Protein AF-0000000065866030 (afdb_homodimer)

Secondary structure (DSSP, 8-state):
-PPPEEEEEE--TTSSHHHHHHHHHHTT-EEE---HHHHHHHHHHHHH-HHHHHHHHHHHHHHHHHHHHHHHTT-SSSEEEEE--HHHHHHHHHHHHHTTSS-HHHHHHHHHHHHHH----SEEEEEE--HHHHHHHHHHH--GGGTT--HHHHHHHHHHHTSS-SEEEESSS-HHHHHHHHHHHHHHHHHHH--/-PPPEEEEEE--TTSSHHHHHHHHHHTT-EEE---HHHHHHHHHHHHH-HHHHHHHHHHHHHHHHHHHHHHHTT-SSSEEEEE--HHHHHHHHHHHHHTTSS-HHHHHHHHHHHHHH----SEEEEEE--HHHHHHHHHHH--GGGTT--HHHHHHHHHHHTSS-SEEEESSS-HHHHHHHHHHHHHHHHHHH--

Sequence (390 aa):
MSIPTVIAFSGNIGAGKSTLLRGLEAAGYEVVPEDFSRWGQLFEMALEDPNRWKFSSQLKIMLIQSEIQRAAKKSDNRVVVLERTTECVLDFCNVAMEQGQILPAEHDMLVQIWEKVNVPVDAKIFLNTPPEKCMERIAFRGRAFERDIPVEYLSSLHSKFTRDPDYIMSGLESKEVVLANAIELIEKIVSRNVRMSIPTVIAFSGNIGAGKSTLLRGLEAAGYEVVPEDFSRWGQLFEMALEDPNRWKFSSQLKIMLIQSEIQRAAKKSDNRVVVLERTTECVLDFCNVAMEQGQILPAEHDMLVQIWEKVNVPVDAKIFLNTPPEKCMERIAFRGRAFERDIPVEYLSSLHSKFTRDPDYIMSGLESKEVVLANAIELIEKIVSRNVR

InterPro domains:
  IPR002624 Deoxynucleoside kinase [PIRSF000705] (5-162)
  IPR027417 P-loop containing nucleoside triphosphate hydrolase [G3DSA:3.40.50.300] (2-171)
  IPR027417 P-loop containing nucleoside triphosphate hydrolase [SSF52540] (1-191)
  IPR031314 Deoxynucleoside kinase domain [PF01712] (7-163)
  IPR031314 Deoxynucleoside kinase domain [cd01673] (6-190)
  IPR050566 Deoxyribonucleoside Kinase [PTHR10513] (5-161)

Organism: Frog virus 3 (isolate Goorha) (NCBI:txid654924)

Foldseek 3Di:
DDFAAEEEEEEFQQLCVVLLQVLVVVVPAAEDEDDVVQLPDLVVVCLVQLLPRVLVSLLSSLLVQLVVLVVLRVDPDNYYYYYDHSLLSLLLVVLCCVVVSDPPVSSVVSVVVCVVRGDDGLFYEYADDQLVNSVVSCVVVPDPSCVPPDSVSRVSSNVSSPPDGPYYDYSPDDSVVSNVVVVVVRVVSSVVVVD/DDFAAEEEEEEFQQLCVVLLQVLVVVVPAAEDEDDVVQLPDLVVVCLVQLLPRVLVSLLSSLLVQLVVLVVLRVDPDNYYYYYDHSLLSLLLVVLCCVVVSDPPVSSVVSVVVCVVRGDDGLFYEYADDQLVNSVVSCVVVPDPSCVPPDSVSRVSSNVSSPPDGPYYDYSPDDSVVSNVVVVVVRVVSSVVVVD

pLDDT: mean 93.59, std 7.5, range [45.5, 98.69]

Nearest PDB structures (foldseek):
  2jat-assembly1_B  TM=8.774E-01  e=2.093E-11  Mycoplasma mycoides subsp. mycoides SC
  8puu-assembly1_A  TM=8.350E-01  e=1.390E-11  Giardia duodenalis
  8puu-assembly1_B  TM=8.390E-01  e=3.984E-11  Giardia duodenalis
  2jas-assembly3_F  TM=8.494E-01  e=3.397E-09  Mycoplasma mycoides subsp. mycoides SC
  2jas-assembly2_D  TM=8.539E-01  e=1.032E-08  Mycoplasma mycoides subsp. mycoides SC

Structure (mmCIF, N/CA/C/O backbone):
data_AF-0000000065866030-model_v1
#
loop_
_entity.id
_entity.type
_entity.pdbx_description
1 polymer 'Putative deoxynucleoside kinase'
#
loop_
_atom_site.group_PDB
_atom_site.id
_atom_site.type_symbol
_atom_site.label_atom_id
_atom_site.label_alt_id
_atom_site.label_comp_id
_atom_site.label_asym_id
_atom_site.label_entity_id
_atom_site.label_seq_id
_atom_site.pdbx_PDB_ins_code
_atom_site.Cartn_x
_atom_site.Cartn_y
_atom_site.Cartn_z
_atom_site.occupancy
_atom_site.B_iso_or_equiv
_atom_si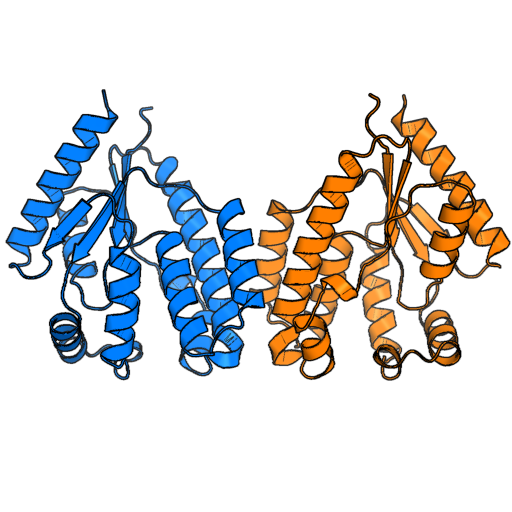te.auth_seq_id
_atom_site.auth_comp_id
_atom_site.auth_asym_id
_atom_site.auth_atom_id
_atom_site.pdbx_PDB_model_num
ATOM 1 N N . MET A 1 1 ? 23.266 23.688 -5.516 1 56.03 1 MET A N 1
ATOM 2 C CA . MET A 1 1 ? 22.188 24.359 -4.801 1 56.03 1 MET A CA 1
ATOM 3 C C . MET A 1 1 ? 21.938 23.719 -3.441 1 56.03 1 MET A C 1
ATOM 5 O O . MET A 1 1 ? 22.188 22.531 -3.26 1 56.03 1 MET A O 1
ATOM 9 N N . SER A 1 2 ? 21.812 24.594 -2.352 1 76.25 2 SER A N 1
ATOM 10 C CA . SER A 1 2 ? 21.797 24.078 -0.984 1 76.25 2 SER A CA 1
ATOM 11 C C . SER A 1 2 ? 20.578 23.203 -0.74 1 76.25 2 SER A C 1
ATOM 13 O O . SER A 1 2 ? 19.547 23.359 -1.401 1 76.25 2 SER A O 1
ATOM 15 N N . ILE A 1 3 ? 20.562 22.156 -0.02 1 88.12 3 ILE A N 1
ATOM 16 C CA . ILE A 1 3 ? 19.5 21.234 0.356 1 88.12 3 ILE A CA 1
ATOM 17 C C . ILE A 1 3 ? 18.5 21.938 1.274 1 88.12 3 ILE A C 1
ATOM 19 O O . ILE A 1 3 ? 18.891 22.547 2.271 1 88.12 3 ILE A O 1
ATOM 23 N N . PRO A 1 4 ? 17.266 22.047 0.839 1 95.81 4 PRO A N 1
ATOM 24 C CA . PRO A 1 4 ? 16.266 22.734 1.667 1 95.81 4 PRO A CA 1
ATOM 25 C C . PRO A 1 4 ? 16.109 22.094 3.043 1 95.81 4 PRO A C 1
ATOM 27 O O . PRO A 1 4 ? 16.328 20.891 3.197 1 95.81 4 PRO A O 1
ATOM 30 N N . THR A 1 5 ? 15.789 22.906 4.012 1 97.62 5 THR A N 1
ATOM 31 C CA . THR A 1 5 ? 15.289 22.406 5.293 1 97.62 5 THR A CA 1
ATOM 32 C C . THR A 1 5 ? 13.781 22.203 5.242 1 97.62 5 THR A C 1
ATOM 34 O O . THR A 1 5 ? 13.023 23.156 5.055 1 97.62 5 THR A O 1
ATOM 37 N N . VAL A 1 6 ? 13.336 20.969 5.395 1 98.31 6 VAL A N 1
ATOM 38 C CA . VAL A 1 6 ? 11.914 20.641 5.316 1 98.31 6 VAL A CA 1
ATOM 39 C C . VAL A 1 6 ? 11.344 20.484 6.727 1 98.31 6 VAL A C 1
ATOM 41 O O . VAL A 1 6 ? 11.773 19.609 7.484 1 98.31 6 VAL A O 1
ATOM 44 N N . ILE A 1 7 ? 10.367 21.344 7.062 1 98.5 7 ILE A N 1
ATOM 45 C CA . ILE A 1 7 ? 9.758 21.375 8.391 1 98.5 7 ILE A CA 1
ATOM 46 C C . ILE A 1 7 ? 8.266 21.078 8.273 1 98.5 7 ILE A C 1
ATOM 48 O O . ILE A 1 7 ? 7.582 21.625 7.406 1 98.5 7 ILE A O 1
ATOM 52 N N . ALA A 1 8 ? 7.781 20.219 9.133 1 98.38 8 ALA A N 1
ATOM 53 C CA . ALA A 1 8 ? 6.359 19.875 9.102 1 98.38 8 ALA A CA 1
ATOM 54 C C . ALA A 1 8 ? 5.664 20.297 10.391 1 98.38 8 ALA A C 1
ATOM 56 O O . ALA A 1 8 ? 6.199 20.094 11.484 1 98.38 8 ALA A O 1
ATOM 57 N N . PHE A 1 9 ? 4.527 20.844 10.211 1 98.12 9 PHE A N 1
ATOM 58 C CA . PHE A 1 9 ? 3.678 21.156 11.359 1 98.12 9 PHE A CA 1
ATOM 59 C C . PHE A 1 9 ? 2.58 20.109 11.523 1 98.12 9 PHE A C 1
ATOM 61 O O . PHE A 1 9 ? 1.878 19.781 10.562 1 98.12 9 PHE A O 1
ATOM 68 N N . SER A 1 10 ? 2.443 19.625 12.695 1 97.5 10 SER A N 1
ATOM 69 C CA . SER A 1 10 ? 1.346 18.719 13.039 1 97.5 10 SER A CA 1
ATOM 70 C C . SER A 1 10 ? 0.45 19.328 14.109 1 97.5 10 SER A C 1
ATOM 72 O O . SER A 1 10 ? 0.79 20.359 14.703 1 97.5 10 SER A O 1
ATOM 74 N N . GLY A 1 11 ? -0.651 18.719 14.32 1 95.62 11 GLY A N 1
ATOM 75 C CA . GLY A 1 11 ? -1.658 19.172 15.266 1 95.62 11 GLY A CA 1
ATOM 76 C C . GLY A 1 11 ? -3.045 18.641 14.953 1 95.62 11 GLY A C 1
ATOM 77 O O . GLY A 1 11 ? -3.314 18.203 13.836 1 95.62 11 GLY A O 1
ATOM 78 N N . ASN A 1 12 ? -3.891 18.797 15.984 1 95 12 ASN A N 1
ATOM 79 C CA . ASN A 1 12 ? -5.254 18.297 15.844 1 95 12 ASN A CA 1
ATOM 80 C C . ASN A 1 12 ? -6.047 19.109 14.828 1 95 12 ASN A C 1
ATOM 82 O O . ASN A 1 12 ? -5.609 20.172 14.398 1 95 12 ASN A O 1
ATOM 86 N N . ILE A 1 13 ? -7.125 18.438 14.375 1 90.88 13 ILE A N 1
ATOM 87 C CA . ILE A 1 13 ? -8.125 19.219 13.641 1 90.88 13 ILE A CA 1
ATOM 88 C C . ILE A 1 13 ? -8.617 20.375 14.508 1 90.88 13 ILE A C 1
ATOM 90 O O . ILE A 1 13 ? -8.961 20.188 15.672 1 90.88 13 ILE A O 1
ATOM 94 N N . GLY A 1 14 ? -8.477 21.578 13.992 1 92 14 GLY A N 1
ATOM 95 C CA . GLY A 1 14 ? -8.891 22.734 14.758 1 92 14 GLY A CA 1
ATOM 96 C C . GLY A 1 14 ? -7.773 23.328 15.594 1 92 14 GLY A C 1
ATOM 97 O O . GLY A 1 14 ? -8 24.266 16.359 1 92 14 GLY A O 1
ATOM 98 N N . ALA A 1 15 ? -6.594 22.875 15.375 1 95.44 15 ALA A N 1
ATOM 99 C CA . ALA A 1 15 ? -5.492 23.297 16.234 1 95.44 15 ALA A CA 1
ATOM 100 C C . ALA A 1 15 ? -4.969 24.672 15.82 1 95.44 15 ALA A C 1
ATOM 102 O O . ALA A 1 15 ? -4.219 25.297 16.562 1 95.44 15 ALA A O 1
ATOM 103 N N . GLY A 1 16 ? -5.344 25.141 14.617 1 93.94 16 GLY A N 1
ATOM 104 C CA . GLY A 1 16 ? -4.883 26.438 14.141 1 93.94 16 GLY A CA 1
ATOM 105 C C . GLY A 1 16 ? -3.791 26.328 13.094 1 93.94 16 GLY A C 1
ATOM 106 O O . GLY A 1 16 ? -3.143 27.328 12.773 1 93.94 16 GLY A O 1
ATOM 107 N N . LYS A 1 17 ? -3.592 25.156 12.555 1 95.06 17 LYS A N 1
ATOM 108 C CA . LYS A 1 17 ? -2.525 24.922 11.586 1 95.06 17 LYS A CA 1
ATOM 109 C C . LYS A 1 17 ? -2.746 25.734 10.312 1 95.06 17 LYS A C 1
ATOM 111 O O . LYS A 1 17 ? -1.815 26.359 9.805 1 95.06 17 LYS A O 1
ATOM 116 N N . SER A 1 18 ? -3.994 25.719 9.828 1 92.06 18 SER A N 1
ATOM 117 C CA . SER A 1 18 ? -4.277 26.406 8.578 1 92.06 18 SER A CA 1
ATOM 118 C C . SER A 1 18 ? -3.994 27.906 8.695 1 92.06 18 SER A C 1
ATOM 120 O O . SER A 1 18 ? -3.422 28.5 7.785 1 92.06 18 SER A O 1
ATOM 122 N N . THR A 1 19 ? -4.402 28.469 9.766 1 94.25 19 THR A N 1
ATOM 123 C CA . THR A 1 19 ? -4.133 29.875 10.023 1 94.25 19 THR A CA 1
ATOM 124 C C . THR A 1 19 ? -2.633 30.141 10.102 1 94.25 19 THR A C 1
ATOM 126 O O . THR A 1 19 ? -2.131 31.094 9.523 1 94.25 19 THR A O 1
ATOM 129 N N . LEU A 1 20 ? -1.949 29.312 10.852 1 97.69 20 LEU A N 1
ATOM 130 C CA . LEU A 1 20 ? -0.504 29.438 11 1 97.69 20 LEU A CA 1
ATOM 131 C C . LEU A 1 20 ? 0.195 29.328 9.648 1 97.69 20 LEU A C 1
ATOM 133 O O . LEU A 1 20 ? 1.062 30.156 9.328 1 97.69 20 LEU A O 1
ATOM 137 N N . LEU A 1 21 ? -0.178 28.344 8.82 1 97.69 21 LEU A N 1
ATOM 138 C CA . LEU A 1 21 ? 0.452 28.109 7.527 1 97.69 21 LEU A CA 1
ATOM 139 C C . LEU A 1 21 ? 0.216 29.281 6.578 1 97.69 21 LEU A C 1
ATOM 141 O O . LEU A 1 21 ? 1.116 29.672 5.836 1 97.69 21 LEU A O 1
ATOM 145 N N . ARG A 1 22 ? -0.949 29.828 6.621 1 97.06 22 ARG A N 1
ATOM 146 C CA . ARG A 1 22 ? -1.231 31.016 5.816 1 97.06 22 ARG A CA 1
ATOM 147 C C . ARG A 1 22 ? -0.339 32.188 6.23 1 97.06 22 ARG A C 1
ATOM 149 O O . ARG A 1 22 ? 0.14 32.938 5.379 1 97.06 22 ARG A O 1
ATOM 156 N N . GLY A 1 23 ? -0.179 32.344 7.516 1 98.12 23 GLY A N 1
ATOM 157 C CA . GLY A 1 23 ? 0.718 33.375 8.016 1 98.12 23 GLY A CA 1
ATOM 158 C C . GLY A 1 23 ? 2.154 33.188 7.57 1 98.12 23 GLY A C 1
ATOM 159 O O . GLY A 1 23 ? 2.824 34.125 7.188 1 98.12 23 GLY A O 1
ATOM 160 N N . LEU A 1 24 ? 2.623 31.953 7.59 1 98.56 24 LEU A N 1
ATOM 161 C CA . LEU A 1 24 ? 3.984 31.641 7.168 1 98.56 24 LEU A CA 1
ATOM 162 C C . LEU A 1 24 ? 4.164 31.906 5.676 1 98.56 24 LEU A C 1
ATOM 164 O O . LEU A 1 24 ? 5.203 32.406 5.254 1 98.56 24 LEU A O 1
ATOM 168 N N . GLU A 1 25 ? 3.111 31.5 4.945 1 98.06 25 GLU A N 1
ATOM 169 C CA . GLU A 1 25 ? 3.148 31.781 3.514 1 98.06 25 GLU A CA 1
ATOM 170 C C . GLU A 1 25 ? 3.246 33.281 3.25 1 98.06 25 GLU A C 1
ATOM 172 O O . GLU A 1 25 ? 4.039 33.719 2.414 1 98.06 25 GLU A O 1
ATOM 177 N N . ALA A 1 26 ? 2.516 34.062 3.955 1 97.94 26 ALA A N 1
ATOM 178 C CA . ALA A 1 26 ? 2.525 35.5 3.824 1 97.94 26 ALA A CA 1
ATOM 179 C C . ALA A 1 26 ? 3.879 36.094 4.23 1 97.94 26 ALA A C 1
ATOM 181 O O . ALA A 1 26 ? 4.301 37.125 3.709 1 97.94 26 ALA A O 1
ATOM 182 N N . ALA A 1 27 ? 4.535 35.438 5.113 1 97.62 27 ALA A N 1
ATOM 183 C CA . ALA A 1 27 ? 5.84 35.875 5.598 1 97.62 27 ALA A CA 1
ATOM 184 C C . ALA A 1 27 ? 6.953 35.469 4.633 1 97.62 27 ALA A C 1
ATOM 186 O O . ALA A 1 27 ? 8.133 35.75 4.887 1 97.62 27 ALA A O 1
ATOM 187 N N . GLY A 1 28 ? 6.613 34.688 3.559 1 97.12 28 GLY A N 1
ATOM 188 C CA . GLY A 1 28 ? 7.57 34.438 2.492 1 97.12 28 GLY A CA 1
ATOM 189 C C . GLY A 1 28 ? 8.07 33 2.463 1 97.12 28 GLY A C 1
ATOM 190 O O . GLY A 1 28 ? 8.922 32.656 1.643 1 97.12 28 GLY A O 1
ATOM 191 N N . TYR A 1 29 ? 7.547 32.188 3.332 1 97.94 29 TYR A N 1
ATOM 192 C CA . TYR A 1 29 ? 7.973 30.781 3.334 1 97.94 29 TYR A CA 1
ATOM 193 C C . TYR A 1 29 ? 7.238 29.984 2.266 1 97.94 29 TYR A C 1
ATOM 195 O O . TYR A 1 29 ? 6.082 30.281 1.947 1 97.94 29 TYR A O 1
ATOM 203 N N . GLU A 1 30 ? 7.871 29.031 1.664 1 98.25 30 GLU A N 1
ATOM 204 C CA . GLU A 1 30 ? 7.172 28.031 0.867 1 98.25 30 GLU A CA 1
ATOM 205 C C . GLU A 1 30 ? 6.359 27.094 1.752 1 98.25 30 GLU A C 1
ATOM 207 O O . GLU A 1 30 ? 6.914 26.406 2.615 1 98.25 30 GLU A O 1
ATOM 212 N N . VAL A 1 31 ? 5.086 27.125 1.528 1 98.31 31 VAL A N 1
ATOM 213 C CA . VAL A 1 31 ? 4.18 26.328 2.338 1 98.31 31 VAL A CA 1
ATOM 214 C C . VAL A 1 31 ? 3.402 25.359 1.439 1 98.31 31 VAL A C 1
ATOM 216 O O . VAL A 1 31 ? 2.936 25.75 0.365 1 98.31 31 VAL A O 1
ATOM 219 N N . VAL A 1 32 ? 3.348 24.094 1.849 1 97.38 32 VAL A N 1
ATOM 220 C CA . VAL A 1 32 ? 2.562 23.078 1.148 1 97.38 32 VAL A CA 1
ATOM 221 C C . VAL A 1 32 ? 1.495 22.516 2.084 1 97.38 32 VAL A C 1
ATOM 223 O O . VAL A 1 32 ? 1.773 21.625 2.883 1 97.38 32 VAL A O 1
ATOM 226 N N . PRO A 1 33 ? 0.31 22.984 1.986 1 94.5 33 PRO A N 1
ATOM 227 C CA . PRO A 1 33 ? -0.771 22.453 2.822 1 94.5 33 PRO A CA 1
ATOM 228 C C . PRO A 1 33 ? -1.273 21.094 2.346 1 94.5 33 PRO A C 1
ATOM 230 O O . PRO A 1 33 ? -0.91 20.641 1.257 1 94.5 33 PRO A O 1
ATOM 233 N N . GLU A 1 34 ? -2.043 20.5 3.225 1 89.56 34 GLU A N 1
ATOM 234 C CA . GLU A 1 34 ? -2.756 19.297 2.771 1 89.56 34 GLU A CA 1
ATOM 235 C C . GLU A 1 34 ? -3.707 19.625 1.625 1 89.56 34 GLU A C 1
ATOM 237 O O . GLU A 1 34 ? -4.34 20.688 1.62 1 89.56 34 GLU A O 1
ATOM 242 N N . ASP A 1 35 ? -3.592 18.797 0.669 1 83.75 35 ASP A N 1
ATOM 243 C CA . ASP A 1 35 ? -4.465 19.016 -0.482 1 83.75 35 ASP A CA 1
ATOM 244 C C . ASP A 1 35 ? -5.574 17.969 -0.534 1 83.75 35 ASP A C 1
ATOM 246 O O . ASP A 1 35 ? -5.402 16.906 -1.134 1 83.75 35 ASP A O 1
ATOM 250 N N . PHE A 1 36 ? -6.734 18.297 -0.039 1 82.69 36 PHE A N 1
ATOM 251 C CA . PHE A 1 36 ? -7.879 17.391 0.063 1 82.69 36 PHE A CA 1
ATOM 252 C C . PHE A 1 36 ? -8.352 16.969 -1.32 1 82.69 36 PHE A C 1
ATOM 254 O O . PHE A 1 36 ? -8.906 15.875 -1.481 1 82.69 36 PHE A O 1
ATOM 261 N N . SER A 1 37 ? -8.102 17.828 -2.262 1 84.88 37 SER A N 1
ATOM 262 C CA . SER A 1 37 ? -8.555 17.516 -3.615 1 84.88 37 SER A CA 1
ATOM 263 C C . SER A 1 37 ? -7.793 16.312 -4.191 1 84.88 37 SER A C 1
ATOM 265 O O . SER A 1 37 ? -8.312 15.594 -5.035 1 84.88 37 SER A O 1
ATOM 267 N N . ARG A 1 38 ? -6.664 16.094 -3.693 1 90.62 38 ARG A N 1
ATOM 268 C CA . ARG A 1 38 ? -5.84 14.992 -4.184 1 90.62 38 ARG A CA 1
ATOM 269 C C . ARG A 1 38 ? -6.262 13.672 -3.555 1 90.62 38 ARG A C 1
ATOM 271 O O . ARG A 1 38 ? -5.898 12.602 -4.047 1 90.62 38 ARG A O 1
ATOM 278 N N . TRP A 1 39 ? -6.91 13.766 -2.51 1 90.56 39 TRP A N 1
ATOM 279 C CA . TRP A 1 39 ? -7.309 12.539 -1.818 1 90.56 39 TRP A CA 1
ATOM 280 C C . TRP A 1 39 ? -8.438 11.836 -2.564 1 90.56 39 TRP A C 1
ATOM 282 O O . TRP A 1 39 ? -8.594 10.617 -2.457 1 90.56 39 TRP A O 1
ATOM 292 N N . GLY A 1 40 ? -9.312 12.641 -3.26 1 89.81 40 GLY A N 1
ATOM 293 C CA . GLY A 1 40 ? -10.25 12.109 -4.234 1 89.81 40 GLY A CA 1
ATOM 294 C C . GLY A 1 40 ? -11.422 11.391 -3.602 1 89.81 40 GLY A C 1
ATOM 295 O O . GLY A 1 40 ? -11.812 11.703 -2.475 1 89.81 40 GLY A O 1
ATOM 296 N N . GLN A 1 41 ? -11.992 10.523 -4.336 1 92.25 41 GLN A N 1
ATOM 297 C CA . GLN A 1 41 ? -13.258 9.867 -4.02 1 92.25 41 GLN A CA 1
ATOM 298 C C . GLN A 1 41 ? -13.117 8.953 -2.807 1 92.25 41 GLN A C 1
ATOM 300 O O . GLN A 1 41 ? -14.055 8.797 -2.025 1 92.25 41 GLN A O 1
ATOM 305 N N . LEU A 1 42 ? -11.992 8.367 -2.648 1 94.5 42 LEU A N 1
ATOM 306 C CA . LEU A 1 42 ? -11.797 7.434 -1.549 1 94.5 42 LEU A CA 1
ATOM 307 C C . LEU A 1 42 ? -11.977 8.125 -0.203 1 94.5 42 LEU A C 1
ATOM 309 O O . LEU A 1 42 ? -12.5 7.535 0.74 1 94.5 42 LEU A O 1
ATOM 313 N N . PHE A 1 43 ? -11.516 9.383 -0.136 1 92.94 43 PHE A N 1
ATOM 314 C CA . PHE A 1 43 ? -11.672 10.141 1.098 1 92.94 43 PHE A CA 1
ATOM 315 C C . PHE A 1 43 ? -13.141 10.391 1.401 1 92.94 43 PHE A C 1
ATOM 317 O O . PHE A 1 43 ? -13.602 10.148 2.52 1 92.94 43 PHE A O 1
ATOM 324 N N . GLU A 1 44 ? -13.836 10.797 0.427 1 92.06 44 GLU A N 1
ATOM 325 C CA . GLU A 1 44 ? -15.266 11.062 0.582 1 92.06 44 GLU A CA 1
ATOM 326 C C . GLU A 1 44 ? -16.016 9.797 0.992 1 92.06 44 GLU A C 1
ATOM 328 O O . GLU A 1 44 ? -16.859 9.844 1.887 1 92.06 44 GLU A O 1
ATOM 333 N N . MET A 1 45 ? -15.695 8.734 0.368 1 94.5 45 MET A N 1
ATOM 334 C CA . MET A 1 45 ? -16.344 7.465 0.66 1 94.5 45 MET A CA 1
ATOM 335 C C . MET A 1 45 ? -16.016 7 2.076 1 94.5 45 MET A C 1
ATOM 337 O O . MET A 1 45 ? -16.859 6.395 2.744 1 94.5 45 MET A O 1
ATOM 341 N N . ALA A 1 46 ? -14.828 7.301 2.523 1 94.38 46 ALA A N 1
ATOM 342 C CA . ALA A 1 46 ? -14.422 6.91 3.871 1 94.38 46 ALA A CA 1
ATOM 343 C C . ALA A 1 46 ? -15.195 7.688 4.926 1 94.38 46 ALA A C 1
ATOM 345 O O . ALA A 1 46 ? -15.453 7.18 6.02 1 94.38 46 ALA A O 1
ATOM 346 N N . LEU A 1 47 ? -15.531 8.961 4.609 1 89.5 47 LEU A N 1
ATOM 347 C CA . LEU A 1 47 ? -16.344 9.75 5.527 1 89.5 47 LEU A CA 1
ATOM 348 C C . LEU A 1 47 ? -17.719 9.117 5.707 1 89.5 47 LEU A C 1
ATOM 350 O O . LEU A 1 47 ? -18.281 9.133 6.809 1 89.5 47 LEU A O 1
ATOM 354 N N . GLU A 1 48 ? -18.188 8.477 4.641 1 91.62 48 GLU A N 1
ATOM 355 C CA . GLU A 1 48 ? -19.516 7.891 4.641 1 91.62 48 GLU A CA 1
ATOM 356 C C . GLU A 1 48 ? -19.5 6.469 5.191 1 91.62 48 GLU A C 1
ATOM 358 O O . GLU A 1 48 ? -20.391 6.078 5.945 1 91.62 48 GLU A O 1
ATOM 363 N N . ASP A 1 49 ? -18.562 5.707 4.801 1 95.19 49 ASP A N 1
ATOM 364 C CA . ASP A 1 49 ? -18.406 4.312 5.199 1 95.19 49 ASP A CA 1
ATOM 365 C C . ASP A 1 49 ? -16.953 3.986 5.547 1 95.19 49 ASP A C 1
ATOM 367 O O . ASP A 1 49 ? -16.266 3.32 4.773 1 95.19 49 ASP A O 1
ATOM 371 N N . PRO A 1 50 ? -16.594 4.43 6.75 1 94.44 50 PRO A N 1
ATOM 372 C CA . PRO A 1 50 ? -15.195 4.23 7.133 1 94.44 50 PRO A CA 1
ATOM 373 C C . PRO A 1 50 ? -14.82 2.756 7.227 1 94.44 50 PRO A C 1
ATOM 375 O O . PRO A 1 50 ? -13.664 2.395 6.973 1 94.44 50 PRO A O 1
ATOM 378 N N . ASN A 1 51 ? -15.719 1.891 7.508 1 94.44 51 ASN A N 1
ATOM 379 C CA . ASN A 1 51 ? -15.391 0.476 7.66 1 94.44 51 ASN A CA 1
ATOM 380 C C . ASN A 1 51 ? -14.891 -0.125 6.348 1 94.44 51 ASN A C 1
ATOM 382 O O . ASN A 1 51 ? -14 -0.975 6.352 1 94.44 51 ASN A O 1
ATOM 386 N N . ARG A 1 52 ? -15.383 0.356 5.289 1 95 52 ARG A N 1
ATOM 387 C CA . ARG A 1 52 ? -14.984 -0.176 3.99 1 95 52 ARG A CA 1
ATOM 388 C C . ARG A 1 52 ? -13.781 0.585 3.434 1 95 52 ARG A C 1
ATOM 390 O O . ARG A 1 52 ? -12.891 -0.011 2.824 1 95 52 ARG A O 1
ATOM 397 N N . TRP A 1 53 ? -13.758 1.882 3.656 1 96.44 53 TRP A N 1
ATOM 398 C CA . TRP A 1 53 ? -12.922 2.682 2.764 1 96.44 53 TRP A CA 1
ATOM 399 C C . TRP A 1 53 ? -11.773 3.328 3.525 1 96.44 53 TRP A C 1
ATOM 401 O O . TRP A 1 53 ? -10.852 3.879 2.92 1 96.44 53 TRP A O 1
ATOM 411 N N . LYS A 1 54 ? -11.781 3.256 4.875 1 96.88 54 LYS A N 1
ATOM 412 C CA . LYS A 1 54 ? -10.773 3.963 5.668 1 96.88 54 LYS A CA 1
ATOM 413 C C . LYS A 1 54 ? -9.367 3.502 5.309 1 96.88 54 LYS A C 1
ATOM 415 O O . LYS A 1 54 ? -8.469 4.324 5.113 1 96.88 54 LYS A O 1
ATOM 420 N N . PHE A 1 55 ? -9.219 2.221 5.176 1 97.5 55 PHE A N 1
ATOM 421 C CA . PHE A 1 55 ? -7.898 1.683 4.855 1 97.5 55 PHE A CA 1
ATOM 422 C C . PHE A 1 55 ?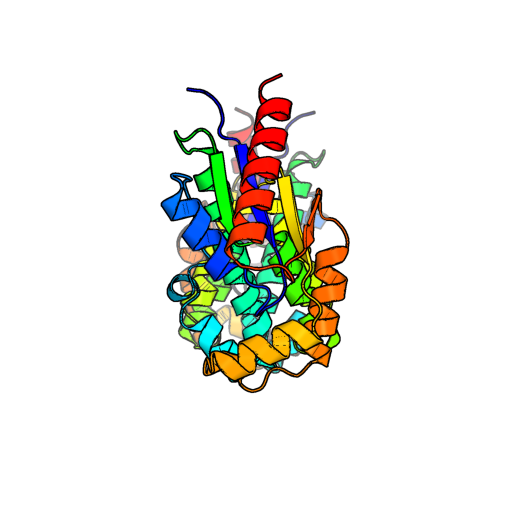 -7.398 2.236 3.529 1 97.5 55 PHE A C 1
ATOM 424 O O . PHE A 1 55 ? -6.293 2.779 3.455 1 97.5 55 PHE A O 1
ATOM 431 N N . SER A 1 56 ? -8.211 2.102 2.453 1 97 56 SER A N 1
ATOM 432 C CA . SER A 1 56 ? -7.828 2.576 1.128 1 97 56 SER A CA 1
ATOM 433 C C . SER A 1 56 ? -7.586 4.082 1.126 1 97 56 SER A C 1
ATOM 435 O O . SER A 1 56 ? -6.66 4.566 0.471 1 97 56 SER A O 1
ATOM 437 N N . SER A 1 57 ? -8.414 4.785 1.802 1 97.12 57 SER A N 1
ATOM 438 C CA . SER A 1 57 ? -8.305 6.238 1.869 1 97.12 57 SER A CA 1
ATOM 439 C C . SER A 1 57 ? -7 6.664 2.533 1 97.12 57 SER A C 1
ATOM 441 O O . SER A 1 57 ? -6.277 7.516 2.008 1 97.12 57 SER A O 1
ATOM 443 N N . GLN A 1 58 ? -6.672 6.023 3.662 1 97.25 58 GLN A N 1
ATOM 444 C CA . GLN A 1 58 ? -5.457 6.379 4.391 1 97.25 58 GLN A CA 1
ATOM 445 C C . GLN A 1 58 ? -4.211 6.008 3.594 1 97.25 58 GLN A C 1
ATOM 447 O O . GLN A 1 58 ? -3.207 6.723 3.627 1 97.25 58 GLN A O 1
ATOM 452 N N . LEU A 1 59 ? -4.32 4.883 2.916 1 97.81 59 LEU A N 1
ATOM 453 C CA . LEU A 1 59 ? -3.205 4.508 2.053 1 97.81 59 LEU A CA 1
ATOM 454 C C . LEU A 1 59 ? -2.98 5.559 0.968 1 97.81 59 LEU A C 1
ATOM 456 O O . LEU A 1 59 ? -1.843 5.949 0.702 1 97.81 59 LEU A O 1
ATOM 460 N N . LYS A 1 60 ? -4.016 6.008 0.341 1 97.25 60 LYS A N 1
ATOM 461 C CA . LYS A 1 60 ? -3.922 7.055 -0.674 1 97.25 60 LYS A CA 1
ATOM 462 C C . LYS A 1 60 ? -3.295 8.32 -0.101 1 97.25 60 LYS A C 1
ATOM 464 O O . LYS A 1 60 ? -2.393 8.906 -0.706 1 97.25 60 LYS A O 1
ATOM 469 N N . ILE A 1 61 ? -3.756 8.711 1.019 1 97.19 61 ILE A N 1
ATOM 470 C CA . ILE A 1 61 ? -3.262 9.922 1.671 1 97.19 61 ILE A CA 1
ATOM 471 C C . ILE A 1 61 ? -1.775 9.773 1.981 1 97.19 61 ILE A C 1
ATOM 473 O O . ILE A 1 61 ? -0.994 10.703 1.778 1 97.19 61 ILE A O 1
ATOM 477 N N . MET A 1 62 ? -1.394 8.609 2.455 1 97.31 62 MET A N 1
ATOM 478 C CA . MET A 1 62 ? 0.006 8.344 2.771 1 97.31 62 MET A CA 1
ATOM 479 C C . MET A 1 62 ? 0.879 8.469 1.527 1 97.31 62 MET A C 1
ATOM 481 O O . MET A 1 62 ? 1.938 9.102 1.567 1 97.31 62 MET A O 1
ATOM 485 N N . LEU A 1 63 ? 0.426 7.871 0.43 1 96.62 63 LEU A N 1
ATOM 486 C CA . LEU A 1 63 ? 1.195 7.914 -0.81 1 96.62 63 LEU A CA 1
ATOM 487 C C . LEU A 1 63 ? 1.334 9.344 -1.317 1 96.62 63 LEU A C 1
ATOM 489 O O . LEU A 1 63 ? 2.416 9.75 -1.744 1 96.62 63 LEU A O 1
ATOM 493 N N . ILE A 1 64 ? 0.305 10.125 -1.231 1 96.69 64 ILE A N 1
ATOM 494 C CA . ILE A 1 64 ? 0.328 11.516 -1.663 1 96.69 64 ILE A CA 1
ATOM 495 C C . ILE A 1 64 ? 1.275 12.32 -0.772 1 96.69 64 ILE A C 1
ATOM 497 O O . ILE A 1 64 ? 2.094 13.094 -1.268 1 96.69 64 ILE A O 1
ATOM 501 N N . GLN A 1 65 ? 1.159 12.109 0.53 1 97.19 65 GLN A N 1
ATOM 502 C CA . GLN A 1 65 ? 2.012 12.828 1.47 1 97.19 65 GLN A CA 1
ATOM 503 C C . GLN A 1 65 ? 3.482 12.5 1.242 1 97.19 65 GLN A C 1
ATOM 505 O O . GLN A 1 65 ? 4.348 13.367 1.38 1 97.19 65 GLN A O 1
ATOM 510 N N . SER A 1 66 ? 3.756 11.234 0.941 1 96.94 66 SER A N 1
ATOM 511 C CA . SER A 1 66 ? 5.125 10.836 0.636 1 96.94 66 SER A CA 1
ATOM 512 C C . SER A 1 66 ? 5.656 11.586 -0.583 1 96.94 66 SER A C 1
ATOM 514 O O . SER A 1 66 ? 6.82 11.992 -0.608 1 96.94 66 SER A O 1
ATOM 516 N N . GLU A 1 67 ? 4.832 11.727 -1.562 1 96.12 67 GLU A N 1
ATOM 517 C CA . GLU A 1 67 ? 5.207 12.484 -2.752 1 96.12 67 GLU A CA 1
ATOM 518 C C . GLU A 1 67 ? 5.488 13.945 -2.41 1 96.12 67 GLU A C 1
ATOM 520 O O . GLU A 1 67 ? 6.438 14.539 -2.926 1 96.12 67 GLU A O 1
ATOM 525 N N . ILE A 1 68 ? 4.684 14.484 -1.575 1 97.06 68 ILE A N 1
ATOM 526 C CA . ILE A 1 68 ? 4.832 15.867 -1.153 1 97.06 68 ILE A CA 1
ATOM 527 C C . ILE A 1 68 ? 6.152 16.047 -0.403 1 97.06 68 ILE A C 1
ATOM 529 O O . ILE A 1 68 ? 6.91 16.984 -0.673 1 97.06 68 ILE A O 1
ATOM 533 N N . GLN A 1 69 ? 6.422 15.141 0.479 1 97.75 69 GLN A N 1
ATOM 534 C CA . GLN A 1 69 ? 7.668 15.188 1.238 1 97.75 69 GLN A CA 1
ATOM 535 C C . GLN A 1 69 ? 8.875 15.047 0.32 1 97.75 69 GLN A C 1
ATOM 537 O O . GLN A 1 69 ? 9.883 15.742 0.495 1 97.75 69 GLN A O 1
ATOM 542 N N . ARG A 1 70 ? 8.742 14.18 -0.63 1 97.06 70 ARG A N 1
ATOM 543 C CA . ARG A 1 70 ? 9.828 13.992 -1.591 1 97.06 70 ARG A CA 1
ATOM 544 C C . ARG A 1 70 ? 10.055 15.25 -2.418 1 97.06 70 ARG A C 1
ATOM 546 O O . ARG A 1 70 ? 11.195 15.664 -2.629 1 97.06 70 ARG A O 1
ATOM 553 N N . ALA A 1 71 ? 9.023 15.805 -2.889 1 96.88 71 ALA A N 1
ATOM 554 C CA . ALA A 1 71 ? 9.125 17.031 -3.686 1 96.88 71 ALA A CA 1
ATOM 555 C C . ALA A 1 71 ? 9.719 18.172 -2.869 1 96.88 71 ALA A C 1
ATOM 557 O O . ALA A 1 71 ? 10.484 18.984 -3.395 1 96.88 71 ALA A O 1
ATOM 558 N N . ALA A 1 72 ? 9.359 18.219 -1.614 1 97.5 72 ALA A N 1
ATOM 559 C CA . ALA A 1 72 ? 9.867 19.266 -0.73 1 97.5 72 ALA A CA 1
ATOM 560 C C . ALA A 1 72 ? 11.391 19.203 -0.619 1 97.5 72 ALA A C 1
ATOM 562 O O . ALA A 1 72 ? 12.055 20.25 -0.543 1 97.5 72 ALA A O 1
ATOM 563 N N . LYS A 1 73 ? 11.914 18.031 -0.656 1 97 73 LYS A N 1
ATOM 564 C CA . LYS A 1 73 ? 13.359 17.828 -0.531 1 97 73 LYS A CA 1
ATOM 565 C C . LYS A 1 73 ? 14.086 18.297 -1.788 1 97 73 LYS A C 1
ATOM 567 O O . LYS A 1 73 ? 15.312 18.453 -1.783 1 97 73 LYS A O 1
ATOM 572 N N . LYS A 1 74 ? 13.344 18.562 -2.801 1 96.5 74 LYS A N 1
ATOM 573 C CA . LYS A 1 74 ? 13.945 18.969 -4.07 1 96.5 74 LYS A CA 1
ATOM 574 C C . LYS A 1 74 ? 13.703 20.453 -4.344 1 96.5 74 LYS A C 1
ATOM 576 O O . LYS A 1 74 ? 14.008 20.953 -5.43 1 96.5 74 LYS A O 1
ATOM 581 N N . SER A 1 75 ? 13.141 21.125 -3.387 1 96.75 75 SER A N 1
ATOM 582 C CA . SER A 1 75 ? 12.836 22.547 -3.547 1 96.75 75 SER A CA 1
ATOM 583 C C . SER A 1 75 ? 14.109 23.375 -3.633 1 96.75 75 SER A C 1
ATOM 585 O O . SER A 1 75 ? 15.133 23.031 -3.035 1 96.75 75 SER A O 1
ATOM 587 N N . ASP A 1 76 ? 14.016 24.469 -4.348 1 95.5 76 ASP A N 1
ATOM 588 C CA . ASP A 1 76 ? 15.125 25.406 -4.434 1 95.5 76 ASP A CA 1
ATOM 589 C C . ASP A 1 76 ? 15.07 26.438 -3.307 1 95.5 76 ASP A C 1
ATOM 591 O O . ASP A 1 76 ? 16 27.234 -3.125 1 95.5 76 ASP A O 1
ATOM 595 N N . ASN A 1 77 ? 14.047 26.391 -2.52 1 96.06 77 ASN A N 1
ATOM 596 C CA . ASN A 1 77 ? 13.914 27.328 -1.408 1 96.06 77 ASN A CA 1
ATOM 597 C C . ASN A 1 77 ? 14.664 26.844 -0.172 1 96.06 77 ASN A C 1
ATOM 599 O O . ASN A 1 77 ? 14.828 25.641 0.024 1 96.06 77 ASN A O 1
ATOM 603 N N . ARG A 1 78 ? 15.039 27.781 0.566 1 94.81 78 ARG A N 1
ATOM 604 C CA . ARG A 1 78 ? 15.836 27.5 1.759 1 94.81 78 ARG A CA 1
ATOM 605 C C . ARG A 1 78 ? 15.039 26.656 2.75 1 94.81 78 ARG A C 1
ATOM 607 O O . ARG A 1 78 ? 15.602 25.781 3.41 1 94.81 78 ARG A O 1
ATOM 614 N N . VAL A 1 79 ? 13.75 26.984 2.877 1 97.62 79 VAL A N 1
ATOM 615 C CA . VAL A 1 79 ? 12.867 26.312 3.826 1 97.62 79 VAL A CA 1
ATOM 616 C C . VAL A 1 79 ? 11.555 25.953 3.139 1 97.62 79 VAL A C 1
ATOM 618 O 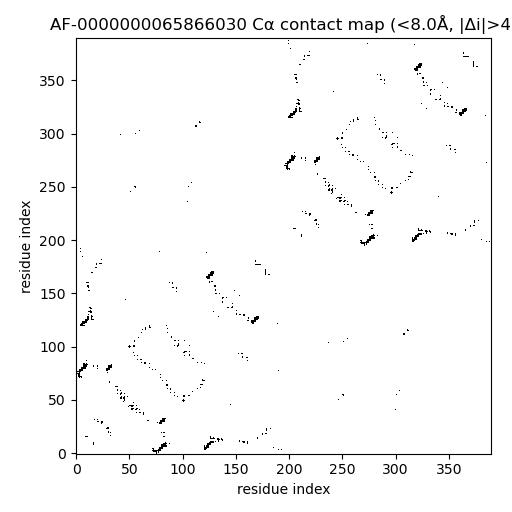O . VAL A 1 79 ? 11 26.75 2.377 1 97.62 79 VAL A O 1
ATOM 621 N N . VAL A 1 80 ? 11.148 24.719 3.334 1 98.38 80 VAL A N 1
ATOM 622 C CA . VAL A 1 80 ? 9.82 24.281 2.922 1 98.38 80 VAL A CA 1
ATOM 623 C C . VAL A 1 80 ? 9.023 23.844 4.148 1 98.38 80 VAL A C 1
ATOM 625 O O . VAL A 1 80 ? 9.5 23.047 4.957 1 98.38 80 VAL A O 1
ATOM 628 N N . VAL A 1 81 ? 7.844 24.406 4.297 1 98.69 81 VAL A N 1
ATOM 629 C CA . VAL A 1 81 ? 6.961 24.078 5.414 1 98.69 81 VAL A CA 1
ATOM 630 C C . VAL A 1 81 ? 5.816 23.203 4.926 1 98.69 81 VAL A C 1
ATOM 632 O O . VAL A 1 81 ? 5.102 23.562 3.988 1 98.69 81 VAL A O 1
ATOM 635 N N . LEU A 1 82 ? 5.617 22.078 5.582 1 98.38 82 LEU A N 1
ATOM 636 C CA . LEU A 1 82 ? 4.57 21.141 5.211 1 98.38 82 LEU A CA 1
ATOM 637 C C . LEU A 1 82 ? 3.498 21.062 6.293 1 98.38 82 LEU A C 1
ATOM 639 O O . LEU A 1 82 ? 3.793 21.219 7.48 1 98.38 82 LEU A O 1
ATOM 643 N N . GLU A 1 83 ? 2.318 20.828 5.836 1 97.62 83 GLU A N 1
ATOM 644 C CA . GLU A 1 83 ? 1.285 20.406 6.777 1 97.62 83 GLU A CA 1
ATOM 645 C C . GLU A 1 83 ? 1.301 18.891 6.969 1 97.62 83 GLU A C 1
ATOM 647 O O . GLU A 1 83 ? 0.951 18.141 6.055 1 97.62 83 GLU A O 1
ATOM 652 N N . ARG A 1 84 ? 1.679 18.453 8.117 1 96.5 84 ARG A N 1
ATOM 653 C CA . ARG A 1 84 ? 1.729 17.062 8.57 1 96.5 84 ARG A CA 1
ATOM 654 C C . ARG A 1 84 ? 2.777 16.266 7.789 1 96.5 84 ARG A C 1
ATOM 656 O O . ARG A 1 84 ? 3.57 16.844 7.047 1 96.5 84 ARG A O 1
ATOM 663 N N . THR A 1 85 ? 2.953 15.047 8.195 1 97.19 85 THR A N 1
ATOM 664 C CA . THR A 1 85 ? 3.855 14.062 7.598 1 97.19 85 THR A CA 1
ATOM 665 C C . THR A 1 85 ? 3.156 12.719 7.434 1 97.19 85 THR A C 1
ATOM 667 O O . THR A 1 85 ? 2.018 12.539 7.875 1 97.19 85 THR A O 1
ATOM 670 N N . THR A 1 86 ? 3.814 11.812 6.805 1 97.19 86 THR A N 1
ATOM 671 C CA . THR A 1 86 ? 3.307 10.445 6.684 1 97.19 86 THR A CA 1
ATOM 672 C C . THR A 1 86 ? 3.133 9.812 8.062 1 97.19 86 THR A C 1
ATOM 674 O O . THR A 1 86 ? 2.26 8.969 8.258 1 97.19 86 THR A O 1
ATOM 677 N N . GLU A 1 87 ? 3.896 10.234 9.039 1 96.88 87 GLU A N 1
ATOM 678 C CA . GLU A 1 87 ? 3.734 9.727 10.398 1 96.88 87 GLU A CA 1
ATOM 679 C C . GLU A 1 87 ? 2.367 10.102 10.961 1 96.88 87 GLU A C 1
ATOM 681 O O . GLU A 1 87 ? 1.751 9.312 11.68 1 96.88 87 GLU A O 1
ATOM 686 N N . CYS A 1 88 ? 1.973 11.273 10.617 1 96.5 88 CYS A N 1
ATOM 687 C CA . CYS A 1 88 ? 0.644 11.695 11.055 1 96.5 88 CYS A CA 1
ATOM 688 C C . CYS A 1 88 ? -0.433 10.797 10.461 1 96.5 88 CYS A C 1
ATOM 690 O O . CYS A 1 88 ? -1.433 10.5 11.117 1 96.5 88 CYS A O 1
ATOM 692 N N . VAL A 1 89 ? -0.24 10.375 9.234 1 96.19 89 VAL A N 1
ATOM 693 C CA . VAL A 1 89 ? -1.185 9.453 8.609 1 96.19 89 VAL A CA 1
ATOM 694 C C . VAL A 1 89 ? -1.261 8.164 9.422 1 96.19 89 VAL A C 1
ATOM 696 O O . VAL A 1 89 ? -2.352 7.645 9.68 1 96.19 89 VAL A O 1
ATOM 699 N N . LEU A 1 90 ? -0.115 7.66 9.875 1 97.06 90 LEU A N 1
ATOM 700 C CA . LEU A 1 90 ? -0.096 6.465 10.703 1 97.06 90 LEU A CA 1
ATOM 701 C C . LEU A 1 90 ? -0.848 6.695 12.016 1 97.06 90 LEU A C 1
ATOM 703 O O . LEU A 1 90 ? -1.513 5.793 12.523 1 97.06 90 LEU A O 1
ATOM 707 N N . ASP A 1 91 ? -0.695 7.891 12.531 1 96.75 91 ASP A N 1
ATOM 708 C CA . ASP A 1 91 ? -1.421 8.219 13.758 1 96.75 91 ASP A CA 1
ATOM 709 C C . ASP A 1 91 ? -2.93 8.133 13.539 1 96.75 91 ASP A C 1
ATOM 711 O O . ASP A 1 91 ? -3.648 7.574 14.375 1 96.75 91 ASP A O 1
ATOM 715 N N . PHE A 1 92 ? -3.381 8.672 12.422 1 96.12 92 PHE A N 1
ATOM 716 C CA . PHE A 1 92 ? -4.789 8.555 12.07 1 96.12 92 PHE A CA 1
ATOM 717 C C . PHE A 1 92 ? -5.191 7.09 11.938 1 96.12 92 PHE A C 1
ATOM 719 O O . PHE A 1 92 ? -6.273 6.699 12.383 1 96.12 92 PHE A O 1
ATOM 726 N N . CYS A 1 93 ? -4.312 6.266 11.383 1 96.88 93 CYS A N 1
ATOM 727 C CA . CYS A 1 93 ? -4.582 4.848 11.188 1 96.88 93 CYS A CA 1
ATOM 728 C C . CYS A 1 93 ? -4.66 4.121 12.531 1 96.88 93 CYS A C 1
ATOM 730 O O . CYS A 1 93 ? -5.48 3.217 12.703 1 96.88 93 CYS A O 1
ATOM 732 N N . ASN A 1 94 ? -3.795 4.523 13.422 1 96.81 94 ASN A N 1
ATOM 733 C CA . ASN A 1 94 ? -3.834 3.945 14.766 1 96.81 94 ASN A CA 1
ATOM 734 C C . ASN A 1 94 ? -5.18 4.184 15.438 1 96.81 94 ASN A C 1
ATOM 736 O O . ASN A 1 94 ? -5.77 3.26 16 1 96.81 94 ASN A O 1
ATOM 740 N N . VAL A 1 95 ? -5.637 5.367 15.344 1 95.94 95 VAL A N 1
ATOM 741 C CA . VAL A 1 95 ? -6.922 5.707 15.953 1 95.94 95 VAL A CA 1
ATOM 742 C C . VAL A 1 95 ? -8.039 4.949 15.242 1 95.94 95 VAL A C 1
ATOM 744 O O . VAL A 1 95 ? -8.961 4.434 15.891 1 95.94 95 VAL A O 1
ATOM 747 N N . ALA A 1 96 ? -7.957 4.852 13.93 1 95.94 96 ALA A N 1
ATOM 748 C 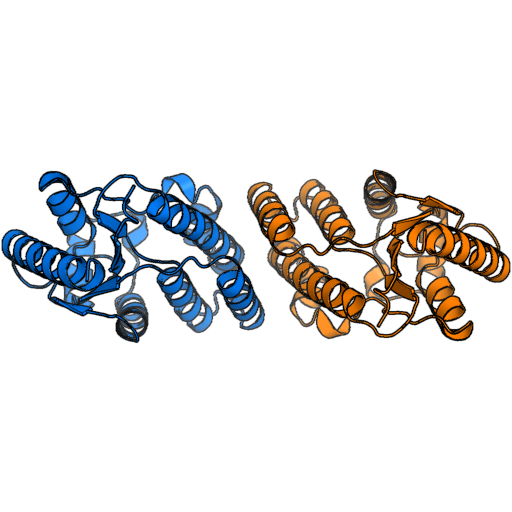CA . ALA A 1 96 ? -8.953 4.117 13.156 1 95.94 96 ALA A CA 1
ATOM 749 C C . ALA A 1 96 ? -8.992 2.648 13.562 1 95.94 96 ALA A C 1
ATOM 751 O O . ALA A 1 96 ? -10.07 2.041 13.617 1 95.94 96 ALA A O 1
ATOM 752 N N . MET A 1 97 ? -7.824 2.098 13.805 1 96.19 97 MET A N 1
ATOM 753 C CA . MET A 1 97 ? -7.754 0.708 14.25 1 96.19 97 MET A CA 1
ATOM 754 C C . MET A 1 97 ? -8.406 0.538 15.617 1 96.19 97 MET A C 1
ATOM 756 O O . MET A 1 97 ? -9.156 -0.413 15.836 1 96.19 97 MET A O 1
ATOM 760 N N . GLU A 1 98 ? -8.156 1.5 16.469 1 94.38 98 GLU A N 1
ATOM 761 C CA . GLU A 1 98 ? -8.758 1.475 17.797 1 94.38 98 GLU A CA 1
ATOM 762 C C . GLU A 1 98 ? -10.281 1.557 17.703 1 94.38 98 GLU A C 1
ATOM 764 O O . GLU A 1 98 ? -10.984 1 18.547 1 94.38 98 GLU A O 1
ATOM 769 N N . GLN A 1 99 ? -10.758 2.154 16.719 1 93.5 99 GLN A N 1
ATOM 770 C CA . GLN A 1 99 ? -12.195 2.34 16.531 1 93.5 99 GLN A CA 1
ATOM 771 C C . GLN A 1 99 ? -12.797 1.189 15.727 1 93.5 99 GLN A C 1
ATOM 773 O O . GLN A 1 99 ? -14 1.188 15.438 1 93.5 99 GLN A O 1
ATOM 778 N N . GLY A 1 100 ? -11.961 0.307 15.297 1 94.44 100 GLY A N 1
ATOM 779 C CA . GLY A 1 100 ? -12.43 -0.876 14.594 1 94.44 100 GLY A CA 1
ATOM 780 C C . GLY A 1 100 ? -12.664 -0.637 13.109 1 94.44 100 GLY A C 1
ATOM 781 O O . GLY A 1 100 ? -13.281 -1.46 12.43 1 94.44 100 GLY A O 1
ATOM 782 N N . GLN A 1 101 ? -12.164 0.485 12.602 1 95.19 101 GLN A N 1
ATOM 783 C CA . GLN A 1 101 ? -12.398 0.851 11.211 1 95.19 101 GLN A CA 1
ATOM 784 C C . GLN A 1 101 ? -11.367 0.201 10.289 1 95.19 101 GLN A C 1
ATOM 786 O O . GLN A 1 101 ? -11.594 0.076 9.086 1 95.19 101 GLN A O 1
ATOM 791 N N . ILE A 1 102 ? -10.219 -0.111 10.867 1 95.75 102 ILE A N 1
ATOM 792 C CA . ILE A 1 102 ? -9.141 -0.818 10.18 1 95.75 102 ILE A CA 1
ATOM 793 C C . ILE A 1 102 ? -8.703 -2.018 11.016 1 95.75 102 ILE A C 1
ATOM 795 O O . ILE A 1 102 ? -8.602 -1.925 12.242 1 95.75 102 ILE A O 1
ATOM 799 N N . LEU A 1 103 ? -8.453 -3.123 10.391 1 96.31 103 LEU A N 1
ATOM 800 C CA . LEU A 1 103 ? -7.996 -4.316 11.102 1 96.31 103 LEU A CA 1
ATOM 801 C C . LEU A 1 103 ? -6.508 -4.223 11.422 1 96.31 103 LEU A C 1
ATOM 803 O O . LEU A 1 103 ? -5.762 -3.533 10.719 1 96.31 103 LEU A O 1
ATOM 807 N N . PRO A 1 104 ? -6.098 -4.973 12.406 1 96.5 104 PRO A N 1
ATOM 808 C CA . PRO A 1 104 ? -4.664 -5 12.719 1 96.5 104 PRO A CA 1
ATOM 809 C C . PRO A 1 104 ? -3.809 -5.398 11.516 1 96.5 104 PRO A C 1
ATOM 811 O O . PRO A 1 104 ? -2.744 -4.816 11.297 1 96.5 104 PRO A O 1
ATOM 814 N N . ALA A 1 105 ? -4.266 -6.316 10.727 1 95.62 105 ALA A N 1
ATOM 815 C CA . ALA A 1 105 ? -3.527 -6.75 9.539 1 95.62 105 ALA A CA 1
ATOM 816 C C . ALA A 1 105 ? -3.395 -5.613 8.531 1 95.62 105 ALA A C 1
ATOM 818 O O . ALA A 1 105 ? -2.352 -5.461 7.891 1 95.62 105 ALA A O 1
ATOM 819 N N . GLU A 1 106 ? -4.43 -4.836 8.375 1 97 106 GLU A N 1
ATOM 820 C CA . GLU A 1 106 ? -4.395 -3.668 7.496 1 97 106 GLU A CA 1
ATOM 821 C C . GLU A 1 106 ? -3.438 -2.607 8.031 1 97 106 GLU A C 1
ATOM 823 O O . GLU A 1 106 ? -2.664 -2.021 7.27 1 97 106 GLU A O 1
ATOM 828 N N . HIS A 1 107 ? -3.535 -2.441 9.328 1 97.38 107 HIS A N 1
ATOM 829 C CA . HIS A 1 107 ? -2.627 -1.486 9.953 1 97.38 107 HIS A CA 1
ATOM 830 C C . HIS A 1 107 ? -1.171 -1.894 9.75 1 97.38 107 HIS A C 1
ATOM 832 O O . HIS A 1 107 ? -0.327 -1.054 9.43 1 97.38 107 HIS A O 1
ATOM 838 N N . ASP A 1 108 ? -0.883 -3.162 9.859 1 96.62 108 ASP A N 1
ATOM 839 C CA . ASP A 1 108 ? 0.468 -3.676 9.664 1 96.62 108 ASP A CA 1
ATOM 840 C C . ASP A 1 108 ? 0.959 -3.391 8.242 1 96.62 108 ASP A C 1
ATOM 842 O O . ASP A 1 108 ? 2.123 -3.031 8.047 1 96.62 108 ASP A O 1
ATOM 846 N N . MET A 1 109 ? 0.106 -3.547 7.328 1 96.5 109 MET A N 1
ATOM 847 C CA . MET A 1 109 ? 0.481 -3.273 5.945 1 96.5 109 MET A CA 1
ATOM 848 C C . MET A 1 109 ? 0.783 -1.792 5.742 1 96.5 109 MET A C 1
ATOM 850 O O . MET A 1 109 ? 1.706 -1.436 5.008 1 96.5 109 MET A O 1
ATOM 854 N N . LEU A 1 110 ? -0.019 -0.947 6.383 1 97.31 110 LEU A N 1
ATOM 855 C CA . LEU A 1 110 ? 0.231 0.488 6.297 1 97.31 110 LEU A CA 1
ATOM 856 C C . LEU A 1 110 ? 1.617 0.832 6.832 1 97.31 110 LEU A C 1
ATOM 858 O O . LEU A 1 110 ? 2.344 1.622 6.223 1 97.31 110 LEU A O 1
ATOM 862 N N . VAL A 1 111 ? 1.983 0.206 7.895 1 97.19 111 VAL A N 1
ATOM 863 C CA . VAL A 1 111 ? 3.295 0.439 8.484 1 97.19 111 VAL A CA 1
ATOM 864 C C . VAL A 1 111 ? 4.387 -0.06 7.543 1 97.19 111 VAL A C 1
ATOM 866 O O . VAL A 1 111 ? 5.387 0.625 7.324 1 97.19 111 VAL A O 1
ATOM 869 N N . GLN A 1 112 ? 4.176 -1.197 6.973 1 95.31 112 GLN A N 1
ATOM 870 C CA . GLN A 1 112 ? 5.141 -1.761 6.035 1 95.31 112 GLN A CA 1
ATOM 871 C C . GLN A 1 112 ? 5.332 -0.847 4.828 1 95.31 112 GLN A C 1
ATOM 873 O O . GLN A 1 112 ? 6.465 -0.609 4.398 1 95.31 112 GLN A O 1
ATOM 878 N N . ILE A 1 113 ? 4.277 -0.375 4.332 1 96.31 113 ILE A N 1
ATOM 879 C CA . ILE A 1 113 ? 4.336 0.5 3.168 1 96.31 113 ILE A CA 1
ATOM 880 C C . ILE A 1 113 ? 4.988 1.826 3.551 1 96.31 113 ILE A C 1
ATOM 882 O O . ILE A 1 113 ? 5.809 2.361 2.803 1 96.31 113 ILE A O 1
ATOM 886 N N . TRP A 1 114 ? 4.625 2.326 4.703 1 96.94 114 TRP A N 1
ATOM 887 C CA . TRP A 1 114 ? 5.211 3.566 5.207 1 96.94 114 TRP A CA 1
ATOM 888 C C . TRP A 1 114 ? 6.734 3.469 5.25 1 96.94 114 TRP A C 1
ATOM 890 O O . TRP A 1 114 ? 7.434 4.395 4.832 1 96.94 114 TRP A O 1
ATOM 900 N N . GLU A 1 115 ? 7.254 2.361 5.676 1 95.81 115 GLU A N 1
ATOM 901 C CA . GLU A 1 115 ? 8.695 2.162 5.777 1 95.81 115 GLU A CA 1
ATOM 902 C C . GLU A 1 115 ? 9.367 2.277 4.414 1 95.81 115 GLU A C 1
ATOM 904 O O . GLU A 1 115 ? 10.531 2.672 4.32 1 95.81 115 GLU A O 1
ATOM 909 N N . LYS A 1 116 ? 8.602 2.029 3.449 1 92.25 116 LYS A N 1
ATOM 910 C CA . LYS A 1 116 ? 9.164 2.008 2.102 1 92.25 116 LYS A CA 1
ATOM 911 C C . LYS A 1 116 ? 9.008 3.361 1.417 1 92.25 116 LYS A C 1
ATOM 913 O O . LYS A 1 116 ? 9.836 3.742 0.586 1 92.25 116 LYS A O 1
ATOM 918 N N . VAL A 1 117 ? 8.016 4.09 1.82 1 95.06 117 VAL A N 1
ATOM 919 C CA . VAL A 1 117 ? 7.703 5.258 1.003 1 95.06 117 VAL A CA 1
ATOM 920 C C . VAL A 1 117 ? 8.031 6.535 1.778 1 95.06 117 VAL A C 1
ATOM 922 O O . VAL A 1 117 ? 8.07 7.625 1.203 1 95.06 117 VAL A O 1
ATOM 925 N N . ASN A 1 118 ? 8.234 6.434 3.061 1 96.75 118 ASN A N 1
ATOM 926 C CA . ASN A 1 118 ? 8.461 7.621 3.881 1 96.75 118 ASN A CA 1
ATOM 927 C C . ASN A 1 118 ? 9.719 8.367 3.453 1 96.75 118 ASN A C 1
ATOM 929 O O . ASN A 1 118 ? 10.742 7.75 3.166 1 96.75 118 ASN A O 1
ATOM 933 N N . VAL A 1 119 ? 9.617 9.664 3.402 1 96.94 119 VAL A N 1
ATOM 934 C CA . VAL A 1 119 ? 10.742 10.586 3.246 1 96.94 119 VAL A CA 1
ATOM 935 C C . VAL A 1 119 ? 10.836 11.5 4.469 1 96.94 119 VAL A C 1
ATOM 937 O O . VAL A 1 119 ? 10.031 12.422 4.625 1 96.94 119 VAL A O 1
ATOM 940 N N . PRO A 1 120 ? 11.758 11.25 5.285 1 96.88 120 PRO A N 1
ATOM 941 C CA . PRO A 1 120 ? 11.82 12 6.539 1 96.88 120 PRO A CA 1
ATOM 942 C C . PRO A 1 120 ? 11.984 13.5 6.32 1 96.88 120 PRO A C 1
ATOM 944 O O . PRO A 1 120 ? 12.672 13.922 5.379 1 96.88 120 PRO A O 1
ATOM 947 N N . VAL A 1 121 ? 11.398 14.266 7.18 1 97.69 121 VAL A N 1
ATOM 948 C CA . VAL A 1 121 ? 11.602 15.711 7.191 1 97.69 121 VAL A CA 1
ATOM 949 C C . VAL A 1 121 ? 12.695 16.078 8.188 1 97.69 121 VAL A C 1
ATOM 951 O O . VAL A 1 121 ? 13.156 15.219 8.953 1 97.69 121 VAL A O 1
ATOM 954 N N . ASP A 1 122 ? 13.109 17.312 8.094 1 97.38 122 ASP A N 1
ATOM 955 C CA . ASP A 1 122 ? 14.234 17.719 8.938 1 97.38 122 ASP A CA 1
ATOM 956 C C . ASP A 1 122 ? 13.766 18.047 10.352 1 97.38 122 ASP A C 1
ATOM 958 O O . ASP A 1 122 ? 14.531 17.922 11.305 1 97.38 122 ASP A O 1
ATOM 962 N N . ALA A 1 123 ? 12.516 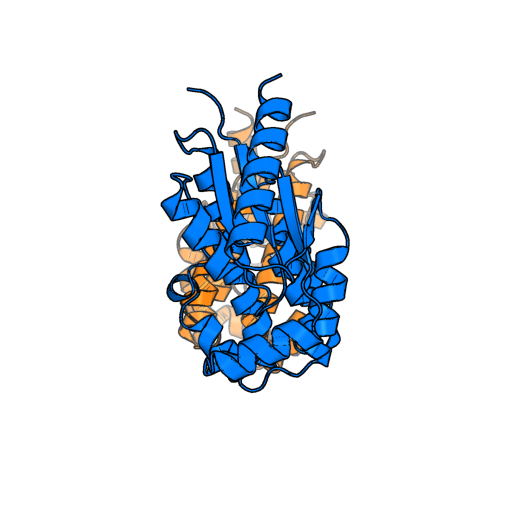18.453 10.469 1 97.94 123 ALA A N 1
ATOM 963 C CA . ALA A 1 123 ? 11.969 18.734 11.789 1 97.94 123 ALA A CA 1
ATOM 964 C C . ALA A 1 123 ? 10.445 18.656 11.797 1 97.94 123 ALA A C 1
ATOM 966 O O . ALA A 1 123 ? 9.789 19.078 10.836 1 97.94 123 ALA A O 1
ATOM 967 N N . LYS A 1 124 ? 9.906 18.141 12.875 1 98.31 124 LYS A N 1
ATOM 968 C CA . LYS A 1 124 ? 8.469 18.078 13.133 1 98.31 124 LYS A CA 1
ATOM 969 C C . LYS A 1 124 ? 8.078 18.969 14.305 1 98.31 124 LYS A C 1
ATOM 971 O O . LYS A 1 124 ? 8.578 18.797 15.422 1 98.31 124 LYS A O 1
ATOM 976 N N . ILE A 1 125 ? 7.223 19.891 14.016 1 98.31 125 ILE A N 1
ATOM 977 C CA . ILE A 1 125 ? 6.742 20.797 15.055 1 98.31 125 ILE A CA 1
ATOM 978 C C . ILE A 1 125 ? 5.281 20.484 15.367 1 98.31 125 ILE A C 1
ATOM 980 O O . ILE A 1 125 ? 4.43 20.5 14.477 1 98.31 125 ILE A O 1
ATOM 984 N N . PHE A 1 126 ? 4.996 20.25 16.641 1 98.31 126 PHE A N 1
ATOM 985 C CA . PHE A 1 126 ? 3.633 19.969 17.078 1 98.31 126 PHE A CA 1
ATOM 986 C C . PHE A 1 126 ? 2.971 21.219 17.641 1 98.31 126 PHE A C 1
ATOM 988 O O . PHE A 1 126 ? 3.475 21.812 18.594 1 98.31 126 PHE A O 1
ATOM 995 N N . LEU A 1 127 ? 1.91 21.609 16.984 1 98.12 127 LEU A N 1
ATOM 996 C CA . LEU A 1 127 ? 1.077 22.672 17.531 1 98.12 127 LEU A CA 1
ATOM 997 C C . LEU A 1 127 ? 0.12 22.141 18.594 1 98.12 127 LEU A C 1
ATOM 999 O O . LEU A 1 127 ? -0.944 21.609 18.266 1 98.12 127 LEU A O 1
ATOM 1003 N N . ASN A 1 128 ? 0.458 22.406 19.781 1 97.31 128 ASN A N 1
ATOM 1004 C CA . ASN A 1 128 ? -0.241 21.812 20.922 1 97.31 128 ASN A CA 1
ATOM 1005 C C . ASN A 1 128 ? -1.448 22.656 21.328 1 97.31 128 ASN A C 1
ATOM 1007 O O . ASN A 1 128 ? -1.318 23.594 22.109 1 97.31 128 ASN A O 1
ATOM 1011 N N . THR A 1 129 ? -2.518 22.297 20.828 1 96.88 129 THR A N 1
ATOM 1012 C CA . THR A 1 129 ? -3.812 22.859 21.188 1 96.88 129 THR A CA 1
ATOM 1013 C C . THR A 1 129 ? -4.711 21.797 21.812 1 96.88 129 THR A C 1
ATOM 1015 O O . THR A 1 129 ? -5.008 20.781 21.172 1 96.88 129 THR A O 1
ATOM 1018 N N . PRO A 1 130 ? -5.145 22.016 23.031 1 95.56 130 PRO A N 1
ATOM 1019 C CA . PRO A 1 130 ? -5.969 21 23.688 1 95.56 130 PRO A CA 1
ATOM 1020 C C . PRO A 1 130 ? -7.23 20.656 22.906 1 95.56 130 PRO A C 1
ATOM 1022 O O . PRO A 1 130 ? -7.852 21.547 22.312 1 95.56 130 PRO A O 1
ATOM 1025 N N . PRO A 1 131 ? -7.625 19.391 23 1 95.69 131 PRO A N 1
ATOM 1026 C CA . PRO A 1 131 ? -8.781 18.922 22.234 1 95.69 131 PRO A CA 1
ATOM 1027 C C . PRO A 1 131 ? -10.039 19.75 22.484 1 95.69 131 PRO A C 1
ATOM 1029 O O . PRO A 1 131 ? -10.805 20.016 21.562 1 95.69 131 PRO A O 1
ATOM 1032 N N . GLU A 1 132 ? -10.227 20.188 23.719 1 93.62 132 GLU A N 1
ATOM 1033 C CA . GLU A 1 132 ? -11.414 20.969 24.047 1 93.62 132 GLU A CA 1
ATOM 1034 C C . GLU A 1 132 ? -11.43 22.281 23.297 1 93.62 132 GLU A C 1
ATOM 1036 O O . GLU A 1 132 ? -12.484 22.734 22.828 1 93.62 132 GLU A O 1
ATOM 1041 N N . LYS A 1 133 ? -10.297 22.906 23.203 1 94.19 133 LYS A N 1
ATOM 1042 C CA . LYS A 1 133 ? -10.18 24.156 22.453 1 94.19 133 LYS A CA 1
ATOM 1043 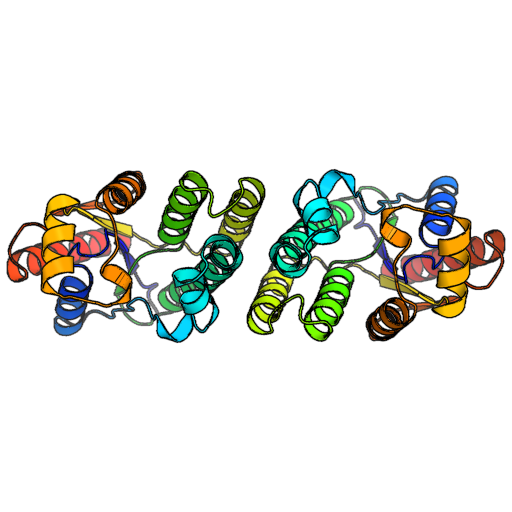C C . LYS A 1 133 ? -10.375 23.906 20.953 1 94.19 133 LYS A C 1
ATOM 1045 O O . LYS A 1 133 ? -10.992 24.719 20.266 1 94.19 133 LYS A O 1
ATOM 1050 N N . CYS A 1 134 ? -9.812 22.797 20.422 1 94.25 134 CYS A N 1
ATOM 1051 C CA . CYS A 1 134 ? -10 22.438 19.031 1 94.25 134 CYS A CA 1
ATOM 1052 C C . CYS A 1 134 ? -11.477 22.281 18.688 1 94.25 134 CYS A C 1
ATOM 1054 O O . CYS A 1 134 ? -11.938 22.734 17.641 1 94.25 134 CYS A O 1
ATOM 1056 N N . MET A 1 135 ? -12.18 21.703 19.609 1 91.62 135 MET A N 1
ATOM 1057 C CA . MET A 1 135 ? -13.609 21.484 19.422 1 91.62 135 MET A CA 1
ATOM 1058 C C . MET A 1 135 ? -14.359 22.797 19.312 1 91.62 135 MET A C 1
ATOM 1060 O O . MET A 1 135 ? -15.266 22.938 18.5 1 91.62 135 MET A O 1
ATOM 1064 N N . GLU A 1 136 ? -13.945 23.703 20.125 1 91 136 GLU A N 1
ATOM 1065 C CA . GLU A 1 136 ? -14.539 25.031 20.062 1 91 136 GLU A CA 1
ATOM 1066 C C . GLU A 1 136 ? -14.328 25.672 18.703 1 91 136 GLU A C 1
ATOM 1068 O O . GLU A 1 136 ? -15.258 26.266 18.141 1 91 136 GLU A O 1
ATOM 1073 N N . ARG A 1 137 ? -13.188 25.516 18.188 1 90.06 137 ARG A N 1
ATOM 1074 C CA . ARG A 1 137 ? -12.828 26.125 16.906 1 90.06 137 ARG A CA 1
ATOM 1075 C C . ARG A 1 137 ? -13.547 25.453 15.75 1 90.06 137 ARG A C 1
ATOM 1077 O O . ARG A 1 137 ? -13.969 26.125 14.805 1 90.06 137 ARG A O 1
ATOM 1084 N N . ILE A 1 138 ? -13.664 24.125 15.844 1 88.31 138 ILE A N 1
ATOM 1085 C CA . ILE A 1 138 ? -14.375 23.359 14.812 1 88.31 138 ILE A CA 1
ATOM 1086 C C . ILE A 1 138 ? -15.836 23.797 14.766 1 88.31 138 ILE A C 1
ATOM 1088 O O . ILE A 1 138 ? -16.391 24.031 13.688 1 88.31 138 ILE A O 1
ATOM 1092 N N . ALA A 1 139 ? -16.406 23.938 15.93 1 83.88 139 ALA A N 1
ATOM 1093 C CA . ALA A 1 139 ? -17.812 24.344 16.031 1 83.88 139 ALA A CA 1
ATOM 1094 C C . ALA A 1 139 ? -18.016 25.734 15.438 1 83.88 139 ALA A C 1
ATOM 1096 O O . ALA A 1 139 ? -19.031 25.969 14.773 1 83.88 139 ALA A O 1
ATOM 1097 N N . PHE A 1 140 ? -17.047 26.531 15.578 1 83.06 140 PHE A N 1
ATOM 1098 C CA . PHE A 1 140 ? -17.141 27.906 15.086 1 83.06 140 PHE A CA 1
ATOM 1099 C C . PHE A 1 140 ? -16.984 27.938 13.57 1 83.06 140 PHE A C 1
ATOM 1101 O O . PHE A 1 140 ? -17.734 28.656 12.883 1 83.06 140 PHE A O 1
ATOM 1108 N N . ARG A 1 141 ? -16.047 27.125 13.062 1 81.06 141 ARG A N 1
ATOM 1109 C CA . ARG A 1 141 ? -15.758 27.094 11.633 1 81.06 141 ARG A CA 1
ATOM 1110 C C . ARG A 1 141 ? -16.875 26.406 10.859 1 81.06 141 ARG A C 1
ATOM 1112 O O . ARG A 1 141 ? -17.219 26.812 9.75 1 81.06 141 ARG A O 1
ATOM 1119 N N . GLY A 1 142 ? -17.391 25.375 11.328 1 73.25 142 GLY A N 1
ATOM 1120 C CA . GLY A 1 142 ? -18.594 24.734 10.836 1 73.25 142 GLY A CA 1
ATOM 1121 C C . GLY A 1 142 ? -18.375 23.969 9.555 1 73.25 142 GLY A C 1
ATOM 1122 O O . GLY A 1 142 ? -19.25 23.953 8.68 1 73.25 142 GLY A O 1
ATOM 1123 N N . ARG A 1 143 ? -17.219 23.359 9.406 1 71.5 143 ARG A N 1
ATOM 1124 C CA . ARG A 1 143 ? -17.016 22.531 8.219 1 71.5 143 ARG A CA 1
ATOM 1125 C C . ARG A 1 143 ? -17.828 21.25 8.305 1 71.5 143 ARG A C 1
ATOM 1127 O O . ARG A 1 143 ? -17.812 20.562 9.336 1 71.5 143 ARG A O 1
ATOM 1134 N N . ALA A 1 144 ? -18.391 20.844 7.223 1 70.12 144 ALA A N 1
ATOM 1135 C CA . ALA A 1 144 ? -19.344 19.734 7.164 1 70.12 144 ALA A CA 1
ATOM 1136 C C . ALA A 1 144 ? -18.672 18.422 7.586 1 70.12 144 ALA A C 1
ATOM 1138 O O . ALA A 1 144 ? -19.25 17.656 8.359 1 70.12 144 ALA A O 1
ATOM 1139 N N . PHE A 1 145 ? -17.469 18.188 7.152 1 69.69 145 PHE A N 1
ATOM 1140 C CA . PHE A 1 145 ? -16.844 16.891 7.41 1 69.69 145 PHE A CA 1
ATOM 1141 C C . PHE A 1 145 ? -16.312 16.812 8.836 1 69.69 145 PHE A C 1
ATOM 1143 O O . PHE A 1 145 ? -15.93 15.742 9.305 1 69.69 145 PHE A O 1
ATOM 1150 N N . GLU A 1 146 ? -16.469 17.984 9.523 1 76.38 146 GLU A N 1
ATOM 1151 C CA . GLU A 1 146 ? -15.977 18.016 10.898 1 76.38 146 GLU A CA 1
ATOM 1152 C C . GLU A 1 146 ? -17.125 18 11.906 1 76.38 146 GLU A C 1
ATOM 1154 O O . GLU A 1 146 ? -16.891 17.891 13.109 1 76.38 146 GLU A O 1
ATOM 1159 N N . ARG A 1 147 ? -18.359 18.188 11.562 1 71.31 147 ARG A N 1
ATOM 1160 C CA . ARG A 1 147 ? -19.547 18.453 12.391 1 71.31 147 ARG A CA 1
ATOM 1161 C C . ARG A 1 147 ? -19.75 17.328 13.398 1 71.31 147 ARG A C 1
ATOM 1163 O O . ARG A 1 147 ? -20.203 17.578 14.523 1 71.31 147 ARG A O 1
ATOM 1170 N N . ASP A 1 148 ? -19.297 16.172 13.055 1 78.31 148 ASP A N 1
ATOM 1171 C CA . ASP A 1 148 ? -19.672 15.086 13.945 1 78.31 148 ASP A CA 1
ATOM 1172 C C . ASP A 1 148 ? -18.438 14.43 14.57 1 78.31 148 ASP A C 1
ATOM 1174 O O . ASP A 1 148 ? -18.5 13.273 14.992 1 78.31 148 ASP A O 1
ATOM 1178 N N . ILE A 1 149 ? -17.5 15.297 14.703 1 84 149 ILE A N 1
ATOM 1179 C CA . ILE A 1 149 ? -16.281 14.742 15.305 1 84 149 ILE A CA 1
ATOM 1180 C C . ILE A 1 149 ? -16.406 14.773 16.828 1 84 149 ILE A C 1
ATOM 1182 O O . ILE A 1 149 ? -16.578 15.836 17.422 1 84 149 ILE A O 1
ATOM 1186 N N . PRO A 1 150 ? -16.359 13.656 17.484 1 85.12 150 PRO A N 1
ATOM 1187 C CA . PRO A 1 150 ? -16.406 13.648 18.953 1 85.12 150 PRO A CA 1
ATOM 1188 C C . PRO A 1 150 ? -15.078 14.078 19.578 1 85.12 150 PRO A C 1
ATOM 1190 O O . PRO A 1 150 ? -14.016 13.859 18.984 1 85.12 150 PRO A O 1
ATOM 1193 N N . VAL A 1 151 ? -15.172 14.617 20.734 1 89.81 151 VAL A N 1
ATOM 1194 C CA . VAL A 1 151 ? -13.984 15.094 21.438 1 89.81 151 VAL A CA 1
ATOM 1195 C C . VAL A 1 151 ? -13.055 13.914 21.719 1 89.81 151 VAL A C 1
ATOM 1197 O O . VAL A 1 151 ? -11.828 14.062 21.703 1 89.81 151 VAL A O 1
ATOM 1200 N N . GLU A 1 152 ? -13.586 12.758 21.938 1 91.25 152 GLU A N 1
ATOM 1201 C CA . GLU A 1 152 ? -12.797 11.555 22.203 1 91.25 152 GLU A CA 1
ATOM 1202 C C . GLU A 1 152 ? -11.883 11.227 21.031 1 91.25 152 GLU A C 1
ATOM 1204 O O . GLU A 1 152 ? -10.758 10.766 21.219 1 91.25 152 GLU A O 1
ATOM 1209 N N . TYR A 1 153 ? -12.406 11.445 19.875 1 92.38 153 TYR A N 1
ATOM 1210 C CA . TYR A 1 153 ? -11.594 11.242 18.688 1 92.38 153 TYR A CA 1
ATOM 1211 C C . TYR A 1 153 ? -10.406 12.195 18.656 1 92.38 153 TYR A C 1
ATOM 1213 O O . TYR A 1 153 ? -9.273 11.773 18.422 1 92.38 153 TYR A O 1
ATOM 1221 N N . LEU A 1 154 ? -10.688 13.445 18.938 1 94.25 154 LEU A N 1
ATOM 1222 C CA . LEU A 1 154 ? -9.633 14.445 18.969 1 94.25 154 LEU A CA 1
ATOM 1223 C C . LEU A 1 154 ? -8.609 14.141 20.062 1 94.25 154 LEU A C 1
ATOM 1225 O O . LEU A 1 154 ? -7.41 14.352 19.859 1 94.25 154 LEU A O 1
ATOM 1229 N N . SER A 1 155 ? -9.141 13.68 21.141 1 95.56 155 SER A N 1
ATOM 1230 C CA . SER A 1 155 ? -8.258 13.312 22.25 1 95.56 155 SER A CA 1
ATOM 1231 C C . SER A 1 155 ? -7.34 12.156 21.875 1 95.56 155 SER A C 1
ATOM 1233 O O . SER A 1 155 ? -6.152 12.164 22.203 1 95.56 155 SER A O 1
ATOM 1235 N N . SER A 1 156 ? -7.902 11.211 21.188 1 95.25 156 SER A N 1
ATOM 1236 C CA . SER A 1 156 ? -7.098 10.086 20.703 1 95.25 156 SER A CA 1
ATOM 1237 C C . SER A 1 156 ? -6.012 10.555 19.75 1 95.25 156 SER A C 1
ATOM 1239 O O . SER A 1 156 ? -4.848 10.172 19.875 1 95.25 156 SER A O 1
ATOM 1241 N N . LEU A 1 157 ? -6.379 11.367 18.828 1 95.25 157 LEU A N 1
ATOM 1242 C CA . LEU A 1 157 ? -5.418 11.914 17.875 1 95.25 157 LEU A CA 1
ATOM 1243 C C . LEU A 1 157 ? -4.34 12.719 18.594 1 95.25 157 LEU A C 1
ATOM 1245 O O . LEU A 1 157 ? -3.152 12.586 18.281 1 95.25 157 LEU A O 1
ATOM 1249 N N . HIS A 1 158 ? -4.793 13.539 19.516 1 95.75 158 HIS A N 1
ATOM 1250 C CA . HIS A 1 158 ? -3.875 14.375 20.281 1 95.75 158 HIS A CA 1
ATOM 1251 C C . HIS A 1 158 ? -2.803 13.531 20.953 1 95.75 158 HIS A C 1
ATOM 1253 O O . HIS A 1 158 ? -1.619 13.875 20.922 1 95.75 158 HIS A O 1
ATOM 1259 N N . SER A 1 159 ? -3.213 12.469 21.562 1 95.12 159 SER A N 1
ATOM 1260 C CA . SER A 1 159 ? -2.287 11.594 22.266 1 95.12 159 SER A CA 1
ATOM 1261 C C . SER A 1 159 ? -1.272 10.969 21.312 1 95.12 159 SER A C 1
ATOM 1263 O O . SER A 1 159 ? -0.136 10.695 21.703 1 95.12 159 SER A O 1
ATOM 1265 N N . LYS A 1 160 ? -1.652 10.758 20.062 1 94.69 160 LYS A N 1
ATOM 1266 C CA . LYS A 1 160 ? -0.745 10.195 19.078 1 94.69 160 LYS A CA 1
ATOM 1267 C C . LYS A 1 160 ? 0.245 11.242 18.578 1 94.69 160 LYS A C 1
ATOM 1269 O O . LYS A 1 160 ? 1.442 10.969 18.469 1 94.69 160 LYS A O 1
ATOM 1274 N N . PHE A 1 161 ? -0.249 12.461 18.359 1 93.06 161 PHE A N 1
ATOM 1275 C CA . PHE A 1 161 ? 0.573 13.523 17.781 1 93.06 161 PHE A CA 1
ATOM 1276 C C . PHE A 1 161 ? 1.646 13.961 18.781 1 93.06 161 PHE A C 1
ATOM 1278 O O . PHE A 1 161 ? 2.705 14.445 18.375 1 93.06 161 PHE A O 1
ATOM 1285 N N . THR A 1 162 ? 1.434 13.766 19.984 1 90 162 THR A N 1
ATOM 1286 C CA . THR A 1 162 ? 2.33 14.258 21.031 1 90 162 THR A CA 1
ATOM 1287 C C . THR A 1 162 ? 3.463 13.266 21.281 1 90 162 THR A C 1
ATOM 1289 O O . THR A 1 162 ? 4.379 13.547 22.062 1 90 162 THR A O 1
ATOM 1292 N N . ARG A 1 163 ? 3.422 12.164 20.609 1 87.44 163 ARG A N 1
ATOM 1293 C CA . ARG A 1 163 ? 4.328 11.078 20.969 1 87.44 163 ARG A CA 1
ATOM 1294 C C . ARG A 1 163 ? 5.758 11.398 20.547 1 87.44 163 ARG A C 1
ATOM 1296 O O . ARG A 1 163 ? 6.699 11.18 21.312 1 87.44 163 ARG A O 1
ATOM 1303 N N . ASP A 1 164 ? 6.02 11.906 19.344 1 90.69 164 ASP A N 1
ATOM 1304 C CA . ASP A 1 164 ? 7.418 11.992 18.938 1 90.69 164 ASP A CA 1
ATOM 1305 C C . ASP A 1 164 ? 7.656 13.219 18.047 1 90.69 164 ASP A C 1
ATOM 1307 O O . ASP A 1 164 ? 8.203 13.102 16.953 1 90.69 164 ASP A O 1
ATOM 1311 N N . PRO A 1 165 ? 7.277 14.414 18.531 1 96.38 165 PRO A N 1
ATOM 1312 C CA . PRO A 1 165 ? 7.68 15.617 17.812 1 96.38 165 PRO A CA 1
ATOM 1313 C C . PRO A 1 165 ? 9.086 16.094 18.188 1 96.38 165 PRO A C 1
ATOM 1315 O O . PRO A 1 165 ? 9.594 15.742 19.25 1 96.38 165 PRO A O 1
ATOM 1318 N N . ASP A 1 166 ? 9.719 16.781 17.266 1 97.12 166 ASP A N 1
ATOM 1319 C CA . ASP A 1 166 ? 11.023 17.375 17.578 1 97.12 166 ASP A CA 1
ATOM 1320 C C . ASP A 1 166 ? 10.867 18.625 18.453 1 97.12 166 ASP A C 1
ATOM 1322 O O . ASP A 1 166 ? 11.727 18.922 19.281 1 97.12 166 ASP A O 1
ATOM 1326 N N . TYR A 1 167 ? 9.781 19.375 18.188 1 97.62 167 TYR A N 1
ATOM 1327 C CA . TYR A 1 167 ? 9.469 20.594 18.906 1 97.62 167 TYR A CA 1
ATOM 1328 C C . TYR A 1 167 ? 7.973 20.688 19.203 1 97.62 167 TYR A C 1
ATOM 1330 O O . TYR A 1 167 ? 7.156 20.125 18.469 1 97.62 167 TYR A O 1
ATOM 1338 N N . ILE A 1 168 ? 7.645 21.406 20.281 1 97.38 168 ILE A N 1
ATOM 1339 C CA . ILE A 1 168 ? 6.254 21.641 20.656 1 97.38 168 ILE A CA 1
ATOM 1340 C C . ILE A 1 168 ? 6.016 23.141 20.828 1 97.38 168 ILE A C 1
ATOM 1342 O O . ILE A 1 168 ? 6.824 23.844 21.438 1 97.38 168 ILE A O 1
ATOM 1346 N N . MET A 1 169 ? 4.984 23.609 20.172 1 96.69 169 MET A N 1
ATOM 1347 C CA . MET A 1 169 ? 4.555 25 20.344 1 96.69 169 MET A CA 1
ATOM 1348 C C . MET A 1 169 ? 3.092 25.062 20.766 1 96.69 169 MET A C 1
ATOM 1350 O O . MET A 1 169 ? 2.293 24.203 20.406 1 96.69 169 MET A O 1
ATOM 1354 N N . SER A 1 170 ? 2.828 26.109 21.484 1 96.5 170 SER A N 1
ATOM 1355 C CA . SER A 1 170 ? 1.451 26.281 21.922 1 96.5 170 SER A CA 1
ATOM 1356 C C . SER A 1 170 ? 0.583 26.859 20.812 1 96.5 170 SER A C 1
ATOM 1358 O O . SER A 1 170 ? 1.015 27.75 20.078 1 96.5 170 SER A O 1
ATOM 1360 N N . GLY A 1 171 ? -0.599 26.328 20.703 1 96.19 171 GLY A N 1
ATOM 1361 C CA . GLY A 1 171 ? -1.581 26.859 19.781 1 96.19 171 GLY A CA 1
ATOM 1362 C C . GLY A 1 171 ? -2.654 27.688 20.453 1 96.19 171 GLY A C 1
ATOM 1363 O O . GLY A 1 171 ? -3.701 27.969 19.875 1 96.19 171 GLY A O 1
ATOM 1364 N N . LEU A 1 172 ? -2.426 28.078 21.688 1 94.88 172 LEU A N 1
ATOM 1365 C CA . LEU A 1 172 ? -3.459 28.75 22.469 1 94.88 172 LEU A CA 1
ATOM 1366 C C . LEU A 1 172 ? -3.357 30.266 22.344 1 94.88 172 LEU A C 1
ATOM 1368 O O . LEU A 1 172 ? -4.336 30.969 22.578 1 94.88 172 LEU A O 1
ATOM 1372 N N . GLU A 1 173 ? -2.168 30.781 22.062 1 94.38 173 GLU A N 1
ATOM 1373 C CA . GLU A 1 173 ? -1.97 32.219 21.969 1 94.38 173 GLU A CA 1
ATOM 1374 C C . GLU A 1 173 ? -2.666 32.781 20.734 1 94.38 173 GLU A C 1
ATOM 1376 O O . GLU A 1 173 ? -3.299 32.062 19.969 1 94.38 173 GLU A O 1
ATOM 1381 N N . SER A 1 174 ? -2.592 34.156 20.609 1 95.5 174 SER A N 1
ATOM 1382 C CA . SER A 1 174 ? -3.15 34.781 19.422 1 95.5 174 SER A CA 1
ATOM 1383 C C . SER A 1 174 ? -2.432 34.344 18.156 1 95.5 174 SER A C 1
ATOM 1385 O O . SER A 1 174 ? -1.305 33.844 18.219 1 95.5 174 SER A O 1
ATOM 1387 N N . LYS A 1 175 ? -3.152 34.5 17 1 95.88 175 LYS A N 1
ATOM 1388 C CA . LYS A 1 175 ? -2.572 34.062 15.727 1 95.88 175 LYS A CA 1
ATOM 1389 C C . LYS A 1 175 ? -1.238 34.781 15.484 1 95.88 175 LYS A C 1
ATOM 1391 O O . LYS A 1 175 ? -0.317 34.188 14.914 1 95.88 175 LYS A O 1
ATOM 1396 N N . GLU A 1 176 ? -1.131 36.031 15.953 1 97.06 176 GLU A N 1
ATOM 1397 C CA . GLU A 1 176 ? 0.093 36.781 15.75 1 97.06 176 GLU A CA 1
ATOM 1398 C C . GLU A 1 176 ? 1.245 36.219 16.578 1 97.06 176 GLU A C 1
ATOM 1400 O O . GLU A 1 176 ? 2.369 36.094 16.078 1 97.06 176 GLU A O 1
ATOM 1405 N N . VAL A 1 177 ? 0.919 35.875 17.781 1 97.81 177 VAL A N 1
ATOM 1406 C CA . VAL A 1 177 ? 1.938 35.375 18.688 1 97.81 177 VAL A CA 1
ATOM 1407 C C . VAL A 1 177 ? 2.381 33.969 18.234 1 97.81 177 VAL A C 1
ATOM 1409 O O . VAL A 1 177 ? 3.574 33.656 18.219 1 97.81 177 VAL A O 1
ATOM 1412 N N . VAL A 1 178 ? 1.43 33.156 17.828 1 98.06 178 VAL A N 1
ATOM 1413 C CA . VAL A 1 178 ? 1.737 31.797 17.344 1 98.06 178 VAL A CA 1
ATOM 1414 C C . VAL A 1 178 ? 2.625 31.891 16.109 1 98.06 178 VAL A C 1
ATOM 1416 O O . VAL A 1 178 ? 3.602 31.141 15.984 1 98.06 178 VAL A O 1
ATOM 1419 N N . LEU A 1 179 ? 2.314 32.781 15.211 1 98.44 179 LEU A N 1
ATOM 1420 C CA . LEU A 1 179 ? 3.102 32.969 14 1 98.44 179 LEU A CA 1
ATOM 1421 C C . LEU A 1 179 ? 4.52 33.406 14.328 1 98.44 179 LEU A C 1
ATOM 1423 O O . LEU A 1 179 ? 5.488 32.906 13.773 1 98.44 179 LEU A O 1
ATOM 1427 N N . ALA A 1 180 ? 4.648 34.375 15.227 1 98.38 180 ALA A N 1
ATOM 1428 C CA . ALA A 1 180 ? 5.965 34.875 15.625 1 98.38 180 ALA A CA 1
ATOM 1429 C C . ALA A 1 180 ? 6.812 33.781 16.234 1 98.38 180 ALA A C 1
ATOM 1431 O O . ALA A 1 180 ? 8.008 33.656 15.945 1 98.38 180 ALA A O 1
ATOM 1432 N N . ASN A 1 181 ? 6.18 33 17.109 1 98.25 181 ASN A N 1
ATOM 1433 C CA . ASN A 1 181 ? 6.871 31.875 17.734 1 98.25 181 ASN A CA 1
ATOM 1434 C C . ASN A 1 181 ? 7.328 30.859 16.703 1 98.25 181 ASN A C 1
ATOM 1436 O O . ASN A 1 181 ? 8.43 30.328 16.797 1 98.25 181 ASN A O 1
ATOM 1440 N N . ALA A 1 182 ? 6.488 30.594 15.711 1 98.69 182 ALA A N 1
ATOM 1441 C CA . ALA A 1 182 ? 6.812 29.641 14.648 1 98.69 182 ALA A CA 1
ATOM 1442 C C . ALA A 1 182 ? 8.008 30.109 13.828 1 98.69 182 ALA A C 1
ATOM 1444 O O . ALA A 1 182 ? 8.914 29.344 13.531 1 98.69 182 ALA A O 1
ATOM 1445 N N . ILE A 1 183 ? 8.016 31.359 13.453 1 98.5 183 ILE A N 1
ATOM 1446 C CA . ILE A 1 183 ? 9.086 31.922 12.633 1 98.5 183 ILE A CA 1
ATOM 1447 C C . ILE A 1 183 ? 10.406 31.844 13.398 1 98.5 183 ILE A C 1
ATOM 1449 O O . ILE A 1 183 ? 11.43 31.438 12.836 1 98.5 183 ILE A O 1
ATOM 1453 N N . GLU A 1 184 ? 10.297 32.219 14.648 1 98.12 184 GLU A N 1
ATOM 1454 C CA . GLU A 1 184 ? 11.492 32.125 15.477 1 98.12 184 GLU A CA 1
ATOM 1455 C C . GLU A 1 184 ? 12.039 30.703 15.531 1 98.12 184 GLU A C 1
ATOM 1457 O O . GLU A 1 184 ? 13.242 30.484 15.391 1 98.12 184 GLU A O 1
ATOM 1462 N N . LEU A 1 185 ? 11.156 29.797 15.734 1 98 185 LEU A N 1
ATOM 1463 C CA . LEU A 1 185 ? 11.555 28.391 15.844 1 98 185 LEU A CA 1
ATOM 1464 C C . LEU A 1 185 ? 12.117 27.891 14.516 1 98 185 LEU A C 1
ATOM 1466 O O . LEU A 1 185 ? 13.125 27.172 14.5 1 98 185 LEU A O 1
ATOM 1470 N N . ILE A 1 186 ? 11.5 28.219 13.406 1 98.25 186 ILE A N 1
ATOM 1471 C CA . ILE A 1 186 ? 11.945 27.812 12.07 1 98.25 186 ILE A CA 1
ATOM 1472 C C . ILE A 1 186 ? 13.367 28.328 11.836 1 98.25 186 ILE A C 1
ATOM 1474 O O . ILE A 1 186 ? 14.234 27.562 11.398 1 98.25 186 ILE A O 1
ATOM 1478 N N . GLU A 1 187 ? 13.578 29.531 12.195 1 97.12 187 GLU A N 1
ATOM 1479 C CA . GLU A 1 187 ? 14.898 30.125 11.953 1 97.12 187 GLU A CA 1
ATOM 1480 C C . GLU A 1 187 ? 15.961 29.469 12.828 1 97.12 187 GLU A C 1
ATOM 1482 O O . GLU A 1 187 ? 17.109 29.297 12.406 1 97.12 187 GLU A O 1
ATOM 1487 N N . LYS A 1 188 ? 15.539 29.172 14.016 1 96.94 188 LYS A N 1
ATOM 1488 C CA . LYS A 1 188 ? 16.453 28.453 14.906 1 96.94 188 LYS A CA 1
ATOM 1489 C C . LYS A 1 188 ? 16.828 27.094 14.312 1 96.94 188 LYS A C 1
ATOM 1491 O O . LYS A 1 188 ? 18 26.703 14.344 1 96.94 188 LYS A O 1
ATOM 1496 N N . ILE A 1 189 ? 15.867 26.375 13.773 1 96.81 189 ILE A N 1
ATOM 1497 C CA . ILE A 1 189 ? 16.078 25.047 13.203 1 96.81 189 ILE A CA 1
ATOM 1498 C C . ILE A 1 189 ? 16.984 25.141 11.977 1 96.81 189 ILE A C 1
ATOM 1500 O O . ILE A 1 189 ? 17.922 24.344 11.828 1 96.81 189 ILE A O 1
ATOM 1504 N N . VAL A 1 190 ? 16.703 26.109 11.164 1 95.38 190 VAL A N 1
ATOM 1505 C CA . VAL A 1 190 ? 17.453 26.281 9.922 1 95.38 190 VAL A CA 1
ATOM 1506 C C . VAL A 1 190 ? 18.922 26.609 10.242 1 95.38 190 VAL A C 1
ATOM 1508 O O . VAL A 1 190 ? 19.828 26.125 9.57 1 95.38 190 VAL A O 1
ATOM 1511 N N . SER A 1 191 ? 19.078 27.422 11.211 1 92.38 191 SER A N 1
ATOM 1512 C CA . SER A 1 191 ? 20.438 27.812 11.594 1 92.38 191 SER A CA 1
ATOM 1513 C C . SER A 1 191 ? 21.234 26.625 12.117 1 92.38 191 SER A C 1
ATOM 1515 O O . SER A 1 191 ? 22.453 26.578 11.961 1 92.38 191 SER A O 1
ATOM 1517 N N . ARG A 1 192 ? 20.609 25.672 12.664 1 88.31 192 ARG A N 1
ATOM 1518 C CA . ARG A 1 192 ? 21.266 24.484 13.195 1 88.31 192 ARG A CA 1
ATOM 1519 C C . ARG A 1 192 ? 21.625 23.516 12.078 1 88.31 192 ARG A C 1
ATOM 1521 O O . ARG A 1 192 ? 22.578 22.75 12.203 1 88.31 192 ARG A O 1
ATOM 1528 N N . ASN A 1 193 ? 20.828 23.453 11.055 1 75.5 193 ASN A N 1
ATOM 1529 C CA . ASN A 1 193 ? 21.031 22.5 9.961 1 75.5 193 ASN A CA 1
ATOM 1530 C C . ASN A 1 193 ? 22.109 22.984 8.992 1 75.5 193 ASN A C 1
ATOM 1532 O O . ASN A 1 193 ? 22.641 22.203 8.211 1 75.5 193 ASN A O 1
ATOM 1536 N N . VAL A 1 194 ? 22.391 24.359 8.773 1 64.19 194 VAL A N 1
ATOM 1537 C CA . VAL A 1 194 ? 23.453 24.906 7.926 1 64.19 194 VAL A CA 1
ATOM 1538 C C . VAL A 1 194 ? 24.812 24.656 8.57 1 64.19 194 VAL A C 1
ATOM 1540 O O . VAL A 1 194 ? 25.844 24.812 7.926 1 64.19 194 VAL A O 1
ATOM 1543 N N . ARG A 1 195 ? 24.969 24.203 9.828 1 45.62 195 ARG A N 1
ATOM 1544 C CA . ARG A 1 195 ? 26.312 24 10.352 1 45.62 195 ARG A CA 1
ATOM 1545 C C . ARG A 1 195 ? 26.828 22.594 10.023 1 45.62 195 ARG A C 1
ATOM 1547 O O . ARG A 1 195 ? 26.047 21.641 9.992 1 45.62 195 ARG A O 1
ATOM 1554 N N . MET B 1 1 ? 29.828 -15.578 -4.023 1 56.31 1 MET B N 1
ATOM 1555 C CA . MET B 1 1 ? 28.828 -16.578 -4.379 1 56.31 1 MET B CA 1
ATOM 1556 C C . MET B 1 1 ? 27.969 -16.109 -5.543 1 56.31 1 MET B C 1
ATOM 1558 O O . MET B 1 1 ? 27.766 -14.906 -5.723 1 56.31 1 MET B O 1
ATOM 1562 N N . SER B 1 2 ? 27.766 -17.016 -6.578 1 76.38 2 SER B N 1
ATOM 1563 C CA . SER B 1 2 ? 27.141 -16.609 -7.828 1 76.38 2 SER B CA 1
ATOM 1564 C C . SER B 1 2 ? 25.703 -16.156 -7.605 1 76.38 2 SER B C 1
ATOM 1566 O O . SER B 1 2 ? 25.047 -16.578 -6.645 1 76.38 2 SER B O 1
ATOM 1568 N N . ILE B 1 3 ? 25.141 -15.195 -8.195 1 88.19 3 ILE B N 1
ATOM 1569 C CA . ILE B 1 3 ? 23.781 -14.648 -8.148 1 88.19 3 ILE B CA 1
ATOM 1570 C C . ILE B 1 3 ? 22.797 -15.664 -8.719 1 88.19 3 ILE B C 1
ATOM 1572 O O . ILE B 1 3 ? 23 -16.188 -9.82 1 88.19 3 ILE B O 1
ATOM 1576 N N . PRO B 1 4 ? 21.875 -16.109 -7.91 1 95.75 4 PRO B N 1
ATOM 1577 C CA . PRO B 1 4 ? 20.922 -17.109 -8.391 1 95.75 4 PRO B CA 1
ATOM 1578 C C . PRO B 1 4 ? 20.109 -16.625 -9.594 1 95.75 4 PRO B C 1
ATOM 1580 O O . PRO B 1 4 ? 19.891 -15.414 -9.75 1 95.75 4 PRO B O 1
ATOM 1583 N N . THR B 1 5 ? 19.75 -17.547 -10.453 1 97.56 5 THR B N 1
ATOM 1584 C CA . THR B 1 5 ? 18.734 -17.297 -11.461 1 97.56 5 THR B CA 1
ATOM 1585 C C . THR B 1 5 ? 17.344 -17.547 -10.898 1 97.56 5 THR B C 1
ATOM 1587 O O . THR B 1 5 ? 17.016 -18.672 -10.516 1 97.56 5 THR B O 1
ATOM 1590 N N . VAL B 1 6 ? 16.516 -16.531 -10.828 1 98.31 6 VAL B N 1
ATOM 1591 C CA . VAL B 1 6 ? 15.172 -16.641 -10.266 1 98.31 6 VAL B CA 1
ATOM 1592 C C . VAL B 1 6 ? 14.141 -16.75 -11.391 1 98.31 6 VAL B C 1
ATOM 1594 O O . VAL B 1 6 ? 14.008 -15.82 -12.203 1 98.31 6 VAL B O 1
ATOM 1597 N N . ILE B 1 7 ? 13.414 -17.875 -11.422 1 98.5 7 ILE B N 1
ATOM 1598 C CA . ILE B 1 7 ? 12.438 -18.156 -12.469 1 98.5 7 ILE B CA 1
ATOM 1599 C C . ILE B 1 7 ? 11.055 -18.328 -11.852 1 98.5 7 ILE B C 1
ATOM 1601 O O . ILE B 1 7 ? 10.898 -19.016 -10.836 1 98.5 7 ILE B O 1
ATOM 1605 N N . ALA B 1 8 ? 10.078 -17.703 -12.453 1 98.38 8 ALA B N 1
ATOM 1606 C CA . ALA B 1 8 ? 8.719 -17.797 -11.93 1 98.38 8 ALA B CA 1
ATOM 1607 C C . ALA B 1 8 ? 7.793 -18.484 -12.938 1 98.38 8 ALA B C 1
ATOM 1609 O O . ALA B 1 8 ? 7.848 -18.188 -14.133 1 98.38 8 ALA B O 1
ATOM 1610 N N . PHE B 1 9 ? 7.004 -19.344 -12.406 1 98.12 9 PHE B N 1
ATOM 1611 C CA . PHE B 1 9 ? 5.965 -19.953 -13.219 1 98.12 9 PHE B CA 1
ATOM 1612 C C . PHE B 1 9 ? 4.609 -19.312 -12.953 1 98.12 9 PHE B C 1
ATOM 1614 O O . PHE B 1 9 ? 4.207 -19.156 -11.797 1 98.12 9 PHE B O 1
ATOM 1621 N N . SER B 1 10 ? 3.955 -18.969 -13.984 1 97.5 10 SER B N 1
ATOM 1622 C CA . SER B 1 10 ? 2.586 -18.469 -13.898 1 97.5 10 SER B CA 1
ATOM 1623 C C . SER B 1 10 ? 1.614 -19.375 -14.641 1 97.5 10 SER B C 1
ATOM 1625 O O . SER B 1 10 ? 2.033 -20.281 -15.352 1 97.5 10 SER B O 1
ATOM 1627 N N . GLY B 1 11 ? 0.365 -19.125 -14.438 1 95.62 11 GLY B N 1
ATOM 1628 C CA . GLY B 1 11 ? -0.713 -19.906 -15.016 1 95.62 11 GLY B CA 1
ATOM 1629 C C . GLY B 1 11 ? -2.008 -19.812 -14.234 1 95.62 11 GLY B C 1
ATOM 1630 O O . GLY B 1 11 ? -2.006 -19.422 -13.062 1 95.62 11 GLY B O 1
ATOM 1631 N N . ASN B 1 12 ? -3.049 -20.266 -14.922 1 95 12 ASN B N 1
ATOM 1632 C CA . ASN B 1 12 ? -4.371 -20.188 -14.305 1 95 12 ASN B CA 1
ATOM 1633 C C . ASN B 1 12 ? -4.492 -21.156 -13.125 1 95 12 ASN B C 1
ATOM 1635 O O . ASN B 1 12 ? -3.631 -22.016 -12.93 1 95 12 ASN B O 1
ATOM 1639 N N . ILE B 1 13 ? -5.504 -20.844 -12.312 1 90.81 13 ILE B N 1
ATOM 1640 C CA . ILE B 1 13 ? -5.91 -21.844 -11.328 1 90.81 13 ILE B CA 1
ATOM 1641 C C . ILE B 1 13 ? -6.281 -23.141 -12.039 1 90.81 13 ILE B C 1
ATOM 1643 O O . ILE B 1 13 ? -7.039 -23.125 -13.016 1 90.81 13 ILE B O 1
ATOM 1647 N N . GLY B 1 14 ? -5.633 -24.203 -11.656 1 91.94 14 GLY B N 1
ATOM 1648 C CA . GLY B 1 14 ? -5.902 -25.484 -12.297 1 91.94 14 GLY B CA 1
ATOM 1649 C C . GLY B 1 14 ? -5.012 -25.75 -13.5 1 91.94 14 GLY B C 1
ATOM 1650 O O . GLY B 1 14 ? -5.18 -26.75 -14.188 1 91.94 14 GLY B O 1
ATOM 1651 N N . ALA B 1 15 ? -4.027 -24.938 -13.664 1 95.44 15 ALA B N 1
ATOM 1652 C CA . ALA B 1 15 ? -3.205 -25.047 -14.867 1 95.44 15 ALA B CA 1
ATOM 1653 C C . ALA B 1 15 ? -2.18 -26.172 -14.727 1 95.44 15 ALA B C 1
ATOM 1655 O O . ALA B 1 15 ? -1.566 -26.594 -15.719 1 95.44 15 ALA B O 1
ATOM 1656 N N . GLY B 1 16 ? -1.956 -26.672 -13.5 1 93.88 16 GLY B N 1
ATOM 1657 C CA . GLY B 1 16 ? -0.993 -27.734 -13.273 1 93.88 16 GLY B CA 1
ATOM 1658 C C . GLY B 1 16 ? 0.3 -27.25 -12.648 1 93.88 16 GLY B C 1
ATOM 1659 O O . GLY B 1 16 ? 1.294 -27.984 -12.625 1 93.88 16 GLY B O 1
ATOM 1660 N N . LYS B 1 17 ? 0.303 -26.047 -12.133 1 95.06 17 LYS B N 1
ATOM 1661 C CA . LYS B 1 17 ? 1.506 -25.438 -11.57 1 95.06 17 LYS B CA 1
ATOM 1662 C C . LYS B 1 17 ? 1.982 -26.203 -10.344 1 95.06 17 LYS B C 1
ATOM 1664 O O . LYS B 1 17 ? 3.172 -26.5 -10.211 1 95.06 17 LYS B O 1
ATOM 1669 N N . SER B 1 18 ? 1.014 -26.531 -9.461 1 92 18 SER B N 1
ATOM 1670 C CA . SER B 1 18 ? 1.392 -27.219 -8.227 1 92 18 SER B CA 1
ATOM 1671 C C . SER B 1 18 ? 2.055 -28.562 -8.508 1 92 18 SER B C 1
ATOM 1673 O O . SER B 1 18 ? 3.053 -28.906 -7.879 1 92 18 SER B O 1
ATOM 1675 N N . THR B 1 19 ? 1.512 -29.281 -9.414 1 94.19 19 THR B N 1
ATOM 1676 C CA . THR B 1 19 ? 2.092 -30.547 -9.82 1 94.19 19 THR B CA 1
ATOM 1677 C C . THR B 1 19 ? 3.484 -30.344 -10.414 1 94.19 19 THR B C 1
ATOM 1679 O O . THR B 1 19 ? 4.422 -31.078 -10.078 1 94.19 19 THR B O 1
ATOM 1682 N N . LEU B 1 20 ? 3.594 -29.406 -11.305 1 97.69 20 LEU B N 1
ATOM 1683 C CA . LEU B 1 20 ? 4.871 -29.094 -11.938 1 97.69 20 LEU B CA 1
ATOM 1684 C C . LEU B 1 20 ? 5.914 -28.703 -10.891 1 97.69 20 LEU B C 1
ATOM 1686 O O . LEU B 1 20 ? 7.039 -29.203 -10.914 1 97.69 20 LEU B O 1
ATOM 1690 N N . LEU B 1 21 ? 5.566 -27.828 -9.938 1 97.69 21 LEU B N 1
ATOM 1691 C CA . LEU B 1 21 ? 6.484 -27.344 -8.914 1 97.69 21 LEU B CA 1
ATOM 1692 C C . LEU B 1 21 ? 6.945 -28.469 -8.008 1 97.69 21 LEU B C 1
ATOM 1694 O O . LEU B 1 21 ? 8.117 -28.531 -7.629 1 97.69 21 LEU B O 1
ATOM 1698 N N . ARG B 1 22 ? 6.055 -29.359 -7.684 1 97 22 ARG B N 1
ATOM 1699 C CA . ARG B 1 22 ? 6.43 -30.531 -6.895 1 97 22 ARG B CA 1
ATOM 1700 C C . ARG B 1 22 ? 7.445 -31.391 -7.641 1 97 22 ARG B C 1
ATOM 1702 O O . ARG B 1 22 ? 8.391 -31.906 -7.043 1 97 22 ARG B O 1
ATOM 1709 N N . GLY B 1 23 ? 7.203 -31.562 -8.914 1 98.12 23 GLY B N 1
ATOM 1710 C CA . GLY B 1 23 ? 8.148 -32.312 -9.742 1 98.12 23 GLY B CA 1
ATOM 1711 C C . GLY B 1 23 ? 9.523 -31.656 -9.789 1 98.12 23 GLY B C 1
ATOM 1712 O O . GLY B 1 23 ? 10.539 -32.344 -9.703 1 98.12 23 GLY B O 1
ATOM 1713 N N . LEU B 1 24 ? 9.57 -30.359 -9.906 1 98.56 24 LEU B N 1
ATOM 1714 C CA . LEU B 1 24 ? 10.828 -29.625 -9.945 1 98.56 24 LEU B CA 1
ATOM 1715 C C . LEU B 1 24 ? 11.562 -29.734 -8.617 1 98.56 24 LEU B C 1
ATOM 1717 O O . LEU B 1 24 ? 12.789 -29.891 -8.586 1 98.56 24 LEU B O 1
ATOM 1721 N N . GLU B 1 25 ? 10.75 -29.625 -7.551 1 98.06 25 GLU B N 1
ATOM 1722 C CA . GLU B 1 25 ? 11.344 -29.812 -6.23 1 98.06 25 GLU B CA 1
ATOM 1723 C C . GLU B 1 25 ? 11.977 -31.188 -6.094 1 98.06 25 GLU B C 1
ATOM 1725 O O . GLU B 1 25 ? 13.102 -31.328 -5.598 1 98.06 25 GLU B O 1
ATOM 1730 N N . ALA B 1 26 ? 11.312 -32.188 -6.559 1 97.94 26 ALA B N 1
ATOM 1731 C CA . ALA B 1 26 ? 11.812 -33.562 -6.516 1 97.94 26 ALA B CA 1
ATOM 1732 C C . ALA B 1 26 ? 13.055 -33.719 -7.383 1 97.94 26 ALA B C 1
ATOM 1734 O O . ALA B 1 26 ? 13.922 -34.562 -7.086 1 97.94 26 ALA B O 1
ATOM 1735 N N . ALA B 1 27 ? 13.148 -32.938 -8.391 1 97.62 27 ALA B N 1
ATOM 1736 C CA . ALA B 1 27 ? 14.289 -33 -9.312 1 97.62 27 ALA B CA 1
ATOM 1737 C C . ALA B 1 27 ? 15.477 -32.219 -8.758 1 97.62 27 ALA B C 1
ATOM 1739 O O . ALA B 1 27 ? 16.531 -32.156 -9.398 1 97.62 27 ALA B O 1
ATOM 1740 N N . GLY B 1 28 ? 15.297 -31.531 -7.594 1 97.12 28 GLY B N 1
ATOM 1741 C CA . GLY B 1 28 ? 16.438 -30.938 -6.898 1 97.12 28 GLY B CA 1
ATOM 1742 C C . GLY B 1 28 ? 16.453 -29.422 -6.961 1 97.12 28 GLY B C 1
ATOM 1743 O O . GLY B 1 28 ? 17.391 -28.797 -6.457 1 97.12 28 GLY B O 1
ATOM 1744 N N . TYR B 1 29 ? 15.445 -28.828 -7.551 1 97.94 29 TYR B N 1
ATOM 1745 C CA . TYR B 1 29 ? 15.406 -27.375 -7.625 1 97.94 29 TYR B CA 1
ATOM 1746 C C . TYR B 1 29 ? 14.859 -26.781 -6.332 1 97.94 29 TYR B C 1
ATOM 1748 O O . TYR B 1 29 ? 14.031 -27.406 -5.66 1 97.94 29 TYR B O 1
ATOM 1756 N N . GLU B 1 30 ? 15.344 -25.656 -5.922 1 98.25 30 GLU B N 1
ATOM 1757 C CA . GLU B 1 30 ? 14.68 -24.875 -4.883 1 98.25 30 GLU B CA 1
ATOM 1758 C C . GLU B 1 30 ? 13.367 -24.281 -5.395 1 98.25 30 GLU B C 1
ATOM 1760 O O . GLU B 1 30 ? 13.367 -23.516 -6.363 1 98.25 30 GLU B O 1
ATOM 1765 N N . VAL B 1 31 ? 12.32 -24.688 -4.766 1 98.31 31 VAL B N 1
ATOM 1766 C CA . VAL B 1 31 ? 10.992 -24.234 -5.18 1 98.31 31 VAL B CA 1
ATOM 1767 C C . VAL B 1 31 ? 10.312 -23.516 -4.02 1 98.31 31 VAL B C 1
ATOM 1769 O O . VAL B 1 31 ? 10.367 -23.969 -2.875 1 98.31 31 VAL B O 1
ATOM 1772 N N . VAL B 1 32 ? 9.742 -22.344 -4.312 1 97.38 32 VAL B N 1
ATOM 1773 C CA . VAL B 1 32 ? 8.969 -21.594 -3.338 1 97.38 32 VAL B CA 1
ATOM 1774 C C . VAL B 1 32 ? 7.535 -21.422 -3.83 1 97.38 32 VAL B C 1
ATOM 1776 O O . VAL B 1 32 ? 7.242 -20.531 -4.625 1 97.38 32 VAL B O 1
ATOM 1779 N N . PRO B 1 33 ? 6.645 -22.203 -3.365 1 94.56 33 PRO B N 1
ATOM 1780 C CA . PRO B 1 33 ? 5.238 -22.094 -3.764 1 94.56 33 PRO B CA 1
ATOM 1781 C C . PRO B 1 33 ? 4.535 -20.922 -3.08 1 94.56 33 PRO B C 1
ATOM 1783 O O . PRO B 1 33 ? 5.082 -20.312 -2.154 1 94.56 33 PRO B O 1
ATOM 1786 N N . GLU B 1 34 ? 3.379 -20.641 -3.627 1 89.69 34 GLU B N 1
ATOM 1787 C CA . GLU B 1 34 ? 2.529 -19.703 -2.9 1 89.69 34 GLU B CA 1
ATOM 1788 C C . GLU B 1 34 ? 2.162 -20.234 -1.522 1 89.69 34 GLU B C 1
ATOM 1790 O O . GLU B 1 34 ? 1.933 -21.438 -1.361 1 89.69 34 GLU B O 1
ATOM 1795 N N . ASP B 1 35 ? 2.318 -19.359 -0.612 1 83.88 35 ASP B N 1
ATOM 1796 C CA . ASP B 1 35 ? 1.995 -19.766 0.752 1 83.88 35 ASP B CA 1
ATOM 1797 C C . ASP B 1 35 ? 0.703 -19.109 1.229 1 83.88 35 ASP B C 1
ATOM 1799 O O . ASP B 1 35 ? 0.731 -18 1.79 1 83.88 35 ASP B O 1
ATOM 1803 N N . PHE B 1 36 ? -0.39 -19.797 1.142 1 82.62 36 PHE B N 1
ATOM 1804 C CA . PHE B 1 36 ? -1.718 -19.297 1.478 1 82.62 36 PHE B CA 1
ATOM 1805 C C . PHE B 1 36 ? -1.811 -18.969 2.961 1 82.62 36 PHE B C 1
ATOM 1807 O O . PHE B 1 36 ? -2.584 -18.094 3.357 1 82.62 36 PHE B O 1
ATOM 1814 N N . SER B 1 37 ? -1.012 -19.641 3.719 1 85.12 37 SER B N 1
ATOM 1815 C CA . SER B 1 37 ? -1.056 -19.406 5.16 1 85.12 37 SER B CA 1
ATOM 1816 C C . SER B 1 37 ? -0.555 -18.016 5.508 1 85.12 37 SER B C 1
ATOM 1818 O O . SER B 1 37 ? -0.971 -17.438 6.516 1 85.12 37 SER B O 1
ATOM 1820 N N . ARG B 1 38 ? 0.231 -17.469 4.68 1 90.88 38 ARG B N 1
ATOM 1821 C CA . ARG B 1 38 ? 0.789 -16.141 4.922 1 90.88 38 ARG B CA 1
ATOM 1822 C C . ARG B 1 38 ? -0.205 -15.055 4.535 1 90.88 38 ARG B C 1
ATOM 1824 O O . ARG B 1 38 ? -0.055 -13.898 4.941 1 90.88 38 ARG B O 1
ATOM 1831 N N . TRP B 1 39 ? -1.106 -15.406 3.76 1 90.81 39 TRP B N 1
ATOM 1832 C CA . TRP B 1 39 ? -2.072 -14.414 3.307 1 90.81 39 TRP B CA 1
ATOM 1833 C C . TRP B 1 39 ? -3.047 -14.047 4.422 1 90.81 39 TRP B C 1
ATOM 1835 O O . TRP B 1 39 ? -3.596 -12.945 4.441 1 90.81 39 TRP B O 1
ATOM 1845 N N . GLY B 1 40 ? -3.338 -15.047 5.32 1 90.12 40 GLY B N 1
ATOM 1846 C CA . GLY B 1 40 ? -4.012 -14.781 6.582 1 90.12 40 GLY B CA 1
ATOM 1847 C C . GLY B 1 40 ? -5.488 -14.484 6.422 1 90.12 40 GLY B C 1
ATOM 1848 O O . GLY B 1 40 ? -6.121 -14.953 5.469 1 90.12 40 GLY B O 1
ATOM 1849 N N . GLN B 1 41 ? -6.02 -13.789 7.355 1 92.38 41 GLN B N 1
ATOM 1850 C CA . GLN B 1 41 ? -7.453 -13.578 7.52 1 92.38 41 GLN B CA 1
ATOM 1851 C C . GLN B 1 41 ? -8.016 -12.727 6.379 1 92.38 41 GLN B C 1
ATOM 1853 O O . GLN B 1 41 ? -9.164 -12.906 5.969 1 92.38 41 GLN B O 1
ATOM 1858 N N . LEU B 1 42 ? -7.238 -11.828 5.891 1 94.62 42 LEU B N 1
ATOM 1859 C CA . LEU B 1 42 ? -7.711 -10.938 4.836 1 94.62 42 LEU B CA 1
ATOM 1860 C C . LEU B 1 42 ? -8.109 -11.727 3.596 1 94.62 42 LEU B C 1
ATOM 1862 O O . LEU B 1 42 ? -9.078 -11.375 2.916 1 94.62 42 LEU B O 1
ATOM 1866 N N . PHE B 1 43 ? -7.348 -12.781 3.312 1 93 43 PHE B N 1
ATOM 1867 C CA . PHE B 1 43 ? -7.66 -13.617 2.16 1 93 43 PHE B CA 1
ATOM 1868 C C . PHE B 1 43 ? -8.992 -14.32 2.352 1 93 43 PHE B C 1
ATOM 1870 O O . PHE B 1 43 ? -9.852 -14.289 1.466 1 93 43 PHE B O 1
ATOM 1877 N N . GLU B 1 44 ? -9.164 -14.867 3.469 1 92.06 44 GLU B N 1
ATOM 1878 C CA . GLU B 1 44 ? -10.414 -15.562 3.785 1 92.06 44 GLU B CA 1
ATOM 1879 C C . GLU B 1 44 ? -11.602 -14.617 3.717 1 92.06 44 GLU B C 1
ATOM 1881 O O . GLU B 1 44 ? -12.648 -14.961 3.15 1 92.06 44 GLU B O 1
ATOM 1886 N N . MET B 1 45 ? -11.43 -13.469 4.266 1 94.5 45 MET B N 1
ATOM 1887 C CA . MET B 1 45 ? -12.5 -12.477 4.277 1 94.5 45 MET B CA 1
ATOM 1888 C C . MET B 1 45 ? -12.82 -12.008 2.861 1 94.5 45 MET B C 1
ATOM 1890 O O . MET B 1 45 ? -13.977 -11.727 2.547 1 94.5 45 MET B O 1
ATOM 1894 N N . ALA B 1 46 ? -11.82 -11.969 2.018 1 94.38 46 ALA B N 1
ATOM 1895 C CA . ALA B 1 46 ? -12.023 -11.539 0.635 1 94.38 46 ALA B CA 1
ATOM 1896 C C . ALA B 1 46 ? -12.836 -12.578 -0.143 1 94.38 46 ALA B C 1
ATOM 1898 O O . ALA B 1 46 ? -13.578 -12.227 -1.062 1 94.38 46 ALA B O 1
ATOM 1899 N N . LEU B 1 47 ? -12.641 -13.859 0.199 1 89.44 47 LEU B N 1
ATOM 1900 C CA . LEU B 1 47 ? -13.438 -14.914 -0.432 1 89.44 47 LEU B CA 1
ATOM 1901 C C . LEU B 1 47 ? -14.914 -14.742 -0.11 1 89.44 47 LEU B C 1
ATOM 1903 O O . LEU B 1 47 ? -15.773 -14.977 -0.964 1 89.44 47 LEU B O 1
ATOM 1907 N N . GLU B 1 48 ? -15.156 -14.227 1.083 1 91.56 48 GLU B N 1
ATOM 1908 C CA . GLU B 1 48 ? -16.531 -14.078 1.562 1 91.56 48 GLU B CA 1
ATOM 1909 C C . GLU B 1 48 ? -17.125 -12.742 1.114 1 91.56 48 GLU B C 1
ATOM 1911 O O . GLU B 1 48 ? -18.297 -12.688 0.719 1 91.56 48 GLU B O 1
ATOM 1916 N N . ASP B 1 49 ? -16.391 -11.703 1.207 1 95.19 49 ASP B N 1
ATOM 1917 C CA . ASP B 1 49 ? -16.812 -10.352 0.855 1 95.19 49 ASP B CA 1
ATOM 1918 C C . ASP B 1 49 ? -15.734 -9.625 0.06 1 95.19 49 ASP B C 1
ATOM 1920 O O . ASP B 1 49 ? -15.062 -8.734 0.587 1 95.19 49 ASP B O 1
ATOM 1924 N N . PRO B 1 50 ? -15.688 -10.008 -1.211 1 94.44 50 PRO B N 1
ATOM 1925 C CA . PRO B 1 50 ? -14.625 -9.414 -2.029 1 94.44 50 PRO B CA 1
ATOM 1926 C C . PRO B 1 50 ? -14.766 -7.895 -2.166 1 94.44 50 PRO B C 1
ATOM 1928 O O . PRO B 1 50 ? -13.766 -7.188 -2.297 1 94.44 50 PRO B O 1
ATOM 1931 N N . ASN B 1 51 ? -15.93 -7.359 -2.094 1 94.44 51 ASN B N 1
ATOM 1932 C CA . ASN B 1 51 ? -16.125 -5.926 -2.268 1 94.44 51 ASN B CA 1
ATOM 1933 C C . ASN B 1 51 ? -15.414 -5.129 -1.172 1 94.44 51 ASN B C 1
ATOM 1935 O O . ASN B 1 51 ? -14.875 -4.051 -1.43 1 94.44 51 ASN B O 1
ATOM 1939 N N . ARG B 1 52 ? -15.352 -5.68 -0.034 1 95.06 52 ARG B N 1
ATOM 1940 C CA . ARG B 1 52 ? -14.719 -4.98 1.083 1 95.06 52 ARG B CA 1
ATOM 1941 C C . ARG B 1 52 ? -13.234 -5.312 1.166 1 95.06 52 ARG B C 1
ATOM 1943 O O . ARG B 1 52 ? -12.414 -4.441 1.471 1 95.06 52 ARG B O 1
ATOM 1950 N N . TRP B 1 53 ? -12.883 -6.543 0.883 1 96.5 53 TRP B N 1
ATOM 1951 C CA . TRP B 1 53 ? -11.602 -7 1.402 1 96.5 53 TRP B CA 1
ATOM 1952 C C . TRP B 1 53 ? -10.625 -7.305 0.266 1 96.5 53 TRP B C 1
ATOM 1954 O O . TRP B 1 53 ? -9.438 -7.512 0.499 1 96.5 53 TRP B O 1
ATOM 1964 N N . LYS B 1 54 ? -11.102 -7.32 -0.998 1 96.94 54 LYS B N 1
ATOM 1965 C CA . LYS B 1 54 ? -10.258 -7.73 -2.115 1 96.94 54 LYS B CA 1
ATOM 1966 C C . LYS B 1 54 ? -9.023 -6.84 -2.223 1 96.94 54 LYS B C 1
ATOM 1968 O O . LYS B 1 54 ? -7.906 -7.336 -2.385 1 96.94 54 LYS B O 1
ATOM 1973 N N . PHE B 1 55 ? -9.242 -5.574 -2.078 1 97.5 55 PHE B N 1
ATOM 1974 C CA . PHE B 1 55 ? -8.125 -4.641 -2.186 1 97.5 55 PHE B CA 1
ATOM 1975 C C . PHE B 1 55 ? -7.062 -4.945 -1.136 1 97.5 55 PHE B C 1
ATOM 1977 O O . PHE B 1 55 ? -5.887 -5.121 -1.466 1 97.5 55 PHE B O 1
ATOM 1984 N N . SER B 1 56 ? -7.469 -5 0.155 1 97 56 SER B N 1
ATOM 1985 C CA . SER B 1 56 ? -6.539 -5.262 1.247 1 97 56 SER B CA 1
ATOM 1986 C C . SER B 1 56 ? -5.871 -6.621 1.092 1 97 56 SER B C 1
ATOM 1988 O O . SER B 1 56 ? -4.68 -6.77 1.37 1 97 56 SER B O 1
ATOM 1990 N N . SER B 1 57 ? -6.617 -7.582 0.696 1 97.12 57 SER B N 1
ATOM 1991 C CA . SER B 1 57 ? -6.098 -8.938 0.517 1 97.12 57 SER B CA 1
ATOM 1992 C C . SER B 1 57 ? -5.027 -8.977 -0.567 1 97.12 57 SER B C 1
ATOM 1994 O O . SER B 1 57 ? -3.949 -9.539 -0.359 1 97.12 57 SER B O 1
ATOM 1996 N N . GLN B 1 58 ? -5.309 -8.328 -1.698 1 97.31 58 GLN B N 1
ATOM 1997 C CA . GLN B 1 58 ? -4.359 -8.336 -2.807 1 97.31 58 GLN B CA 1
ATOM 1998 C C . GLN B 1 58 ? -3.094 -7.559 -2.453 1 97.31 58 GLN B C 1
ATOM 2000 O O . GLN B 1 58 ? -1.992 -7.938 -2.857 1 97.31 58 GLN B O 1
ATOM 2005 N N . LEU B 1 59 ? -3.305 -6.484 -1.723 1 97.81 59 LEU B N 1
ATOM 2006 C CA . LEU B 1 59 ? -2.137 -5.742 -1.262 1 97.81 59 LEU B CA 1
ATOM 2007 C C . LEU B 1 59 ? -1.254 -6.617 -0.375 1 97.81 59 LEU B C 1
ATOM 2009 O O . LEU B 1 59 ? -0.03 -6.629 -0.528 1 97.81 59 LEU B O 1
ATOM 2013 N N . LYS B 1 60 ? -1.832 -7.324 0.54 1 97.25 60 LYS B N 1
ATOM 2014 C CA . LYS B 1 60 ? -1.088 -8.234 1.406 1 97.25 60 LYS B CA 1
ATOM 2015 C C . LYS B 1 60 ? -0.336 -9.281 0.589 1 97.25 60 LYS B C 1
ATOM 2017 O O . LYS B 1 60 ? 0.849 -9.523 0.823 1 97.25 60 LYS B O 1
ATOM 2022 N N . ILE B 1 61 ? -1.009 -9.859 -0.328 1 97.25 61 ILE B N 1
ATOM 2023 C CA . ILE B 1 61 ? -0.42 -10.891 -1.174 1 97.25 61 ILE B CA 1
ATOM 2024 C C . ILE B 1 61 ? 0.757 -10.312 -1.954 1 97.25 61 ILE B C 1
ATOM 2026 O O . ILE B 1 61 ? 1.806 -10.953 -2.074 1 97.25 61 ILE B O 1
ATOM 2030 N N . MET B 1 62 ? 0.591 -9.117 -2.463 1 97.38 62 MET B N 1
ATOM 2031 C CA . MET B 1 62 ? 1.652 -8.453 -3.215 1 97.38 62 MET B CA 1
ATOM 2032 C C . MET B 1 62 ? 2.887 -8.242 -2.346 1 97.38 62 MET B C 1
ATOM 2034 O O . MET B 1 62 ? 4.008 -8.516 -2.771 1 97.38 62 MET B O 1
ATOM 2038 N N . LEU B 1 63 ? 2.668 -7.746 -1.13 1 96.69 63 LEU B N 1
ATOM 2039 C CA . LEU B 1 63 ? 3.781 -7.484 -0.224 1 96.69 63 LEU B CA 1
ATOM 2040 C C . LEU B 1 63 ? 4.512 -8.773 0.128 1 96.69 63 LEU B C 1
ATOM 2042 O O . LEU B 1 63 ? 5.742 -8.812 0.146 1 96.69 63 LEU B O 1
ATOM 2046 N N . ILE B 1 64 ? 3.801 -9.836 0.354 1 96.81 64 ILE B N 1
ATOM 2047 C CA . ILE B 1 64 ? 4.391 -11.133 0.675 1 96.81 64 ILE B CA 1
ATOM 2048 C C . ILE B 1 64 ? 5.18 -11.648 -0.524 1 96.81 64 ILE B C 1
ATOM 2050 O O . ILE B 1 64 ? 6.312 -12.109 -0.376 1 96.81 64 ILE B O 1
ATOM 2054 N N . GLN B 1 65 ? 4.57 -11.562 -1.702 1 97.31 65 GLN B N 1
ATOM 2055 C CA . GLN B 1 65 ? 5.234 -12.031 -2.912 1 97.31 65 GLN B CA 1
ATOM 2056 C C . GLN B 1 65 ? 6.523 -11.258 -3.17 1 97.31 65 GLN B C 1
ATOM 2058 O O . GLN B 1 65 ? 7.516 -11.828 -3.635 1 97.31 65 GLN B O 1
ATOM 2063 N N . SER B 1 66 ? 6.48 -9.953 -2.912 1 97 66 SER B N 1
ATOM 2064 C CA . SER B 1 66 ? 7.688 -9.141 -3.061 1 97 66 SER B CA 1
ATOM 2065 C C . SER B 1 66 ? 8.797 -9.625 -2.133 1 97 66 SER B C 1
ATOM 2067 O O . SER B 1 66 ? 9.961 -9.672 -2.523 1 97 66 SER B O 1
ATOM 2069 N N . GLU B 1 67 ? 8.43 -9.961 -0.938 1 96.19 67 GLU B N 1
ATOM 2070 C CA . GLU B 1 67 ? 9.391 -10.508 0.013 1 96.19 67 GLU B CA 1
ATOM 2071 C C . GLU B 1 67 ? 9.977 -11.828 -0.483 1 96.19 67 GLU B C 1
ATOM 2073 O O . GLU B 1 67 ? 11.172 -12.07 -0.347 1 96.19 67 GLU B O 1
ATOM 2078 N N . ILE B 1 68 ? 9.141 -12.625 -1.027 1 97.12 68 ILE B N 1
ATOM 2079 C CA . ILE B 1 68 ? 9.555 -13.922 -1.55 1 97.12 68 ILE B CA 1
ATOM 2080 C C . ILE B 1 68 ? 10.539 -13.727 -2.705 1 97.12 68 ILE B C 1
ATOM 2082 O O . ILE B 1 68 ? 11.586 -14.367 -2.756 1 97.12 68 ILE B O 1
ATOM 2086 N N . GLN B 1 69 ? 10.211 -12.836 -3.58 1 97.75 69 GLN B N 1
ATOM 2087 C CA . GLN B 1 69 ? 11.078 -12.539 -4.715 1 97.75 69 GLN B CA 1
ATOM 2088 C C . GLN B 1 69 ? 12.422 -11.992 -4.246 1 97.75 69 GLN B C 1
ATOM 2090 O O . GLN B 1 69 ? 13.469 -12.352 -4.785 1 97.75 69 GLN B O 1
ATOM 2095 N N . ARG B 1 70 ? 12.352 -11.141 -3.26 1 97.06 70 ARG B N 1
ATOM 2096 C CA . ARG B 1 70 ? 13.586 -10.578 -2.709 1 97.06 70 ARG B CA 1
ATOM 2097 C C . ARG B 1 70 ? 14.445 -11.664 -2.076 1 97.06 70 ARG B C 1
ATOM 2099 O O . ARG B 1 70 ? 15.664 -11.695 -2.283 1 97.06 70 ARG B O 1
ATOM 2106 N N . ALA B 1 71 ? 13.859 -12.484 -1.313 1 96.94 71 ALA B N 1
ATOM 2107 C CA . ALA B 1 71 ? 14.586 -13.578 -0.665 1 96.94 71 ALA B CA 1
ATOM 2108 C C . ALA B 1 71 ? 15.195 -14.523 -1.696 1 96.94 71 ALA B C 1
ATOM 2110 O O . ALA B 1 71 ? 16.297 -15.031 -1.504 1 96.94 71 ALA B O 1
ATOM 2111 N N . ALA B 1 72 ? 14.469 -14.75 -2.762 1 97.56 72 ALA B N 1
ATOM 2112 C CA . ALA B 1 72 ? 14.945 -15.641 -3.82 1 97.56 72 ALA B CA 1
ATOM 2113 C C . ALA B 1 72 ? 16.25 -15.125 -4.43 1 97.56 72 ALA B C 1
ATOM 2115 O O . ALA B 1 72 ? 17.125 -15.914 -4.781 1 97.56 72 ALA B O 1
ATOM 2116 N N . LYS B 1 73 ? 16.375 -13.836 -4.504 1 97 73 LYS B N 1
ATOM 2117 C CA . LYS B 1 73 ? 17.562 -13.219 -5.09 1 97 73 LYS B CA 1
ATOM 2118 C C . LYS B 1 73 ? 18.766 -13.367 -4.176 1 97 73 LYS B C 1
ATOM 2120 O O . LYS B 1 73 ? 19.906 -13.141 -4.598 1 97 73 LYS B O 1
ATOM 2125 N N . LYS B 1 74 ? 18.531 -13.805 -2.988 1 96.56 74 LYS B N 1
ATOM 2126 C CA . LYS B 1 74 ? 19.609 -13.938 -2.014 1 96.56 74 LYS B CA 1
ATOM 2127 C C . LYS B 1 74 ? 19.938 -15.406 -1.754 1 96.56 74 LYS B C 1
ATOM 2129 O O . LYS B 1 74 ? 20.719 -15.727 -0.857 1 96.56 74 LYS B O 1
ATOM 2134 N N . SER B 1 75 ? 19.312 -16.266 -2.512 1 96.81 75 SER B N 1
ATOM 2135 C CA . SER B 1 75 ? 19.531 -17.703 -2.336 1 96.81 75 SER B CA 1
ATOM 2136 C C . SER B 1 75 ? 20.938 -18.094 -2.725 1 96.81 75 SER B C 1
ATOM 2138 O O . SER B 1 75 ? 21.547 -17.484 -3.607 1 96.81 75 SER B O 1
ATOM 2140 N N . ASP B 1 76 ? 21.438 -19.125 -2.08 1 95.56 76 ASP B N 1
ATOM 2141 C CA . ASP B 1 76 ? 22.75 -19.672 -2.42 1 95.56 76 ASP B CA 1
ATOM 2142 C C . ASP B 1 76 ? 22.625 -20.734 -3.516 1 95.56 76 ASP B C 1
ATOM 2144 O O . ASP B 1 76 ? 23.641 -21.203 -4.039 1 95.56 76 ASP B O 1
ATOM 2148 N N . ASN B 1 77 ? 21.438 -21.047 -3.91 1 96.06 77 ASN B N 1
ATOM 2149 C CA . ASN B 1 77 ? 21.234 -22.031 -4.961 1 96.06 77 ASN B CA 1
ATOM 2150 C C . ASN B 1 77 ? 21.344 -21.406 -6.348 1 96.06 77 ASN B C 1
ATOM 2152 O O . ASN B 1 77 ? 21.062 -20.219 -6.523 1 96.06 77 ASN B O 1
ATOM 2156 N N . ARG B 1 78 ? 21.719 -22.234 -7.227 1 94.81 78 ARG B N 1
ATOM 2157 C CA . ARG B 1 78 ? 21.938 -21.797 -8.594 1 94.81 78 ARG B CA 1
ATOM 2158 C C . ARG B 1 78 ? 20.641 -21.281 -9.219 1 94.81 78 ARG B C 1
ATOM 2160 O O . ARG B 1 78 ? 20.656 -20.312 -9.984 1 94.81 78 ARG B O 1
ATOM 2167 N N . VAL B 1 79 ? 19.562 -21.984 -8.93 1 97.62 79 VAL B N 1
ATOM 2168 C CA . VAL B 1 79 ? 18.25 -21.672 -9.492 1 97.62 79 VAL B CA 1
ATOM 2169 C C . VAL B 1 79 ? 17.188 -21.688 -8.391 1 97.62 79 VAL B C 1
ATOM 2171 O O . VAL B 1 79 ? 17.188 -22.578 -7.535 1 97.62 79 VAL B O 1
ATOM 2174 N N . VAL B 1 80 ? 16.406 -20.656 -8.367 1 98.38 80 VAL B N 1
ATOM 2175 C CA . VAL B 1 80 ? 15.219 -20.609 -7.508 1 98.38 80 VAL B CA 1
ATOM 2176 C C . VAL B 1 80 ? 13.961 -20.5 -8.367 1 98.38 80 VAL B C 1
ATOM 2178 O O . VAL B 1 80 ? 13.875 -19.641 -9.25 1 98.38 80 VAL B O 1
ATOM 2181 N N . VAL B 1 81 ? 13.023 -21.406 -8.148 1 98.69 81 VAL B N 1
ATOM 2182 C CA . VAL B 1 81 ? 11.766 -21.422 -8.883 1 98.69 81 VAL B CA 1
ATOM 2183 C C . VAL B 1 81 ? 10.641 -20.906 -7.996 1 98.69 81 VAL B C 1
ATOM 2185 O O . VAL B 1 81 ? 10.422 -21.422 -6.895 1 98.69 81 VAL B O 1
ATOM 2188 N N . LEU B 1 82 ? 9.906 -19.953 -8.484 1 98.38 82 LEU B N 1
ATOM 2189 C CA . LEU B 1 82 ? 8.805 -19.344 -7.734 1 98.38 82 LEU B CA 1
ATOM 2190 C C . LEU B 1 82 ? 7.465 -19.656 -8.391 1 98.38 82 LEU B C 1
ATOM 2192 O O . LEU B 1 82 ? 7.379 -19.781 -9.617 1 98.38 82 LEU B O 1
ATOM 2196 N N . GLU B 1 83 ? 6.492 -19.766 -7.555 1 97.62 83 GLU B N 1
ATOM 2197 C CA . GLU B 1 83 ? 5.125 -19.734 -8.07 1 97.62 83 GLU B CA 1
ATOM 2198 C C . GLU B 1 83 ? 4.609 -18.297 -8.172 1 97.62 83 GLU B C 1
ATOM 2200 O O . GLU B 1 83 ? 4.359 -17.656 -7.156 1 97.62 83 GLU B O 1
ATOM 2205 N N . ARG B 1 84 ? 4.445 -17.828 -9.359 1 96.56 84 ARG B N 1
ATOM 2206 C CA . ARG B 1 84 ? 3.916 -16.516 -9.727 1 96.56 84 ARG B CA 1
ATOM 2207 C C . ARG B 1 84 ? 4.867 -15.406 -9.305 1 96.56 84 ARG B C 1
ATOM 2209 O O . ARG B 1 84 ? 6.004 -15.672 -8.914 1 96.56 84 ARG B O 1
ATOM 2216 N N . THR B 1 85 ? 4.516 -14.195 -9.664 1 97.25 85 THR B N 1
ATOM 2217 C CA . THR B 1 85 ? 5.219 -12.953 -9.352 1 97.25 85 THR B CA 1
ATOM 2218 C C . THR B 1 85 ? 4.238 -11.883 -8.898 1 97.25 85 THR B C 1
ATOM 2220 O O . THR B 1 85 ? 3.023 -12.086 -8.922 1 97.25 85 THR B O 1
ATOM 2223 N N . THR B 1 86 ? 4.75 -10.789 -8.477 1 97.31 86 THR B N 1
ATOM 2224 C CA . THR B 1 86 ? 3.924 -9.641 -8.125 1 97.31 86 THR B CA 1
ATOM 2225 C C . THR B 1 86 ? 3.117 -9.164 -9.328 1 97.31 86 THR B C 1
ATOM 2227 O O . THR B 1 86 ? 2.016 -8.633 -9.172 1 97.31 86 THR B O 1
ATOM 2230 N N . GLU B 1 87 ? 3.602 -9.383 -10.523 1 96.94 87 GLU B N 1
ATOM 2231 C CA . GLU B 1 87 ? 2.848 -9.031 -11.727 1 96.94 87 GLU B CA 1
ATOM 2232 C C . GLU B 1 87 ? 1.555 -9.836 -11.82 1 96.94 87 GLU B C 1
ATOM 2234 O O . GLU B 1 87 ? 0.524 -9.312 -12.25 1 96.94 87 GLU B O 1
ATOM 2239 N N . CYS B 1 88 ? 1.682 -11.047 -11.43 1 96.56 88 CYS B N 1
ATOM 2240 C CA . CYS B 1 88 ? 0.483 -11.875 -11.414 1 96.56 88 CYS B CA 1
ATOM 2241 C C . CYS B 1 88 ? -0.555 -11.32 -10.445 1 96.56 88 CYS B C 1
ATOM 2243 O O . CYS B 1 88 ? -1.756 -11.383 -10.719 1 96.56 88 CYS B O 1
ATOM 2245 N N . VAL B 1 89 ? -0.1 -10.797 -9.336 1 96.25 89 VAL B N 1
ATOM 2246 C CA . VAL B 1 89 ? -1.015 -10.18 -8.383 1 96.25 89 VAL B CA 1
ATOM 2247 C C . VAL B 1 89 ? -1.749 -9.023 -9.047 1 96.25 89 VAL B C 1
ATOM 2249 O O . VAL B 1 89 ? -2.967 -8.883 -8.906 1 96.25 89 VAL B O 1
ATOM 2252 N N . LEU B 1 90 ? -1.033 -8.203 -9.836 1 97.06 90 LEU B N 1
ATOM 2253 C CA . LEU B 1 90 ? -1.662 -7.105 -10.555 1 97.06 90 LEU B CA 1
ATOM 2254 C C . LEU B 1 90 ? -2.697 -7.629 -11.547 1 97.06 90 LEU B C 1
ATOM 2256 O O . LEU B 1 90 ? -3.734 -6.996 -11.758 1 97.06 90 LEU B O 1
ATOM 2260 N N . ASP B 1 91 ? -2.375 -8.758 -12.148 1 96.75 91 ASP B N 1
ATOM 2261 C CA . ASP B 1 91 ? -3.332 -9.352 -13.078 1 96.75 91 ASP B CA 1
ATOM 2262 C C . ASP B 1 91 ? -4.633 -9.719 -12.367 1 96.75 91 ASP B C 1
ATOM 2264 O O . ASP B 1 91 ? -5.723 -9.453 -12.875 1 96.75 91 ASP B O 1
ATOM 2268 N N . PHE B 1 92 ? -4.488 -10.305 -11.188 1 96.19 92 PHE B N 1
ATOM 2269 C CA . PHE B 1 92 ? -5.664 -10.602 -10.375 1 96.19 92 PHE B CA 1
ATOM 2270 C C . PHE B 1 92 ? -6.43 -9.328 -10.047 1 96.19 92 PHE B C 1
ATOM 2272 O O . PHE B 1 92 ? -7.66 -9.305 -10.078 1 96.19 92 PHE B O 1
ATOM 2279 N N . CYS B 1 93 ? -5.707 -8.242 -9.773 1 96.88 93 CYS B N 1
ATOM 2280 C CA . CYS B 1 93 ? -6.316 -6.965 -9.43 1 96.88 93 CYS B CA 1
ATOM 2281 C C . CYS B 1 93 ? -7.055 -6.371 -10.617 1 96.88 93 CYS B C 1
ATOM 2283 O O . CYS B 1 93 ? -8.117 -5.77 -10.461 1 96.88 93 CYS B O 1
ATOM 2285 N N . ASN B 1 94 ? -6.461 -6.543 -11.781 1 96.88 94 ASN B N 1
ATOM 2286 C CA . ASN B 1 94 ? -7.117 -6.078 -13 1 96.88 94 ASN B CA 1
ATOM 2287 C C . ASN B 1 94 ? -8.477 -6.75 -13.195 1 96.88 94 ASN B C 1
ATOM 2289 O O . ASN B 1 94 ? -9.469 -6.082 -13.469 1 96.88 94 ASN B O 1
ATOM 2293 N N . VAL B 1 95 ? -8.484 -8.008 -13.008 1 96.06 95 VAL B N 1
ATOM 2294 C CA . VAL B 1 95 ? -9.734 -8.75 -13.172 1 96.06 95 VAL B CA 1
ATOM 2295 C C . VAL B 1 95 ? -10.727 -8.336 -12.086 1 96.06 95 VAL B C 1
ATOM 2297 O O . VAL B 1 95 ? -11.914 -8.164 -12.359 1 96.06 95 VAL B O 1
ATOM 2300 N N . ALA B 1 96 ? -10.234 -8.148 -10.867 1 96 96 ALA B N 1
ATOM 2301 C CA . ALA B 1 96 ? -11.094 -7.715 -9.773 1 96 96 ALA B CA 1
ATOM 2302 C C . ALA B 1 96 ? -11.711 -6.352 -10.062 1 96 96 ALA B C 1
ATOM 2304 O O . ALA B 1 96 ? -12.875 -6.105 -9.719 1 96 96 ALA B O 1
ATOM 2305 N N . MET B 1 97 ? -10.93 -5.484 -10.664 1 96.25 97 MET B N 1
ATOM 2306 C CA . MET B 1 97 ? -11.438 -4.164 -11.031 1 96.25 97 MET B CA 1
ATOM 2307 C C . MET B 1 97 ? -12.523 -4.277 -12.094 1 96.25 97 MET B C 1
ATOM 2309 O O . MET B 1 97 ? -13.562 -3.613 -11.992 1 96.25 97 MET B O 1
ATOM 2313 N N . GLU B 1 98 ? -12.289 -5.156 -13.016 1 94.44 98 GLU B N 1
ATOM 2314 C CA . GLU B 1 98 ? -13.281 -5.387 -14.07 1 94.44 98 GLU B CA 1
ATOM 2315 C C . GLU B 1 98 ? -14.586 -5.926 -13.484 1 94.44 98 GLU B C 1
ATOM 2317 O O . GLU B 1 98 ? -15.664 -5.66 -14.016 1 94.44 98 GLU B O 1
ATOM 2322 N N . GLN B 1 99 ? -14.5 -6.598 -12.422 1 93.5 99 GLN B N 1
ATOM 2323 C CA . GLN B 1 99 ? -15.656 -7.203 -11.781 1 93.5 99 GLN B CA 1
ATOM 2324 C C . GLN B 1 99 ? -16.281 -6.258 -10.758 1 93.5 99 GLN B C 1
ATOM 2326 O O . GLN B 1 99 ? -17.25 -6.613 -10.086 1 93.5 99 GLN B O 1
ATOM 2331 N N . GLY B 1 100 ? -15.664 -5.129 -10.578 1 94.44 100 GLY B N 1
ATOM 2332 C CA . GLY B 1 100 ? -16.203 -4.113 -9.695 1 94.44 100 GLY B CA 1
ATOM 2333 C C . GLY B 1 100 ? -15.852 -4.332 -8.234 1 94.44 100 GLY B C 1
ATOM 2334 O O . GLY B 1 100 ? -16.438 -3.709 -7.348 1 94.44 100 GLY B O 1
ATOM 2335 N N . GLN B 1 101 ? -14.883 -5.211 -7.988 1 95.19 101 GLN B N 1
ATOM 2336 C CA . GLN B 1 101 ? -14.516 -5.555 -6.621 1 95.19 101 GLN B CA 1
ATOM 2337 C C . GLN B 1 101 ? -13.484 -4.574 -6.062 1 95.19 101 GLN B C 1
ATOM 2339 O O . GLN B 1 101 ? -13.32 -4.465 -4.848 1 95.19 101 GLN B O 1
ATOM 2344 N N . ILE B 1 102 ? -12.742 -3.965 -6.969 1 95.75 102 ILE B N 1
ATOM 2345 C CA . ILE B 1 102 ? -11.773 -2.922 -6.641 1 95.75 102 ILE B CA 1
ATOM 2346 C C . ILE B 1 102 ? -12.023 -1.694 -7.512 1 95.75 102 ILE B C 1
ATOM 2348 O O . ILE B 1 102 ? -12.312 -1.819 -8.703 1 95.75 102 ILE B O 1
ATOM 2352 N N . LEU B 1 103 ? -11.938 -0.522 -6.941 1 96.31 103 LEU B N 1
ATOM 2353 C CA . LEU B 1 103 ? -12.125 0.712 -7.695 1 96.31 103 LEU B CA 1
ATOM 2354 C C . LEU B 1 103 ? -10.875 1.059 -8.5 1 96.31 103 LEU B C 1
ATOM 2356 O O . LEU B 1 103 ? -9.766 0.667 -8.133 1 96.31 103 LEU B O 1
ATOM 2360 N N . PRO B 1 104 ? -11.07 1.849 -9.531 1 96.5 104 PRO B N 1
ATOM 2361 C CA . PRO B 1 104 ? -9.898 2.295 -10.297 1 96.5 104 PRO B CA 1
ATOM 2362 C C . PRO B 1 104 ? -8.859 2.994 -9.43 1 96.5 104 PRO B C 1
ATOM 2364 O O . PRO B 1 104 ? -7.656 2.777 -9.609 1 96.5 104 PRO B O 1
ATOM 2367 N N . ALA B 1 105 ? -9.281 3.77 -8.477 1 95.62 105 ALA B N 1
ATOM 2368 C CA . ALA B 1 105 ? -8.359 4.469 -7.59 1 95.62 105 ALA B CA 1
ATOM 2369 C C . ALA B 1 105 ? -7.555 3.484 -6.746 1 95.62 105 ALA B C 1
ATOM 2371 O O . ALA B 1 105 ? -6.363 3.693 -6.5 1 95.62 105 ALA B O 1
ATOM 2372 N N . GLU B 1 106 ? -8.188 2.438 -6.289 1 97 106 GLU B N 1
ATOM 2373 C CA . GLU B 1 106 ? -7.512 1.386 -5.539 1 97 106 GLU B CA 1
ATOM 2374 C C . GLU B 1 106 ? -6.512 0.64 -6.418 1 97 106 GLU B C 1
ATOM 2376 O O . GLU B 1 106 ? -5.387 0.362 -5.988 1 97 106 GLU B O 1
ATOM 2381 N N . HIS B 1 107 ? -6.977 0.377 -7.613 1 97.38 107 HIS B N 1
ATOM 2382 C CA . HIS B 1 107 ? -6.086 -0.287 -8.555 1 97.38 107 HIS B CA 1
ATOM 2383 C C . HIS B 1 107 ? -4.844 0.555 -8.828 1 97.38 107 HIS B C 1
ATOM 2385 O O . HIS B 1 107 ? -3.727 0.031 -8.852 1 97.38 107 HIS B O 1
ATOM 2391 N N . ASP B 1 108 ? -5.016 1.842 -8.969 1 96.69 108 ASP B N 1
ATOM 2392 C CA . ASP B 1 108 ? -3.9 2.754 -9.203 1 96.69 108 ASP B CA 1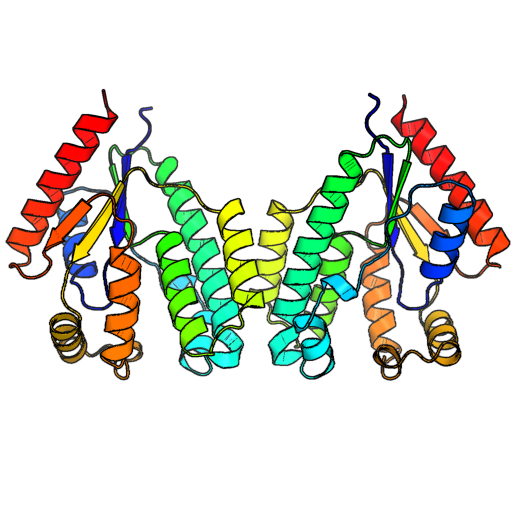
ATOM 2393 C C . ASP B 1 108 ? -2.9 2.709 -8.055 1 96.69 108 ASP B C 1
ATOM 2395 O O . ASP B 1 108 ? -1.688 2.736 -8.273 1 96.69 108 ASP B O 1
ATOM 2399 N N . MET B 1 109 ? -3.4 2.646 -6.891 1 96.56 109 MET B N 1
ATOM 2400 C CA . MET B 1 109 ? -2.52 2.576 -5.73 1 96.56 109 MET B CA 1
ATOM 2401 C C . MET B 1 109 ? -1.731 1.271 -5.723 1 96.56 109 MET B C 1
ATOM 2403 O O . MET B 1 109 ? -0.553 1.253 -5.363 1 96.56 109 MET B O 1
ATOM 2407 N N . LEU B 1 110 ? -2.406 0.184 -6.109 1 97.38 110 LEU B N 1
ATOM 2408 C CA . LEU B 1 110 ? -1.716 -1.099 -6.188 1 97.38 110 LEU B CA 1
ATOM 2409 C C . LEU B 1 110 ? -0.556 -1.034 -7.176 1 97.38 110 LEU B C 1
ATOM 2411 O O . LEU B 1 110 ? 0.535 -1.533 -6.891 1 97.38 110 LEU B O 1
ATOM 2415 N N . VAL B 1 111 ? -0.774 -0.383 -8.266 1 97.25 111 VAL B N 1
ATOM 2416 C CA . VAL B 1 111 ? 0.269 -0.235 -9.273 1 97.25 111 VAL B CA 1
ATOM 2417 C C . VAL B 1 111 ? 1.405 0.622 -8.719 1 97.25 111 VAL B C 1
ATOM 2419 O O . VAL B 1 111 ? 2.58 0.287 -8.883 1 97.25 111 VAL B O 1
ATOM 2422 N N . GLN B 1 112 ? 1.053 1.671 -8.055 1 95.31 112 GLN B N 1
ATOM 2423 C CA . GLN B 1 112 ? 2.055 2.553 -7.461 1 95.31 112 GLN B CA 1
ATOM 2424 C C . GLN B 1 112 ? 2.91 1.808 -6.441 1 95.31 112 GLN B C 1
ATOM 2426 O O . GLN B 1 112 ? 4.133 1.948 -6.426 1 95.31 112 GLN B O 1
ATOM 2431 N N . ILE B 1 113 ? 2.287 1.063 -5.645 1 96.38 113 ILE B N 1
ATOM 2432 C CA . ILE B 1 113 ? 2.996 0.314 -4.613 1 96.38 113 ILE B CA 1
ATOM 2433 C C . ILE B 1 113 ? 3.854 -0.77 -5.262 1 96.38 113 ILE B C 1
ATOM 2435 O O . ILE B 1 113 ? 5 -0.984 -4.863 1 96.38 113 ILE B O 1
ATOM 2439 N N . TRP B 1 114 ? 3.297 -1.41 -6.25 1 97 114 TRP B N 1
ATOM 2440 C CA . TRP B 1 114 ? 4.031 -2.438 -6.984 1 97 114 TRP B CA 1
ATOM 2441 C C . TRP B 1 114 ? 5.344 -1.885 -7.531 1 97 114 TRP B C 1
ATOM 2443 O O . TRP B 1 114 ? 6.387 -2.531 -7.422 1 97 114 TRP B O 1
ATOM 2453 N N . GLU B 1 115 ? 5.32 -0.706 -8.055 1 95.81 115 GLU B N 1
ATOM 2454 C CA . GLU B 1 115 ? 6.512 -0.084 -8.625 1 95.81 115 GLU B CA 1
ATOM 2455 C C . GLU B 1 115 ? 7.602 0.085 -7.57 1 95.81 115 GLU B C 1
ATOM 2457 O O . GLU B 1 115 ? 8.789 0.074 -7.895 1 95.81 115 GLU B O 1
ATOM 2462 N N . LYS B 1 116 ? 7.164 0.137 -6.383 1 92.38 116 LYS B N 1
ATOM 2463 C CA . LYS B 1 116 ? 8.117 0.401 -5.305 1 92.38 116 LYS B CA 1
ATOM 2464 C C . LYS B 1 116 ? 8.617 -0.899 -4.68 1 92.38 116 LYS B C 1
ATOM 2466 O O . LYS B 1 116 ? 9.742 -0.965 -4.191 1 92.38 116 LYS B O 1
ATOM 2471 N N . VAL B 1 117 ? 7.809 -1.913 -4.77 1 95.19 117 VAL B N 1
ATOM 2472 C CA . VAL B 1 117 ? 8.164 -3.076 -3.963 1 95.19 117 VAL B CA 1
ATOM 2473 C C . VAL B 1 117 ? 8.578 -4.23 -4.871 1 95.19 117 VAL B C 1
ATOM 2475 O O . VAL B 1 117 ? 9.148 -5.223 -4.406 1 95.19 117 VAL B O 1
ATOM 2478 N N . ASN B 1 118 ? 8.305 -4.133 -6.137 1 96.81 118 ASN B N 1
ATOM 2479 C CA . ASN B 1 118 ? 8.594 -5.234 -7.047 1 96.81 118 ASN B CA 1
ATOM 2480 C C . ASN B 1 118 ? 10.086 -5.539 -7.105 1 96.81 118 ASN B C 1
ATOM 2482 O O . ASN B 1 118 ? 10.914 -4.625 -7.148 1 96.81 118 ASN B O 1
ATOM 2486 N N . VAL B 1 119 ? 10.414 -6.801 -7.105 1 97 119 VAL B N 1
ATOM 2487 C CA . VAL B 1 119 ? 11.75 -7.332 -7.383 1 97 119 VAL B CA 1
ATOM 2488 C C . VAL B 1 119 ? 11.703 -8.234 -8.617 1 97 119 VAL B C 1
ATOM 2490 O O . VAL B 1 119 ? 11.219 -9.367 -8.547 1 97 119 VAL B O 1
ATOM 2493 N N . PRO B 1 120 ? 12.172 -7.75 -9.664 1 96.94 120 PRO B N 1
ATOM 2494 C CA . PRO B 1 120 ? 12.039 -8.516 -10.914 1 96.94 120 PRO B CA 1
ATOM 2495 C C . PRO B 1 120 ? 12.719 -9.875 -10.844 1 96.94 120 PRO B C 1
ATOM 2497 O O . PRO B 1 120 ? 13.773 -10.016 -10.211 1 96.94 120 PRO B O 1
ATOM 2500 N N . VAL B 1 121 ? 12.133 -10.828 -11.5 1 97.75 121 VAL B N 1
ATOM 2501 C CA . VAL B 1 121 ? 12.75 -12.141 -11.656 1 97.75 121 VAL B CA 1
ATOM 2502 C C . VAL B 1 121 ? 13.508 -12.203 -12.977 1 97.75 121 VAL B C 1
ATOM 2504 O O . VAL B 1 121 ? 13.391 -11.305 -13.805 1 97.75 121 VAL B O 1
ATOM 2507 N N . ASP B 1 122 ? 14.289 -13.25 -13.094 1 97.44 122 ASP B N 1
ATOM 2508 C CA . ASP B 1 122 ? 15.133 -13.336 -14.273 1 97.44 122 ASP B CA 1
ATOM 2509 C C . ASP B 1 122 ? 14.344 -13.867 -15.477 1 97.44 122 ASP B C 1
ATOM 2511 O O . ASP B 1 122 ? 14.68 -13.57 -16.625 1 97.44 122 ASP B O 1
ATOM 2515 N N . ALA B 1 123 ? 13.305 -14.641 -15.195 1 97.94 123 ALA B N 1
ATOM 2516 C CA . ALA B 1 123 ? 12.469 -15.156 -16.281 1 97.94 123 ALA B CA 1
ATOM 2517 C C . ALA B 1 123 ? 11.086 -15.531 -15.766 1 97.94 123 ALA B C 1
ATOM 2519 O O . ALA B 1 123 ? 10.953 -16.078 -14.664 1 97.94 123 ALA B O 1
ATOM 2520 N N . LYS B 1 124 ? 10.094 -15.281 -16.578 1 98.31 124 LYS B N 1
ATOM 2521 C CA . LYS B 1 124 ? 8.711 -15.672 -16.328 1 98.31 124 LYS B CA 1
ATOM 2522 C C . LYS B 1 124 ? 8.242 -16.703 -17.344 1 98.31 124 LYS B C 1
ATOM 2524 O O . LYS B 1 124 ? 8.266 -16.453 -18.562 1 98.31 124 LYS B O 1
ATOM 2529 N N . ILE B 1 125 ? 7.848 -17.828 -16.844 1 98.31 125 ILE B N 1
ATOM 2530 C CA . ILE B 1 125 ? 7.344 -18.891 -17.703 1 98.31 125 ILE B CA 1
ATOM 2531 C C . ILE B 1 125 ? 5.844 -19.047 -17.5 1 98.31 125 ILE B C 1
ATOM 2533 O O . ILE B 1 125 ? 5.387 -19.266 -16.375 1 98.31 125 ILE B O 1
ATOM 2537 N N . PHE B 1 126 ? 5.094 -18.984 -18.594 1 98.38 126 PHE B N 1
ATOM 2538 C CA . PHE B 1 126 ? 3.645 -19.141 -18.531 1 98.38 126 PHE B CA 1
ATOM 2539 C C . PHE B 1 126 ? 3.244 -20.562 -18.906 1 98.38 126 PHE B C 1
ATOM 2541 O O . PHE B 1 126 ? 3.562 -21.031 -20 1 98.38 126 PHE B O 1
ATOM 2548 N N . LEU B 1 127 ? 2.633 -21.234 -17.969 1 98.12 127 LEU B N 1
ATOM 2549 C CA . LEU B 1 127 ? 2.039 -22.531 -18.25 1 98.12 127 LEU B CA 1
ATOM 2550 C C . LEU B 1 127 ? 0.667 -22.375 -18.906 1 98.12 127 LEU B C 1
ATOM 2552 O O . LEU B 1 127 ? -0.333 -22.188 -18.203 1 98.12 127 LEU B O 1
ATOM 2556 N N . ASN B 1 128 ? 0.652 -22.578 -20.156 1 97.38 128 ASN B N 1
ATOM 2557 C CA . ASN B 1 128 ? -0.531 -22.297 -20.953 1 97.38 128 ASN B CA 1
ATOM 2558 C C . ASN B 1 128 ? -1.489 -23.484 -20.984 1 97.38 128 ASN B C 1
ATOM 2560 O O . ASN B 1 128 ? -1.345 -24.391 -21.812 1 97.38 128 ASN B O 1
ATOM 2564 N N . THR B 1 129 ? -2.385 -23.438 -20.125 1 96.88 129 THR B N 1
ATOM 2565 C CA . THR B 1 129 ? -3.488 -24.391 -20.062 1 96.88 129 THR B CA 1
ATOM 2566 C C . THR B 1 129 ? -4.824 -23.688 -20.281 1 96.88 129 THR B C 1
ATOM 2568 O O . THR B 1 129 ? -5.188 -22.781 -19.531 1 96.88 129 THR B O 1
ATOM 2571 N N . PRO B 1 130 ? -5.543 -24.094 -21.297 1 95.62 130 PRO B N 1
ATOM 2572 C CA . PRO B 1 130 ? -6.809 -23.422 -21.594 1 95.62 130 PRO B CA 1
ATOM 2573 C C . PRO B 1 130 ? -7.773 -23.438 -20.406 1 95.62 130 PRO B C 1
ATOM 2575 O O . PRO B 1 130 ? -7.863 -24.438 -19.688 1 95.62 130 PRO B O 1
ATOM 2578 N N . PRO B 1 131 ? -8.547 -22.359 -20.281 1 95.69 131 PRO B N 1
ATOM 2579 C CA . PRO B 1 131 ? -9.469 -22.219 -19.156 1 95.69 131 PRO B CA 1
ATOM 2580 C C . PRO B 1 131 ? -10.422 -23.406 -19.031 1 95.69 131 PRO B C 1
ATOM 2582 O O . PRO B 1 131 ? -10.719 -23.844 -17.906 1 95.69 131 PRO B O 1
ATOM 2585 N N . GLU B 1 132 ? -10.867 -23.953 -20.156 1 93.69 132 GLU B N 1
ATOM 2586 C CA . GLU B 1 132 ? -11.797 -25.078 -20.109 1 93.69 132 GLU B CA 1
ATOM 2587 C C . GLU B 1 132 ? -11.148 -26.297 -19.453 1 93.69 132 GLU B C 1
ATOM 2589 O O . GLU B 1 132 ? -11.797 -27.016 -18.688 1 93.69 132 GLU B O 1
ATOM 2594 N N . LYS B 1 133 ? -9.938 -26.516 -19.781 1 94.25 133 LYS B N 1
ATOM 2595 C CA . LYS B 1 133 ? -9.203 -27.625 -19.188 1 94.25 133 LYS B CA 1
ATOM 2596 C C . LYS B 1 133 ? -8.945 -27.375 -17.703 1 94.25 133 LYS B C 1
ATOM 2598 O O . LYS B 1 133 ? -9.023 -28.312 -16.891 1 94.25 133 LYS B O 1
ATOM 2603 N N . CYS B 1 134 ? -8.594 -26.156 -17.328 1 94.25 134 CYS B N 1
ATOM 2604 C CA . CYS B 1 134 ? -8.406 -25.781 -15.93 1 94.25 134 CYS B CA 1
ATOM 2605 C C . CYS B 1 134 ? -9.656 -26.062 -15.117 1 94.25 134 CYS B C 1
ATOM 2607 O O . CYS B 1 134 ? -9.578 -26.594 -14.008 1 94.25 134 CYS B O 1
ATOM 2609 N N . MET B 1 135 ? -10.781 -25.766 -15.711 1 91.56 135 MET B N 1
ATOM 2610 C CA . MET B 1 135 ? -12.062 -25.969 -15.039 1 91.56 135 MET B CA 1
ATOM 2611 C C . MET B 1 135 ? -12.289 -27.453 -14.758 1 91.56 135 MET B C 1
ATOM 2613 O O . MET B 1 135 ? -12.781 -27.828 -13.688 1 91.56 135 MET B O 1
ATOM 2617 N N . GLU B 1 136 ? -11.914 -28.234 -15.703 1 91.06 136 GLU B N 1
ATOM 2618 C CA . GLU B 1 136 ? -12.023 -29.672 -15.531 1 91.06 136 GLU B CA 1
ATOM 2619 C C . GLU B 1 136 ? -11.18 -30.156 -14.352 1 91.06 136 GLU B C 1
ATOM 2621 O O . GLU B 1 136 ? -11.641 -30.953 -13.539 1 91.06 136 GLU B O 1
ATOM 2626 N N . ARG B 1 137 ? -10.039 -29.625 -14.234 1 90.06 137 ARG B N 1
ATOM 2627 C CA . ARG B 1 137 ? -9.102 -30.031 -13.195 1 90.06 137 ARG B CA 1
ATOM 2628 C C . ARG B 1 137 ? -9.555 -29.562 -11.828 1 90.06 137 ARG B C 1
ATOM 2630 O O . ARG B 1 137 ? -9.414 -30.266 -10.828 1 90.06 137 ARG B O 1
ATOM 2637 N N . ILE B 1 138 ? -10.094 -28.328 -11.805 1 88.31 138 ILE B N 1
ATOM 2638 C CA . ILE B 1 138 ? -10.609 -27.766 -10.562 1 88.31 138 ILE B CA 1
ATOM 2639 C C . ILE B 1 138 ? -11.773 -28.625 -10.055 1 88.31 138 ILE B C 1
ATOM 2641 O O . ILE B 1 138 ? -11.828 -28.953 -8.867 1 88.31 138 ILE B O 1
ATOM 2645 N N . ALA B 1 139 ? -12.625 -28.984 -10.961 1 83.75 139 ALA B N 1
ATOM 2646 C CA . ALA B 1 139 ? -13.781 -29.797 -10.617 1 83.75 139 ALA B CA 1
ATOM 2647 C C . ALA B 1 139 ? -13.344 -31.156 -10.055 1 83.75 139 ALA B C 1
ATOM 2649 O O . ALA B 1 139 ? -13.945 -31.672 -9.109 1 83.75 139 ALA B O 1
ATOM 2650 N N . PHE B 1 140 ? -12.297 -31.625 -10.555 1 83 140 PHE B N 1
ATOM 2651 C CA . PHE B 1 140 ? -11.789 -32.938 -10.133 1 83 140 PHE B CA 1
ATOM 2652 C C . PHE B 1 140 ? -11.141 -32.844 -8.758 1 83 140 PHE B C 1
ATOM 2654 O O . PHE B 1 140 ? -11.352 -33.719 -7.91 1 83 140 PHE B O 1
ATOM 2661 N N . ARG B 1 141 ? -10.375 -31.75 -8.562 1 80.75 141 ARG B N 1
ATOM 2662 C CA . ARG B 1 141 ? -9.648 -31.578 -7.312 1 80.75 141 ARG B CA 1
ATOM 2663 C C . ARG B 1 141 ? -10.602 -31.203 -6.176 1 80.75 141 ARG B C 1
ATOM 2665 O O . ARG B 1 141 ? -10.406 -31.641 -5.039 1 80.75 141 ARG B O 1
ATOM 2672 N N . GLY B 1 142 ? -11.508 -30.406 -6.379 1 73.06 142 GLY B N 1
ATOM 2673 C CA . GLY B 1 142 ? -12.617 -30.141 -5.477 1 73.06 142 GLY B CA 1
ATOM 2674 C C . GLY B 1 142 ? -12.234 -29.281 -4.293 1 73.06 142 GLY B C 1
ATOM 2675 O O . GLY B 1 142 ? -12.719 -29.484 -3.182 1 73.06 142 GLY B O 1
ATOM 2676 N N . ARG B 1 143 ? -11.328 -28.328 -4.52 1 71.44 143 ARG B N 1
ATOM 2677 C CA . ARG B 1 143 ? -11 -27.422 -3.422 1 71.44 143 ARG B CA 1
ATOM 2678 C C . ARG B 1 143 ? -12.148 -26.453 -3.15 1 71.44 143 ARG B C 1
ATOM 2680 O O . ARG B 1 143 ? -12.703 -25.875 -4.078 1 71.44 143 ARG B O 1
ATOM 2687 N N . ALA B 1 144 ? -12.414 -26.188 -1.903 1 70.12 144 ALA B N 1
ATOM 2688 C CA . ALA B 1 144 ? -13.578 -25.422 -1.465 1 70.12 144 ALA B CA 1
ATOM 2689 C C . ALA B 1 144 ? -13.531 -24 -2.012 1 70.12 144 ALA B C 1
ATOM 2691 O O . ALA B 1 144 ? -14.539 -23.484 -2.504 1 70.12 144 ALA B O 1
ATOM 2692 N N . PHE B 1 145 ? -12.383 -23.375 -2.018 1 69.62 145 PHE B N 1
ATOM 2693 C CA . PHE B 1 145 ? -12.32 -21.969 -2.396 1 69.62 145 PHE B CA 1
ATOM 2694 C C . PHE B 1 145 ? -12.344 -21.812 -3.914 1 69.62 145 PHE B C 1
ATOM 2696 O O . PHE B 1 145 ? -12.492 -20.703 -4.426 1 69.62 145 PHE B O 1
ATOM 2703 N N . GLU B 1 146 ? -12.359 -23 -4.582 1 76.31 146 GLU B N 1
ATOM 2704 C CA . GLU B 1 146 ? -12.367 -22.969 -6.039 1 76.31 146 GLU B CA 1
ATOM 2705 C C . GLU B 1 146 ? -13.734 -23.344 -6.598 1 76.31 146 GLU B C 1
ATOM 2707 O O . GLU B 1 146 ? -13.969 -23.25 -7.805 1 76.31 146 GLU B O 1
ATOM 2712 N N . ARG B 1 147 ? -14.672 -23.875 -5.863 1 71.62 147 ARG B N 1
ATOM 2713 C CA . ARG B 1 147 ? -15.922 -24.531 -6.266 1 71.62 147 ARG B CA 1
ATOM 2714 C C . ARG B 1 147 ? -16.797 -23.578 -7.09 1 71.62 147 ARG B C 1
ATOM 2716 O O . ARG B 1 147 ? -17.484 -24.016 -8.008 1 71.62 147 ARG B O 1
ATOM 2723 N N . ASP B 1 148 ? -16.625 -22.328 -6.855 1 78.25 148 ASP B N 1
ATOM 2724 C CA . ASP B 1 148 ? -17.594 -21.453 -7.523 1 78.25 148 ASP B CA 1
ATOM 2725 C C . ASP B 1 148 ? -16.891 -20.484 -8.484 1 78.25 148 ASP B C 1
ATOM 2727 O O . ASP B 1 148 ? -17.438 -19.422 -8.797 1 78.25 148 ASP B O 1
ATOM 2731 N N . ILE B 1 149 ? -15.828 -21.031 -8.977 1 84 149 ILE B N 1
ATOM 2732 C CA . ILE B 1 149 ? -15.117 -20.172 -9.914 1 84 149 ILE B CA 1
ATOM 2733 C C . ILE B 1 149 ? -15.727 -20.328 -11.305 1 84 149 ILE B C 1
ATOM 2735 O O . ILE B 1 149 ? -15.75 -21.422 -11.875 1 84 149 ILE B O 1
ATOM 2739 N N . PRO B 1 150 ? -16.25 -19.281 -11.875 1 85.12 150 PRO B N 1
ATOM 2740 C CA . PRO B 1 150 ? -16.781 -19.359 -13.234 1 85.12 150 PRO B CA 1
ATOM 2741 C C . PRO B 1 150 ? -15.68 -19.406 -14.289 1 85.12 150 PRO B C 1
ATOM 2743 O O . PRO B 1 150 ? -14.594 -18.859 -14.086 1 85.12 150 PRO B O 1
ATOM 2746 N N . VAL B 1 151 ? -15.984 -20.031 -15.383 1 89.88 151 VAL B N 1
ATOM 2747 C CA . VAL B 1 151 ? -15.016 -20.156 -16.469 1 89.88 151 VAL B CA 1
ATOM 2748 C C . VAL B 1 151 ? -14.641 -18.766 -16.984 1 89.88 151 VAL B C 1
ATOM 2750 O O . VAL B 1 151 ? -13.5 -18.531 -17.375 1 89.88 151 VAL B O 1
ATOM 2753 N N . GLU B 1 152 ? -15.547 -17.844 -16.938 1 91.31 152 GLU B N 1
ATOM 2754 C CA . GLU B 1 152 ? -15.297 -16.484 -17.406 1 91.31 152 GLU B CA 1
ATOM 2755 C C . GLU B 1 152 ? -14.188 -15.82 -16.578 1 91.31 152 GLU B C 1
ATOM 2757 O O . GLU B 1 152 ? -13.391 -15.047 -17.109 1 91.31 152 GLU B O 1
ATOM 2762 N N . TYR B 1 153 ? -14.203 -16.109 -15.336 1 92.44 153 TYR B N 1
ATOM 2763 C CA . TYR B 1 153 ? -13.148 -15.602 -14.477 1 92.44 153 TYR B CA 1
ATOM 2764 C C . TYR B 1 153 ? -11.789 -16.141 -14.898 1 92.44 153 TYR B C 1
ATOM 2766 O O . TYR B 1 153 ? -10.82 -15.391 -15.031 1 92.44 153 TYR B O 1
ATOM 2774 N N . LEU B 1 154 ? -11.75 -17.438 -15.133 1 94.25 154 LEU B N 1
ATOM 2775 C CA . LEU B 1 154 ? -10.508 -18.078 -15.562 1 94.25 154 LEU B CA 1
ATOM 2776 C C . LEU B 1 154 ? -10.055 -17.531 -16.906 1 94.25 154 LEU B C 1
ATOM 2778 O O . LEU B 1 154 ? -8.859 -17.344 -17.141 1 94.25 154 LEU B O 1
ATOM 2782 N N . SER B 1 155 ? -11.031 -17.312 -17.734 1 95.62 155 SER B N 1
ATOM 2783 C CA . SER B 1 155 ? -10.727 -16.766 -19.062 1 95.62 155 SER B CA 1
ATOM 2784 C C . SER B 1 155 ? -10.133 -15.359 -18.938 1 95.62 155 SER B C 1
ATOM 2786 O O . SER B 1 155 ? -9.188 -15.016 -19.656 1 95.62 155 SER B O 1
ATOM 2788 N N . SER B 1 156 ? -10.703 -14.594 -18.047 1 95.19 156 SER B N 1
ATOM 2789 C CA . SER B 1 156 ? -10.172 -13.25 -17.812 1 95.19 156 SER B CA 1
ATOM 2790 C C . SER B 1 156 ? -8.734 -13.312 -17.297 1 95.19 156 SER B C 1
ATOM 2792 O O . SER B 1 156 ? -7.859 -12.602 -17.797 1 95.19 156 SER B O 1
ATOM 2794 N N . LEU B 1 157 ? -8.508 -14.156 -16.344 1 95.25 157 LEU B N 1
ATOM 2795 C CA . LEU B 1 157 ? -7.168 -14.32 -15.805 1 95.25 157 LEU B CA 1
ATOM 2796 C C . LEU B 1 157 ? -6.199 -14.797 -16.875 1 95.25 157 LEU B C 1
ATOM 2798 O O . LEU B 1 157 ? -5.078 -14.297 -16.984 1 95.25 157 LEU B O 1
ATOM 2802 N N . HIS B 1 158 ? -6.656 -15.766 -17.641 1 95.75 158 HIS B N 1
ATOM 2803 C CA . HIS B 1 158 ? -5.836 -16.312 -18.703 1 95.75 158 HIS B CA 1
ATOM 2804 C C . HIS B 1 158 ? -5.363 -15.227 -19.672 1 95.75 158 HIS B C 1
ATOM 2806 O O . HIS B 1 158 ? -4.191 -15.188 -20.047 1 95.75 158 HIS B O 1
ATOM 2812 N N . SER B 1 159 ? -6.254 -14.375 -20.047 1 95.19 159 SER B N 1
ATOM 2813 C CA . SER B 1 159 ? -5.938 -13.289 -20.969 1 95.19 159 SER B CA 1
ATOM 2814 C C . SER B 1 159 ? -4.902 -12.336 -20.375 1 95.19 159 SER B C 1
ATOM 2816 O O . SER B 1 159 ? -4.105 -11.75 -21.094 1 95.19 159 SER B O 1
ATOM 2818 N N . LYS B 1 160 ? -4.887 -12.188 -19.062 1 94.75 160 LYS B N 1
ATOM 2819 C CA . LYS B 1 160 ? -3.922 -11.312 -18.391 1 94.75 160 LYS B CA 1
ATOM 2820 C C . LYS B 1 160 ? -2.551 -11.977 -18.312 1 94.75 160 LYS B C 1
ATOM 2822 O O . LYS B 1 160 ? -1.531 -11.344 -18.594 1 94.75 160 LYS B O 1
ATOM 2827 N N . PHE B 1 161 ? -2.543 -13.266 -18 1 93.12 161 PHE B N 1
ATOM 2828 C CA . PHE B 1 161 ? -1.295 -13.992 -17.797 1 93.12 161 PHE B CA 1
ATOM 2829 C C . PHE B 1 161 ? -0.527 -14.133 -19.109 1 93.12 161 PHE B C 1
ATOM 2831 O O . PHE B 1 161 ? 0.7 -14.25 -19.094 1 93.12 161 PHE B O 1
ATOM 2838 N N . THR B 1 162 ? -1.185 -14.094 -20.156 1 90.25 162 THR B N 1
ATOM 2839 C CA . THR B 1 162 ? -0.577 -14.344 -21.469 1 90.25 162 THR B CA 1
ATOM 2840 C C . THR B 1 162 ? 0.045 -13.062 -22.031 1 90.25 162 THR B C 1
ATOM 2842 O O . THR B 1 162 ? 0.685 -13.094 -23.078 1 90.25 162 THR B O 1
ATOM 2845 N N . ARG B 1 163 ? -0.107 -11.992 -21.328 1 87.62 163 ARG B N 1
ATOM 2846 C CA . ARG B 1 163 ? 0.25 -10.703 -21.906 1 87.62 163 ARG B CA 1
ATOM 2847 C C . ARG B 1 163 ? 1.763 -10.547 -22.016 1 87.62 163 ARG B C 1
ATOM 2849 O O . ARG B 1 163 ? 2.277 -10.094 -23.047 1 87.62 163 ARG B O 1
ATOM 2856 N N . ASP B 1 164 ? 2.561 -10.891 -20.984 1 90.81 164 ASP B N 1
ATOM 2857 C CA . ASP B 1 164 ? 3.971 -10.523 -21.078 1 90.81 164 ASP B CA 1
ATOM 2858 C C . ASP B 1 164 ? 4.855 -11.57 -20.406 1 90.81 164 ASP B C 1
ATOM 2860 O O . ASP B 1 164 ? 5.68 -11.234 -19.562 1 90.81 164 ASP B O 1
ATOM 2864 N N . PRO B 1 165 ? 4.711 -12.844 -20.797 1 96.38 165 PRO B N 1
ATOM 2865 C CA . PRO B 1 165 ? 5.684 -13.828 -20.312 1 96.38 165 PRO B CA 1
ATOM 2866 C C . PRO B 1 165 ? 6.953 -13.867 -21.172 1 96.38 165 PRO B C 1
ATOM 2868 O O . PRO B 1 165 ? 6.938 -13.438 -22.328 1 96.38 165 PRO B O 1
ATOM 2871 N N . ASP B 1 166 ? 8.047 -14.289 -20.578 1 97.12 166 ASP B N 1
ATOM 2872 C CA . ASP B 1 166 ? 9.273 -14.461 -21.344 1 97.12 166 ASP B CA 1
ATOM 2873 C C . ASP B 1 166 ? 9.227 -15.742 -22.172 1 97.12 166 ASP B C 1
ATOM 2875 O O . ASP B 1 166 ? 9.805 -15.805 -23.25 1 97.12 166 ASP B O 1
ATOM 2879 N N . TYR B 1 167 ? 8.578 -16.781 -21.578 1 97.62 167 TYR B N 1
ATOM 2880 C CA . TYR B 1 167 ? 8.43 -18.078 -22.234 1 97.62 167 TYR B CA 1
ATOM 2881 C C . TYR B 1 167 ? 7.023 -18.625 -22.016 1 97.62 167 TYR B C 1
ATOM 2883 O O . TYR B 1 167 ? 6.371 -18.312 -21.016 1 97.62 167 TYR B O 1
ATOM 2891 N N . ILE B 1 168 ? 6.598 -19.469 -22.953 1 97.44 168 ILE B N 1
ATOM 2892 C CA . ILE B 1 168 ? 5.301 -20.141 -22.859 1 97.44 168 ILE B CA 1
ATOM 2893 C C . ILE B 1 168 ? 5.484 -21.641 -23.016 1 97.44 168 ILE B C 1
ATOM 2895 O O . ILE B 1 168 ? 6.219 -22.094 -23.906 1 97.44 168 ILE B O 1
ATOM 2899 N N . MET B 1 169 ? 4.918 -22.375 -22.094 1 96.75 169 MET B N 1
ATOM 2900 C CA . MET B 1 169 ? 4.902 -23.844 -22.172 1 96.75 169 MET B CA 1
ATOM 2901 C C . MET B 1 169 ? 3.475 -24.375 -22.094 1 96.75 169 MET B C 1
ATOM 2903 O O . MET B 1 169 ? 2.619 -23.766 -21.453 1 96.75 169 MET B O 1
ATOM 2907 N N . SER B 1 170 ? 3.324 -25.484 -22.719 1 96.56 170 SER B N 1
ATOM 2908 C CA . SER B 1 170 ? 2.002 -26.094 -22.688 1 96.56 170 SER B CA 1
ATOM 2909 C C . SER B 1 170 ? 1.775 -26.844 -21.391 1 96.56 170 SER B C 1
ATOM 2911 O O . SER B 1 170 ? 2.678 -27.531 -20.891 1 96.56 170 SER B O 1
ATOM 2913 N N . GLY B 1 171 ? 0.597 -26.688 -20.859 1 96.12 171 GLY B N 1
ATOM 2914 C CA . GLY B 1 171 ? 0.195 -27.453 -19.688 1 96.12 171 GLY B CA 1
ATOM 2915 C C . GLY B 1 171 ? -0.739 -28.594 -20.016 1 96.12 171 GLY B C 1
ATOM 2916 O O . GLY B 1 171 ? -1.397 -29.141 -19.125 1 96.12 171 GLY B O 1
ATOM 2917 N N . LEU B 1 172 ? -0.824 -28.969 -21.266 1 95 172 LEU B N 1
ATOM 2918 C CA . LEU B 1 172 ? -1.81 -29.953 -21.703 1 95 172 LEU B CA 1
ATOM 2919 C C . LEU B 1 172 ? -1.217 -31.359 -21.688 1 95 172 LEU B C 1
ATOM 2921 O O . LEU B 1 172 ? -1.95 -32.344 -21.625 1 95 172 LEU B O 1
ATOM 2925 N N . GLU B 1 173 ? 0.09 -31.484 -21.859 1 94.5 173 GLU B N 1
ATOM 2926 C CA . GLU B 1 173 ? 0.739 -32.781 -21.922 1 94.5 173 GLU B CA 1
ATOM 2927 C C . GLU B 1 173 ? 0.705 -33.469 -20.547 1 94.5 173 GLU B C 1
ATOM 2929 O O . GLU B 1 173 ? 0.178 -32.906 -19.578 1 94.5 173 GLU B O 1
ATOM 2934 N N . SER B 1 174 ? 1.229 -34.719 -20.516 1 95.5 174 SER B N 1
ATOM 2935 C CA . SER B 1 174 ? 1.324 -35.438 -19.25 1 95.5 174 SER B CA 1
ATOM 2936 C C . SER B 1 174 ? 2.256 -34.75 -18.281 1 95.5 174 SER B C 1
ATOM 2938 O O . SER B 1 174 ? 3.086 -33.938 -18.688 1 95.5 174 SER B O 1
ATOM 2940 N N . LYS B 1 175 ? 2.041 -35.031 -16.969 1 95.81 175 LYS B N 1
ATOM 2941 C CA . LYS B 1 175 ? 2.857 -34.375 -15.945 1 95.81 175 LYS B CA 1
ATOM 2942 C C . LYS B 1 175 ? 4.344 -34.625 -16.188 1 95.81 175 LYS B C 1
ATOM 2944 O O . LYS B 1 175 ? 5.172 -33.75 -15.938 1 95.81 175 LYS B O 1
ATOM 2949 N N . GLU B 1 176 ? 4.664 -35.812 -16.734 1 97.06 176 GLU B N 1
ATOM 2950 C CA . GLU B 1 176 ? 6.055 -36.156 -16.984 1 97.06 176 GLU B CA 1
ATOM 2951 C C . GLU B 1 176 ? 6.633 -35.312 -18.125 1 97.06 176 GLU B C 1
ATOM 2953 O O . GLU B 1 176 ? 7.766 -34.812 -18.031 1 97.06 176 GLU B O 1
ATOM 2958 N N . VAL B 1 177 ? 5.84 -35.156 -19.141 1 97.81 177 VAL B N 1
ATOM 2959 C CA . VAL B 1 177 ? 6.285 -34.406 -20.297 1 97.81 177 VAL B CA 1
ATOM 2960 C C . VAL B 1 177 ? 6.414 -32.938 -19.938 1 97.81 177 VAL B C 1
ATOM 2962 O O . VAL B 1 177 ? 7.391 -32.281 -20.312 1 97.81 177 VAL B O 1
ATOM 2965 N N . VAL B 1 178 ? 5.441 -32.406 -19.203 1 98 178 VAL B N 1
ATOM 2966 C CA . VAL B 1 178 ? 5.469 -31 -18.781 1 98 178 VAL B CA 1
ATOM 2967 C C . VAL B 1 178 ? 6.699 -30.75 -17.922 1 98 178 VAL B C 1
ATOM 2969 O O . VAL B 1 178 ? 7.391 -29.75 -18.094 1 98 178 VAL B O 1
ATOM 2972 N N . LEU B 1 179 ? 7 -31.656 -17.016 1 98.44 179 LEU B N 1
ATOM 2973 C CA . LEU B 1 179 ? 8.164 -31.516 -16.141 1 98.44 179 LEU B CA 1
ATOM 2974 C C . LEU B 1 179 ? 9.453 -31.531 -16.953 1 98.44 179 LEU B C 1
ATOM 2976 O O . LEU B 1 179 ? 10.336 -30.703 -16.734 1 98.44 179 LEU B O 1
ATOM 2980 N N . ALA B 1 180 ? 9.555 -32.438 -17.891 1 98.38 180 ALA B N 1
ATOM 2981 C CA . ALA B 1 180 ? 10.742 -32.562 -18.719 1 98.38 180 ALA B CA 1
ATOM 2982 C C . ALA B 1 180 ? 10.961 -31.266 -19.531 1 98.38 180 ALA B C 1
ATOM 2984 O O . ALA B 1 180 ? 12.094 -30.797 -19.641 1 98.38 180 ALA B O 1
ATOM 2985 N N . ASN B 1 181 ? 9.875 -30.797 -20.109 1 98.25 181 ASN B N 1
ATOM 2986 C CA . ASN B 1 181 ? 9.945 -29.547 -20.859 1 98.25 181 ASN B CA 1
ATOM 2987 C C . ASN B 1 181 ? 10.391 -28.391 -19.984 1 98.25 181 ASN B C 1
ATOM 2989 O O . ASN B 1 181 ? 11.18 -27.547 -20.422 1 98.25 181 ASN B O 1
ATOM 2993 N N . ALA B 1 182 ? 9.891 -28.328 -18.766 1 98.62 182 ALA B N 1
ATOM 2994 C CA . ALA B 1 182 ? 10.25 -27.266 -17.828 1 98.62 182 ALA B CA 1
ATOM 2995 C C . ALA B 1 182 ? 11.727 -27.312 -17.469 1 98.62 182 ALA B C 1
ATOM 2997 O O . ALA B 1 182 ? 12.406 -26.266 -17.469 1 98.62 182 ALA B O 1
ATOM 2998 N N . ILE B 1 183 ? 12.242 -28.453 -17.188 1 98.5 183 ILE B N 1
ATOM 2999 C CA . ILE B 1 183 ? 13.641 -28.625 -16.812 1 98.5 183 ILE B CA 1
ATOM 3000 C C . ILE B 1 183 ? 14.547 -28.188 -17.953 1 98.5 183 ILE B C 1
ATOM 3002 O O . ILE B 1 183 ? 15.523 -27.469 -17.75 1 98.5 183 ILE B O 1
ATOM 3006 N N . GLU B 1 184 ? 14.141 -28.641 -19.125 1 98.12 184 GLU B N 1
ATOM 3007 C CA . GLU B 1 184 ? 14.906 -28.25 -20.297 1 98.12 184 GLU B CA 1
ATOM 3008 C C . GLU B 1 184 ? 14.938 -26.719 -20.453 1 98.12 184 GLU B C 1
ATOM 3010 O O . GLU B 1 184 ? 15.992 -26.141 -20.719 1 98.12 184 GLU B O 1
ATOM 3015 N N . LEU B 1 185 ? 13.797 -26.141 -20.312 1 98 185 LEU B N 1
ATOM 3016 C CA . LEU B 1 185 ? 13.688 -24.703 -20.469 1 98 185 LEU B CA 1
ATOM 3017 C C . LEU B 1 185 ? 14.477 -23.969 -19.391 1 98 185 LEU B C 1
ATOM 3019 O O . LEU B 1 185 ? 15.172 -22.984 -19.672 1 98 185 LEU B O 1
ATOM 3023 N N . ILE B 1 186 ? 14.406 -24.422 -18.141 1 98.25 186 ILE B N 1
ATOM 3024 C CA . ILE B 1 186 ? 15.125 -23.828 -17.031 1 98.25 186 ILE B CA 1
ATOM 3025 C C . ILE B 1 186 ? 16.625 -23.859 -17.297 1 98.25 186 ILE B C 1
ATOM 3027 O O . ILE B 1 186 ? 17.312 -22.859 -17.141 1 98.25 186 ILE B O 1
ATOM 3031 N N . GLU B 1 187 ? 17.078 -24.953 -17.766 1 97.12 187 GLU B N 1
ATOM 3032 C CA . GLU B 1 187 ? 18.5 -25.109 -18.016 1 97.12 187 GLU B CA 1
ATOM 3033 C C . GLU B 1 187 ? 18.953 -24.203 -19.156 1 97.12 187 GLU B C 1
ATOM 3035 O O . GLU B 1 187 ? 20.078 -23.672 -19.141 1 97.12 187 GLU B O 1
ATOM 3040 N N . LYS B 1 188 ? 18.094 -24.109 -20.125 1 96.94 188 LYS B N 1
ATOM 3041 C CA . LYS B 1 188 ? 18.391 -23.203 -21.219 1 96.94 188 LYS B CA 1
ATOM 3042 C C . LYS B 1 188 ? 18.516 -21.766 -20.719 1 96.94 188 LYS B C 1
ATOM 3044 O O . LYS B 1 188 ? 19.422 -21.031 -21.125 1 96.94 188 LYS B O 1
ATOM 3049 N N . ILE B 1 189 ? 17.594 -21.344 -19.844 1 96.81 189 ILE B N 1
ATOM 3050 C CA . ILE B 1 189 ? 17.562 -19.984 -19.312 1 96.81 189 ILE B CA 1
ATOM 3051 C 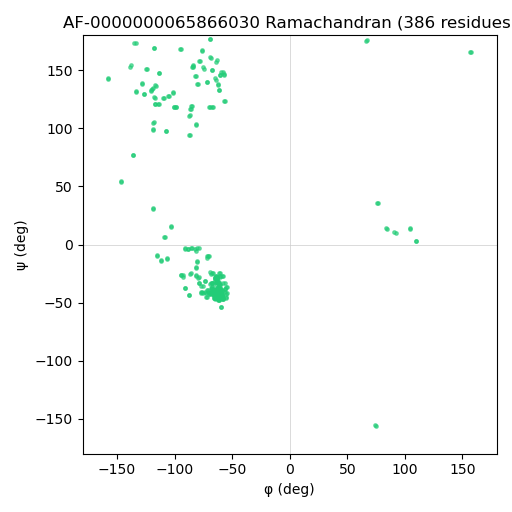C . ILE B 1 189 ? 18.812 -19.734 -18.469 1 96.81 189 ILE B C 1
ATOM 3053 O O . ILE B 1 189 ? 19.453 -18.688 -18.594 1 96.81 189 ILE B O 1
ATOM 3057 N N . VAL B 1 190 ? 19.156 -20.688 -17.656 1 95.38 190 VAL B N 1
ATOM 3058 C CA . VAL B 1 190 ? 20.297 -20.562 -16.766 1 95.38 190 VAL B CA 1
ATOM 3059 C C . VAL B 1 190 ? 21.578 -20.453 -17.562 1 95.38 190 VAL B C 1
ATOM 3061 O O . VAL B 1 190 ? 22.469 -19.672 -17.219 1 95.38 190 VAL B O 1
ATOM 3064 N N . SER B 1 191 ? 21.656 -21.219 -18.578 1 92.38 191 SER B N 1
ATOM 3065 C CA . SER B 1 191 ? 22.859 -21.203 -19.422 1 92.38 191 SER B CA 1
ATOM 3066 C C . SER B 1 191 ? 23.031 -19.859 -20.109 1 92.38 191 SER B C 1
ATOM 3068 O O . SER B 1 191 ? 24.156 -19.438 -20.375 1 92.38 191 SER B O 1
ATOM 3070 N N . ARG B 1 192 ? 22 -19.172 -20.375 1 88.25 192 ARG B N 1
ATOM 3071 C CA . ARG B 1 192 ? 22.047 -17.875 -21.031 1 88.25 192 ARG B CA 1
ATOM 3072 C C . ARG B 1 192 ? 22.438 -16.781 -20.047 1 88.25 192 ARG B C 1
ATOM 3074 O O . ARG B 1 192 ? 23.016 -15.766 -20.438 1 88.25 192 ARG B O 1
ATOM 3081 N N . ASN B 1 193 ? 22.047 -16.906 -18.812 1 75.5 193 ASN B N 1
ATOM 3082 C CA . ASN B 1 193 ? 22.312 -15.883 -17.812 1 75.5 193 ASN B CA 1
ATOM 3083 C C . ASN B 1 193 ? 23.734 -15.969 -17.297 1 75.5 193 ASN B C 1
ATOM 3085 O O . ASN B 1 193 ? 24.25 -15.023 -16.688 1 75.5 193 ASN B O 1
ATOM 3089 N N . VAL B 1 194 ? 24.5 -17.172 -17.266 1 63.97 194 VAL B N 1
ATOM 3090 C CA . VAL B 1 194 ? 25.891 -17.328 -16.875 1 63.97 194 VAL B CA 1
ATOM 3091 C C . VAL B 1 194 ? 26.812 -16.703 -17.922 1 63.97 194 VAL B C 1
ATOM 3093 O O . VAL B 1 194 ? 28 -16.5 -17.672 1 63.97 194 VAL B O 1
ATOM 3096 N N . ARG B 1 195 ? 26.375 -16.281 -19.125 1 45.5 195 ARG B N 1
ATOM 3097 C CA . ARG B 1 195 ? 27.344 -15.703 -20.047 1 45.5 195 ARG B CA 1
ATOM 3098 C C . ARG B 1 195 ? 27.5 -14.211 -19.828 1 45.5 195 ARG B C 1
ATOM 3100 O O . ARG B 1 195 ? 26.547 -13.523 -19.453 1 45.5 195 ARG B O 1
#

Solvent-accessible surface area (backbone atoms only — not comparable to full-atom values): 21012 Å² total; per-residue (Å²): 132,77,78,28,44,33,36,24,41,39,59,48,80,49,19,50,59,68,62,44,48,52,50,42,36,74,73,68,44,48,62,46,67,76,59,71,78,76,47,45,66,43,42,58,45,19,75,76,40,33,66,62,24,35,56,61,24,49,50,50,44,34,55,52,42,22,50,52,42,49,52,42,60,67,35,89,44,71,46,32,37,30,52,41,54,50,64,51,48,51,39,54,48,52,52,33,35,74,71,64,32,32,51,71,70,55,50,51,49,52,52,56,50,43,72,70,53,63,48,85,66,76,40,38,36,27,32,54,35,57,44,71,58,12,50,54,44,40,65,70,68,57,47,77,93,54,72,81,64,51,63,66,57,43,44,52,46,43,61,49,62,67,66,80,50,77,40,78,42,66,38,76,60,53,74,67,55,39,41,53,52,48,52,53,49,51,51,53,53,51,59,59,66,77,103,131,75,76,28,45,31,35,24,42,38,60,47,82,49,21,50,59,70,62,42,48,51,50,42,38,73,72,68,43,50,63,46,68,74,60,70,76,75,47,45,67,44,44,58,45,18,76,75,39,33,67,59,25,35,57,62,24,50,50,49,45,33,55,52,41,24,48,51,44,48,51,44,60,66,36,87,44,69,46,32,38,32,51,42,53,49,66,52,47,51,40,53,48,51,52,34,34,75,71,66,32,31,52,71,70,56,49,51,48,51,52,56,48,42,72,71,52,62,48,86,65,75,41,37,36,27,33,54,33,57,44,72,59,12,51,54,44,41,65,71,69,59,49,76,94,55,72,80,64,52,62,66,56,41,44,50,48,43,60,48,61,65,66,78,51,77,40,79,42,64,38,77,61,55,72,67,56,40,41,52,52,48,52,53,50,50,51,54,53,49,59,60,66,76,103

Radius of gyration: 25.58 Å; Cα contacts (8 Å, |Δi|>4): 581; chains: 2; bounding box: 48×73×47 Å